Protein 6CA8 (pdb70)

InterPro domains:
  IPR001154 DNA topoisomerase II, eukaryotic-type [PR01158] (478-488)
  IPR001154 DNA topoisomerase II, eukaryotic-type [PR01158] (493-500)
  IPR001154 DNA topoisomerase II, eukaryotic-type [PR01158] (541-554)
  IPR001154 DNA topoisomerase II, eukaryotic-type [PR01158] (585-600)
  IPR001154 DNA topoisomerase II, eukaryotic-type [PR01158] (606-617)
  IPR001154 DNA topoisomerase II, eukaryotic-type [PR01158] (652-664)
  IPR001154 DNA topoisomerase II, eukaryotic-type [PR01158] (765-788)
  IPR001154 DNA topoisomerase II, eukaryotic-type [PR01158] (812-834)
  IPR001154 DNA topoisomerase II, eukaryotic-type [PR01158] (842-862)
  IPR001154 DNA topoisomerase II, eukaryotic-type [PR01158] (947-961)
  IPR001154 DNA topoisomerase II, eukaryotic-type [PR01158] (1028-1054)
  IPR001241 DNA topoisomerase, type IIA [SM00433] (58-706)
  IPR002205 DNA topoisomerase, type IIA, domain A [PF00521] (737-1190)
  IPR002205 DNA topoisomerase, type IIA, domain A [PS52040] (739-1190)
  IPR002205 DNA topoisomerase, type IIA, domain A [SM00434] (717-1188)
  IPR002205 DNA topoisomerase, type IIA, domain A [cd00187] (736-1193)
  IPR003594 Histidine kinase/HSP90-like ATPase domain [PF02518] (58-158)
  IPR006171 TOPRIM domain [PF01751] (494-600)
  IPR006171 TOPRIM domain [PS50880] (493-608)
  IPR013506 DNA topoisomerase, type IIA, subunit B, domain 2 [PF00204] (318-461)

Nearest PDB structures (foldseek):
  6ca8-assembly1_A-2  TM=1.001E+00  e=0.000E+00  Plasmodium falciparum
  5gwk-assembly1_B  TM=8.023E-01  e=1.330E-82  Homo sapiens
  4gfh-assembly1_F  TM=8.420E-01  e=1.667E-75  Saccharomyces cerevisiae S288C
  4gfh-assembly1_A  TM=8.420E-01  e=1.757E-75  Saccharomyces cerevisiae S288C
  4j3n-assembly1_B  TM=7.734E-01  e=1.270E-76  Homo sapiens

Radius of gyration: 32.83 Å; Cα contacts (8 Å, |Δi|>4): 1232; chains: 1; bounding box: 57×88×96 Å

Organism: Plasmodium falciparum (NCBI:txid5833)

Foldseek 3Di:
DDDDDDAPQKQAAQCFVHPCQLQAEEEEEADPLRQVLVVLQCVQVDRNRYMYHYDYQADDQPQPDDPVCCVPDPRNVVVCVSQVHDQVDEQDQDQPPTRHNAYEYEWFQDQSSLNRVLSVLSVCCVRHVNQLQHWRHYKYFAAFQKWKDDPPPIDGHNDVVVVVVVVVVDDPDNIDMFGGRGPNVDDSVNSNVCSVVVLLGMAIEHEDDCLLVVLSCCLRPPPNLVVLVVLLQPQDVVAADDSNDSYDYSNSSSSRPNSCSVCVLVQQFFAALQALDRLLLLLLVQLQVVVVFPDKDQQQVSLVSSVVAAVDDPDSVVSSLSLLLLADDAWQGFLDRQKHWQAASAFLQVLRPPRDDSRPTIIGTFQLNCLFQPCLLVVVFAFDFDRLHTHGGPDGHTLFRRCQQGWHWGDDPSATATHAHFDVVLRVVQLVCVVVVHDRDATAGDIPPADFDWAAPPPFAIKTFFDKDDPDLFKIKTKGAGRSPGNNNLVVVVVVCCDCVVPNLFPDWDWPADRHIGIIMTTGDSVSVVVCVVVPVRVVSVRMDGRGQCAHWHQYPVRGIDGDRGPVSSSVSSSVVSLVSLVVSLVVVLLVLVLVLLLLVLLLVLLVCVLVVVDDDPPDDQLRNQVVCVVVDRFQSPVSDDDDHRRVVDCDCDQSDDNDGSNSCCSNVVDDPCCNDDVNSVVSVVVNVVSVVVSVVSVPDHSSNVSVVSVVSSVVSSVVSVVVVVVVVDD

Structure (mmCIF, N/CA/C/O backbone):
data_6CA8
#
_entry.id   6CA8
#
_cell.length_a   83.034
_cell.length_b   104.482
_cell.length_c   114.523
_cell.angle_alpha   90.00
_cell.angle_beta   90.00
_cell.angle_gamma   90.00
#
_symmetry.space_group_name_H-M   'P 21 21 2'
#
loop_
_entity.id
_entity.type
_entity.pdbx_description
1 polymer 'DNA topoisomerase 2'
2 water water
#
loop_
_atom_site.group_PDB
_atom_site.id
_atom_site.type_symbol
_atom_site.label_atom_id
_atom_site.label_alt_id
_atom_site.label_comp_id
_atom_site.label_asym_id
_atom_site.label_entity_id
_atom_site.label_seq_id
_atom_site.pdbx_PDB_ins_code
_atom_site.Cartn_x
_atom_site.Cartn_y
_atom_site.Cartn_z
_atom_site.occupancy
_atom_site.B_iso_or_equiv
_atom_site.auth_seq_id
_atom_site.auth_comp_id
_atom_site.auth_asym_id
_atom_site.auth_atom_id
_atom_site.pdbx_PDB_model_num
ATOM 1 N N . ARG A 1 3 ? 32.059 -40.387 49.401 1.00 84.03 470 ARG A N 1
ATOM 2 C CA . ARG A 1 3 ? 33.510 -40.399 49.273 1.00 89.08 470 ARG A CA 1
ATOM 3 C C . ARG A 1 3 ? 34.093 -39.008 49.518 1.00 78.26 470 ARG A C 1
ATOM 4 O O . ARG A 1 3 ? 33.376 -38.095 49.921 1.00 74.55 470 ARG A O 1
ATOM 6 N N . GLU A 1 4 ? 35.389 -38.849 49.263 1.00 75.66 471 GLU A N 1
ATOM 7 C CA . GLU A 1 4 ? 36.089 -37.586 49.498 1.00 83.12 471 GLU A CA 1
ATOM 8 C C . GLU A 1 4 ? 35.424 -36.498 48.650 1.00 70.85 471 GLU A C 1
ATOM 9 O O . GLU A 1 4 ? 34.999 -36.762 47.527 1.00 57.80 471 GLU A O 1
ATOM 15 N N . ARG A 1 5 ? 35.299 -35.291 49.200 1.00 64.03 472 ARG A N 1
ATOM 16 C CA . ARG A 1 5 ? 34.849 -34.158 48.394 1.00 63.63 472 ARG A CA 1
ATOM 17 C C . ARG A 1 5 ? 35.358 -32.800 48.877 1.00 59.97 472 ARG A C 1
ATOM 18 O O . ARG A 1 5 ? 35.708 -32.627 50.048 1.00 63.54 472 ARG A O 1
ATOM 26 N N . ILE A 1 6 ? 35.412 -31.847 47.949 1.00 48.86 473 ILE A N 1
ATOM 27 C CA . ILE A 1 6 ? 35.984 -30.531 48.191 1.00 50.74 473 ILE A CA 1
ATOM 28 C C . ILE A 1 6 ? 34.880 -29.519 48.413 1.00 49.19 473 ILE A C 1
ATOM 29 O O . ILE A 1 6 ? 33.906 -29.468 47.660 1.00 50.76 473 ILE A O 1
ATOM 34 N N . ILE A 1 7 ? 35.040 -28.711 49.454 1.00 46.38 474 ILE A N 1
ATOM 35 C CA . ILE A 1 7 ? 33.984 -27.807 49.883 1.00 46.82 474 ILE A CA 1
ATOM 36 C C . ILE A 1 7 ? 34.102 -26.382 49.337 1.00 49.23 474 ILE A C 1
ATOM 37 O O . ILE A 1 7 ? 33.138 -25.847 48.803 1.00 58.46 474 ILE A O 1
ATOM 42 N N . GLY A 1 8 ? 35.272 -25.764 49.469 1.00 46.53 475 GLY A N 1
ATOM 43 C CA . GLY A 1 8 ? 35.362 -24.315 49.386 1.00 45.62 475 GLY A CA 1
ATOM 44 C C . GLY A 1 8 ? 35.726 -23.689 48.048 1.00 39.03 475 GLY A C 1
ATOM 45 O O . GLY A 1 8 ? 36.101 -22.517 48.001 1.00 34.11 475 GLY A O 1
ATOM 46 N N . ILE A 1 9 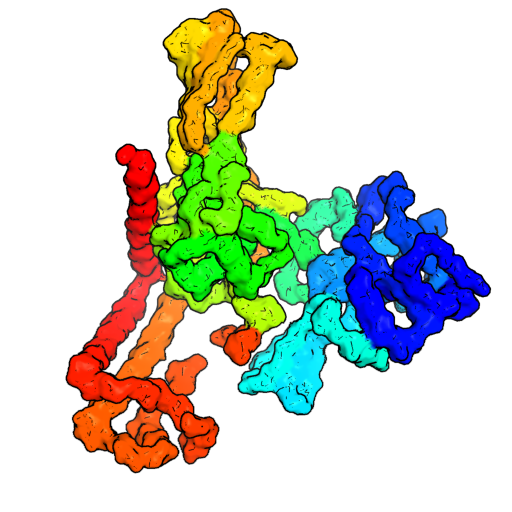? 35.627 -24.454 46.964 1.00 39.10 476 ILE A N 1
ATOM 47 C CA . ILE A 1 9 ? 36.195 -24.022 45.685 1.00 40.52 476 ILE A CA 1
ATOM 48 C C . ILE A 1 9 ? 35.225 -24.129 44.510 1.00 37.92 476 ILE A C 1
ATOM 49 O O . ILE A 1 9 ? 35.213 -25.133 43.795 1.00 33.97 476 ILE A O 1
ATOM 54 N N . PRO A 1 10 ? 34.371 -23.108 44.339 1.00 35.08 477 PRO A N 1
ATOM 55 C CA . PRO A 1 10 ? 33.271 -23.169 43.369 1.00 38.66 477 PRO A CA 1
ATOM 56 C C . PRO A 1 10 ? 33.767 -23.363 41.936 1.00 35.28 477 PRO A C 1
ATOM 57 O O . PRO A 1 10 ? 33.095 -24.007 41.131 1.00 29.67 477 PRO A O 1
ATOM 61 N N . LYS A 1 11 ? 34.930 -22.798 41.626 1.00 31.80 478 LYS A N 1
ATOM 62 C CA . LYS A 1 11 ? 35.481 -22.873 40.276 1.00 28.69 478 LYS A CA 1
ATOM 63 C C . LYS A 1 11 ? 36.022 -24.260 39.909 1.00 25.29 478 LYS A C 1
ATOM 64 O O . LYS A 1 11 ? 36.226 -24.556 38.730 1.00 27.58 478 LYS A O 1
ATOM 70 N N . LEU A 1 12 ? 36.270 -25.098 40.912 1.00 25.26 479 LEU A N 1
ATOM 71 C CA . LEU A 1 12 ? 36.756 -26.457 40.669 1.00 29.36 479 LEU A CA 1
ATOM 72 C C . LEU A 1 12 ? 35.717 -27.337 39.971 1.00 29.42 479 LEU A C 1
ATOM 73 O O . LEU A 1 12 ? 34.575 -27.436 40.417 1.00 30.45 479 LEU A O 1
ATOM 78 N N . GLU A 1 13 ? 36.128 -27.987 38.884 1.00 26.28 480 GLU A N 1
ATOM 79 C CA . GLU A 1 13 ? 35.377 -29.108 38.321 1.00 27.85 480 GLU A CA 1
ATOM 80 C C . GLU A 1 13 ? 36.080 -30.406 38.692 1.00 31.48 480 GLU A C 1
ATOM 81 O O . GLU A 1 13 ? 36.823 -30.976 37.893 1.00 26.33 480 GLU A O 1
ATOM 87 N N . ASP A 1 14 ? 35.826 -30.864 39.913 1.00 29.25 481 ASP A N 1
ATOM 88 C CA . ASP A 1 14 ? 36.448 -32.068 40.450 1.00 26.77 481 ASP A CA 1
ATOM 89 C C . ASP A 1 14 ? 36.070 -33.326 39.671 1.00 27.95 481 ASP A C 1
ATOM 90 O O . ASP A 1 14 ? 34.908 -33.517 39.309 1.00 31.19 481 ASP A O 1
ATOM 95 N N . ALA A 1 15 ? 37.059 -34.175 39.410 1.00 24.27 482 ALA A N 1
ATOM 96 C CA . ALA A 1 15 ? 36.805 -35.459 38.775 1.00 29.64 482 ALA A CA 1
ATOM 97 C C . ALA A 1 15 ? 35.971 -36.290 39.737 1.00 29.62 482 ALA A C 1
ATOM 98 O O . ALA A 1 15 ? 36.112 -36.156 40.950 1.00 30.29 482 ALA A O 1
ATOM 100 N N . ASN A 1 16 ? 35.103 -37.139 39.200 1.00 26.96 483 ASN A N 1
ATOM 101 C CA . ASN A 1 16 ? 34.219 -37.952 40.028 1.00 36.06 483 ASN A CA 1
ATOM 102 C C . ASN A 1 16 ? 35.002 -38.888 40.948 1.00 37.91 483 ASN A C 1
ATOM 103 O O . ASN A 1 16 ? 34.618 -39.114 42.097 1.00 36.59 483 ASN A O 1
ATOM 108 N N . ASP A 1 17 ? 36.103 -39.423 40.433 1.00 37.88 484 ASP A N 1
ATOM 109 C CA . ASP A 1 17 ? 36.922 -40.375 41.176 1.00 34.10 484 ASP A CA 1
ATOM 110 C C . ASP A 1 17 ? 38.111 -39.751 41.904 1.00 41.74 484 ASP A C 1
ATOM 111 O O . ASP A 1 17 ? 38.964 -40.478 42.414 1.00 43.28 484 ASP A O 1
ATOM 116 N N . ALA A 1 18 ? 38.188 -38.424 41.960 1.00 37.13 485 ALA A N 1
ATOM 117 C CA . ALA A 1 18 ? 39.276 -37.816 42.715 1.00 38.31 485 ALA A CA 1
ATOM 118 C C . ALA A 1 18 ? 39.055 -38.082 44.199 1.00 42.46 485 ALA A C 1
ATOM 119 O O . ALA A 1 18 ? 37.930 -38.007 44.695 1.00 45.14 485 ALA A O 1
ATOM 121 N N . GLY A 1 19 ? 40.140 -38.387 44.905 1.00 41.69 486 GLY A N 1
ATOM 122 C CA . GLY A 1 19 ? 40.113 -38.589 46.344 1.00 40.30 486 GLY A CA 1
ATOM 123 C C . GLY A 1 19 ? 39.627 -39.988 46.686 1.00 44.44 486 GLY A C 1
ATOM 124 O O . GLY A 1 19 ? 39.609 -40.389 47.850 1.00 48.96 486 GLY A O 1
ATOM 125 N N . SER A 1 20 ? 39.247 -40.735 45.655 1.00 44.47 487 SER A N 1
ATOM 126 C CA . SER A 1 20 ? 38.797 -42.124 45.758 1.00 45.41 487 SER A CA 1
ATOM 127 C C . SER A 1 20 ? 39.951 -43.122 45.670 1.00 46.97 487 SER A C 1
ATOM 128 O O . SER A 1 20 ? 41.119 -42.741 45.734 1.00 51.08 487 SER A O 1
ATOM 131 N N . LYS A 1 21 ? 39.621 -44.405 45.525 1.00 47.26 488 LYS A N 1
ATOM 132 C CA . LYS A 1 21 ? 40.629 -45.460 45.440 1.00 50.09 488 LYS A CA 1
ATOM 133 C C . LYS A 1 21 ? 41.173 -45.545 44.019 1.00 46.21 488 LYS A C 1
ATOM 134 O O . LYS A 1 21 ? 42.089 -46.310 43.727 1.00 51.44 488 LYS A O 1
ATOM 140 N N . TYR A 1 22 ? 40.585 -44.728 43.150 1.00 44.14 489 TYR A N 1
ATOM 141 C CA . TYR A 1 22 ? 41.010 -44.622 41.760 1.00 48.54 489 TYR A CA 1
ATOM 142 C C . TYR A 1 22 ? 41.850 -43.373 41.508 1.00 42.99 489 TYR A C 1
ATOM 143 O O . TYR A 1 22 ? 42.055 -42.983 40.359 1.00 40.57 489 TYR A O 1
ATOM 152 N N . SER A 1 23 ? 42.315 -42.745 42.585 1.00 39.32 490 SER A N 1
ATOM 153 C CA . SER A 1 23 ? 42.907 -41.414 42.516 1.00 41.04 490 SER A CA 1
ATOM 154 C C . SER A 1 23 ? 44.101 -41.375 41.573 1.00 41.30 490 SER A C 1
ATOM 155 O O . SER A 1 23 ? 44.333 -40.371 40.902 1.00 42.10 490 SER A O 1
ATOM 158 N N . GLN A 1 24 ? 44.875 -42.455 41.551 1.00 37.36 491 GLN A N 1
ATOM 159 C CA . GLN A 1 24 ? 46.096 -42.502 40.759 1.00 35.10 491 GLN A CA 1
ATOM 160 C C . GLN A 1 24 ? 45.779 -42.394 39.267 1.00 38.44 491 GLN A C 1
ATOM 161 O O . GLN A 1 24 ? 46.599 -41.924 38.476 1.00 39.78 491 GLN A O 1
ATOM 163 N N . GLU A 1 25 ? 44.581 -42.833 38.889 1.00 39.63 492 GLU A N 1
ATOM 164 C CA . GLU A 1 25 ? 44.173 -42.831 37.487 1.00 44.39 492 GLU A CA 1
ATOM 165 C C . GLU A 1 25 ? 43.684 -41.462 37.027 1.00 41.17 492 GLU A C 1
ATOM 166 O O . GLU A 1 25 ? 43.613 -41.187 35.829 1.00 45.61 492 GLU A O 1
ATOM 172 N N . CYS A 1 26 ? 43.355 -40.605 37.988 1.00 32.99 493 CYS A N 1
ATOM 173 C CA . CYS A 1 26 ? 42.816 -39.279 37.698 1.00 34.95 493 CYS A CA 1
ATOM 174 C C . CYS A 1 26 ? 43.860 -38.246 37.275 1.00 36.69 493 CYS A C 1
ATOM 175 O O . CYS A 1 26 ? 45.001 -38.267 37.738 1.00 34.80 493 CYS A O 1
ATOM 178 N N . THR A 1 27 ? 43.446 -37.339 36.395 1.00 33.16 494 THR A N 1
ATOM 179 C CA . THR A 1 27 ? 44.285 -36.223 35.973 1.00 29.98 494 THR A CA 1
ATOM 180 C C . THR A 1 27 ? 43.611 -34.891 36.285 1.00 27.69 494 THR A C 1
ATOM 181 O O . THR A 1 27 ? 42.431 -34.698 35.985 1.00 30.07 494 THR A O 1
ATOM 185 N N . LEU A 1 28 ? 44.357 -33.975 36.898 1.00 24.87 495 LEU A N 1
ATOM 186 C CA . LEU A 1 28 ? 43.838 -32.635 37.134 1.00 25.23 495 LEU A CA 1
ATOM 187 C C . LEU A 1 28 ? 44.393 -31.705 36.071 1.00 31.01 495 LEU A C 1
ATOM 188 O O . LEU A 1 28 ? 45.606 -31.614 35.880 1.00 26.74 495 LEU A O 1
ATOM 193 N N . ILE A 1 29 ? 43.498 -31.015 35.378 1.00 25.07 496 ILE A N 1
ATOM 194 C CA . ILE A 1 29 ? 43.908 -30.100 34.330 1.00 23.43 496 ILE A CA 1
ATOM 195 C C . ILE A 1 29 ? 43.872 -28.686 34.877 1.00 21.11 496 ILE A C 1
ATOM 196 O O . ILE A 1 29 ? 42.830 -28.220 35.340 1.00 22.24 496 ILE A O 1
ATOM 201 N N . LEU A 1 30 ? 45.009 -28.005 34.818 1.00 20.97 497 LEU A N 1
ATOM 202 C CA . LEU A 1 30 ? 45.067 -26.595 35.165 1.00 19.40 497 LEU A CA 1
ATOM 203 C C . LEU A 1 30 ? 45.058 -25.784 33.884 1.00 23.39 497 LEU A C 1
ATOM 204 O O . LEU A 1 30 ? 45.915 -25.961 33.021 1.00 22.84 497 LEU A O 1
ATOM 209 N N . THR A 1 31 ? 44.089 -24.888 33.770 1.00 21.61 498 THR A N 1
ATOM 210 C CA . THR A 1 31 ? 43.894 -24.130 32.545 1.00 23.86 498 THR A CA 1
ATOM 211 C C . THR A 1 31 ? 44.259 -22.671 32.736 1.00 20.66 498 THR A C 1
ATOM 212 O O . THR A 1 31 ? 44.241 -22.160 33.855 1.00 19.87 498 THR A O 1
ATOM 216 N N . GLU A 1 32 ? 44.605 -22.001 31.643 1.00 19.83 499 GLU A N 1
ATOM 217 C CA . GLU A 1 32 ? 44.830 -20.568 31.702 1.00 22.69 499 GLU A CA 1
ATOM 218 C C . GLU A 1 32 ? 43.480 -19.899 31.482 1.00 23.36 499 GLU A C 1
ATOM 219 O O . GLU A 1 32 ? 43.056 -19.672 30.349 1.00 20.83 499 GLU A O 1
ATOM 225 N N . GLY A 1 33 ? 42.817 -19.590 32.591 1.00 24.48 500 GLY A N 1
ATOM 226 C CA . GLY A 1 33 ? 41.546 -18.889 32.599 1.00 23.32 500 GLY A CA 1
ATOM 227 C C . GLY A 1 33 ? 40.274 -19.723 32.535 1.00 21.46 500 GLY A C 1
ATOM 228 O O . GLY A 1 33 ? 40.258 -20.908 32.125 1.00 20.38 500 GLY A O 1
ATOM 229 N N . ASP A 1 34 ? 39.179 -19.064 32.909 1.00 22.19 501 ASP A N 1
ATOM 230 C CA . ASP A 1 34 ? 37.863 -19.681 32.877 1.00 19.81 501 ASP A CA 1
ATOM 231 C C . ASP A 1 34 ? 37.479 -20.107 31.463 1.00 18.41 501 ASP A C 1
ATOM 232 O O . ASP A 1 34 ? 36.828 -21.134 31.282 1.00 24.17 501 ASP A O 1
ATOM 237 N N . SER A 1 35 ? 37.891 -19.328 30.464 1.00 16.51 502 SER A N 1
ATOM 238 C CA . SER A 1 35 ? 37.565 -19.644 29.074 1.00 21.79 502 SER A CA 1
ATOM 239 C C . SER A 1 35 ? 38.161 -20.978 28.629 1.00 21.05 502 SER A C 1
ATOM 240 O O . SER A 1 35 ? 37.491 -21.821 28.003 1.00 18.33 502 SER A O 1
ATOM 243 N N . ALA A 1 36 ? 39.411 -21.186 29.027 1.00 14.29 503 ALA A N 1
ATOM 244 C CA . ALA A 1 36 ? 40.086 -22.448 28.799 1.00 17.48 503 ALA A CA 1
ATOM 245 C C . ALA A 1 36 ? 39.392 -23.571 29.548 1.00 18.90 503 ALA A C 1
ATOM 246 O O . ALA A 1 36 ? 39.275 -24.684 29.032 1.00 17.33 503 ALA A O 1
ATOM 248 N N . LYS A 1 37 ? 38.911 -23.291 30.758 1.00 20.45 504 LYS A N 1
ATOM 249 C CA . LYS A 1 37 ? 38.185 -24.344 31.468 1.00 16.83 504 LYS A CA 1
ATOM 250 C C . LYS A 1 37 ? 36.886 -24.739 30.734 1.00 21.29 504 LYS A C 1
ATOM 251 O O . LYS A 1 37 ? 36.566 -25.928 30.633 1.00 25.89 504 LYS A O 1
ATOM 257 N N . THR A 1 38 ? 36.149 -23.758 30.214 1.00 17.12 505 THR A N 1
ATOM 258 C CA . THR A 1 38 ? 34.934 -24.045 29.440 1.00 20.00 505 THR A CA 1
ATOM 259 C C . THR A 1 38 ? 35.207 -24.884 28.186 1.00 18.91 505 THR A C 1
ATOM 260 O O . THR A 1 38 ? 34.497 -25.881 27.900 1.00 23.16 505 THR A O 1
ATOM 264 N N . SER A 1 39 ? 36.278 -24.531 27.479 1.00 15.95 506 SER A N 1
ATOM 265 C CA . SER A 1 39 ? 36.697 -25.347 26.344 1.00 21.41 506 SER A CA 1
ATOM 266 C C . SER A 1 39 ? 37.060 -26.770 26.782 1.00 24.04 506 SER A C 1
ATOM 267 O O . SER A 1 39 ? 36.744 -27.766 26.102 1.00 19.84 506 SER A O 1
ATOM 270 N N . CYS A 1 40 ? 37.713 -26.868 27.934 1.00 20.96 507 CYS A N 1
ATOM 271 C CA . CYS A 1 40 ? 38.075 -28.169 28.478 1.00 22.06 507 CYS A CA 1
ATOM 272 C C . CYS A 1 40 ? 36.852 -29.035 28.791 1.00 25.76 507 CYS A C 1
ATOM 273 O O . CYS A 1 40 ? 36.873 -30.233 28.562 1.00 30.04 507 CYS A O 1
ATOM 276 N N . LEU A 1 41 ? 35.796 -28.448 29.344 1.00 24.86 508 LEU A N 1
ATOM 277 C CA . LEU A 1 41 ? 34.568 -29.204 29.613 1.00 22.57 508 LEU A CA 1
ATOM 278 C C . LEU A 1 41 ? 33.914 -29.672 28.307 1.00 25.62 508 LEU A C 1
ATOM 279 O O . LEU A 1 41 ? 33.344 -30.785 28.233 1.00 24.97 508 LEU A O 1
ATOM 284 N N . ALA A 1 42 ? 34.086 -28.873 27.248 1.00 26.28 509 ALA A N 1
ATOM 285 C CA . ALA A 1 42 ? 33.643 -29.335 25.928 1.00 27.56 509 ALA A CA 1
ATOM 286 C C . ALA A 1 42 ? 34.429 -30.578 25.546 1.00 28.68 509 ALA A C 1
ATOM 287 O O . ALA A 1 42 ? 33.861 -31.539 25.028 1.00 29.58 509 ALA A O 1
ATOM 289 N N . GLY A 1 43 ? 35.730 -30.571 25.813 1.00 31.28 510 GLY A N 1
ATOM 290 C CA . GLY A 1 43 ? 36.522 -31.766 25.571 1.00 27.36 510 GLY A CA 1
ATOM 291 C C . GLY A 1 43 ? 36.137 -32.970 26.428 1.00 30.07 510 GLY A C 1
ATOM 292 O O . GLY A 1 43 ? 36.097 -34.100 25.946 1.00 31.48 510 GLY A O 1
ATOM 293 N N . LEU A 1 44 ? 35.863 -32.728 27.705 1.00 30.44 511 LEU A N 1
ATOM 294 C CA . LEU A 1 44 ? 35.498 -33.784 28.643 1.00 28.16 511 LEU A CA 1
ATOM 295 C C . LEU A 1 44 ? 34.123 -34.392 28.400 1.00 33.35 511 LEU A C 1
ATOM 296 O O . LEU A 1 44 ? 33.800 -35.432 28.980 1.00 34.93 511 LEU A O 1
ATOM 301 N N . SER A 1 45 ? 33.302 -33.762 27.561 1.00 29.59 512 SER A N 1
ATOM 302 C CA . SER A 1 45 ? 32.005 -34.375 27.277 1.00 36.58 512 SER A CA 1
ATOM 303 C C . SER A 1 45 ? 32.223 -35.590 26.368 1.00 39.41 512 SER A C 1
ATOM 304 O O . SER A 1 45 ? 31.301 -36.371 26.123 1.00 42.81 512 SER A O 1
ATOM 307 N N . ILE A 1 46 ? 33.459 -35.742 25.889 1.00 35.50 513 ILE A N 1
ATOM 308 C CA . ILE A 1 46 ? 33.871 -36.875 25.064 1.00 39.99 513 ILE A CA 1
ATOM 309 C C . ILE A 1 46 ? 34.510 -37.969 25.915 1.00 41.53 513 ILE A C 1
ATOM 310 O O . ILE A 1 46 ? 34.068 -39.120 25.932 1.00 44.38 513 ILE A O 1
ATOM 315 N N . VAL A 1 47 ? 35.567 -37.574 26.616 1.00 39.50 514 VAL A N 1
ATOM 316 C CA . VAL A 1 47 ? 36.358 -38.448 27.472 1.00 38.68 514 VAL A CA 1
ATOM 317 C C . VAL A 1 47 ? 35.657 -38.905 28.762 1.00 45.71 514 VAL A C 1
ATOM 318 O O . VAL A 1 47 ? 36.018 -39.930 29.347 1.00 48.95 514 VAL A O 1
ATOM 322 N N . GLY A 1 48 ? 34.630 -38.167 29.172 1.00 43.24 515 GLY A N 1
ATOM 323 C CA . GLY A 1 48 ? 33.968 -38.353 30.455 1.00 36.41 515 GLY A CA 1
ATOM 324 C C . GLY A 1 48 ? 34.528 -37.547 31.617 1.00 37.38 515 GLY A C 1
ATOM 325 O O . GLY A 1 48 ? 35.613 -36.971 31.532 1.00 37.31 515 GLY A O 1
ATOM 326 N N . ARG A 1 49 ? 33.769 -37.491 32.710 1.00 33.94 516 ARG A N 1
ATOM 327 C CA . ARG A 1 49 ? 34.176 -36.738 33.896 1.00 32.41 516 ARG A CA 1
ATOM 328 C C . ARG A 1 49 ? 34.627 -37.531 35.126 1.00 35.23 516 ARG A C 1
ATOM 329 O O . ARG A 1 49 ? 34.883 -36.944 36.179 1.00 30.60 516 ARG A O 1
ATOM 337 N N . ASP A 1 50 ? 34.718 -38.850 35.007 1.00 34.65 517 ASP A N 1
ATOM 338 C CA . ASP A 1 50 ? 35.205 -39.674 36.112 1.00 33.84 517 ASP A CA 1
ATOM 339 C C . ASP A 1 50 ? 36.671 -39.419 36.453 1.00 33.11 517 ASP A C 1
ATOM 340 O O . ASP A 1 50 ? 37.031 -39.302 37.625 1.00 29.01 517 ASP A O 1
ATOM 345 N N . LYS A 1 51 ? 37.511 -39.333 35.427 1.00 30.44 518 LYS A N 1
ATOM 346 C CA . LYS A 1 51 ? 38.954 -39.288 35.632 1.00 34.81 518 LYS A CA 1
ATOM 347 C C . LYS A 1 51 ? 39.606 -37.914 35.463 1.00 30.34 518 LYS A C 1
ATOM 348 O O . LYS A 1 51 ? 40.729 -37.708 35.912 1.00 34.29 518 LYS A O 1
ATOM 354 N N . TYR A 1 52 ? 38.918 -36.979 34.818 1.00 33.25 519 TYR A N 1
ATOM 355 C CA . TYR A 1 52 ? 39.484 -35.648 34.599 1.00 29.25 519 TYR A CA 1
ATOM 356 C C . TYR A 1 52 ? 38.856 -34.548 35.445 1.00 30.34 519 TYR A C 1
ATOM 357 O O . TYR A 1 52 ? 37.641 -34.351 35.428 1.00 29.84 519 TYR A O 1
ATOM 366 N N . GLY A 1 53 ? 39.698 -33.842 36.194 1.00 29.04 520 GLY A N 1
ATOM 367 C CA . GLY A 1 53 ? 39.269 -32.651 36.898 1.00 21.53 520 GLY A CA 1
ATOM 368 C C . GLY A 1 53 ? 39.810 -31.422 36.196 1.00 24.31 520 GLY A C 1
ATOM 369 O O . GLY A 1 53 ? 40.805 -31.498 35.474 1.00 29.21 520 GLY A O 1
ATOM 370 N N . VAL A 1 54 ? 39.158 -30.284 36.407 1.00 25.56 521 VAL A N 1
ATOM 371 C CA . VAL A 1 54 ? 39.589 -29.033 35.792 1.00 21.82 521 VAL A CA 1
ATOM 372 C C . VAL A 1 54 ? 39.545 -27.904 36.807 1.00 26.75 521 VAL A C 1
ATOM 373 O O . VAL A 1 54 ? 38.558 -27.741 37.525 1.00 22.01 521 VAL A O 1
ATOM 377 N N . PHE A 1 55 ? 40.622 -27.129 36.864 1.00 18.63 522 PHE A N 1
ATOM 378 C CA . PHE A 1 55 ? 40.673 -25.925 37.682 1.00 20.15 522 PHE A CA 1
ATOM 379 C C . PHE A 1 55 ? 41.286 -24.768 36.905 1.00 17.35 522 PHE A C 1
ATOM 380 O O . PHE A 1 55 ? 42.365 -24.906 36.326 1.00 19.62 522 PHE A O 1
ATOM 388 N N . PRO A 1 56 ? 40.601 -23.616 36.896 1.00 22.52 523 PRO A N 1
ATOM 389 C CA . PRO A 1 56 ? 41.101 -22.480 36.120 1.00 25.70 523 PRO A CA 1
ATOM 390 C C . PRO A 1 56 ? 42.055 -21.603 36.922 1.00 23.41 523 PRO A C 1
ATOM 391 O O . PRO A 1 56 ? 41.731 -21.163 38.025 1.00 26.49 523 PRO A O 1
ATOM 395 N N . LEU A 1 57 ? 43.235 -21.362 36.364 1.00 22.42 524 LEU A N 1
ATOM 396 C CA . LEU A 1 57 ? 44.159 -20.402 36.943 1.00 23.92 524 LEU A CA 1
ATOM 397 C C . LEU A 1 57 ? 43.759 -18.990 36.559 1.00 26.52 524 LEU A C 1
ATOM 398 O O . LEU A 1 57 ? 43.397 -18.724 35.413 1.00 25.44 524 LEU A O 1
ATOM 403 N N . LYS A 1 58 ? 43.822 -18.086 37.527 1.00 31.86 525 LYS A N 1
ATOM 404 C CA . LYS A 1 58 ? 43.490 -16.698 37.273 1.00 31.29 525 LYS A CA 1
ATOM 405 C C . LYS A 1 58 ? 44.782 -15.892 37.191 1.00 31.38 525 LYS A C 1
ATOM 406 O O . LYS A 1 58 ? 45.597 -15.922 38.116 1.00 32.47 525 LYS A O 1
ATOM 412 N N . GLY A 1 59 ? 44.966 -15.178 36.085 1.00 29.25 526 GLY A N 1
ATOM 413 C CA . GLY A 1 59 ? 46.187 -14.426 35.861 1.00 26.83 526 GLY A CA 1
ATOM 414 C C . GLY A 1 59 ? 47.446 -15.270 35.894 1.00 30.81 526 GLY A C 1
ATOM 415 O O . GLY A 1 59 ? 47.566 -16.286 35.206 1.00 27.92 526 GLY A O 1
ATOM 416 N N . LYS A 1 60 ? 48.400 -14.837 36.708 1.00 27.17 527 LYS A N 1
ATOM 417 C CA . LYS A 1 60 ? 49.659 -15.551 36.814 1.00 30.77 527 LYS A CA 1
ATOM 418 C C . LYS A 1 60 ? 49.920 -15.987 38.239 1.00 25.51 527 LYS A C 1
ATOM 419 O O . LYS A 1 60 ? 49.726 -15.236 39.194 1.00 22.34 527 LYS A O 1
ATOM 425 N N . LEU A 1 61 ? 50.359 -17.235 38.338 1.00 26.22 528 LEU A N 1
ATOM 426 C CA . LEU A 1 61 ? 50.631 -17.900 39.592 1.00 26.70 528 LEU A CA 1
ATOM 427 C C . LEU A 1 61 ? 51.721 -17.107 40.332 1.00 26.68 528 LEU A C 1
ATOM 428 O O . LEU A 1 61 ? 52.598 -16.530 39.692 1.00 27.63 528 LEU A O 1
ATOM 433 N N . LEU A 1 62 ? 51.670 -17.077 41.664 1.00 31.19 529 LEU A N 1
ATOM 434 C CA . LEU A 1 62 ? 52.719 -16.436 42.474 1.00 25.79 529 LEU A CA 1
ATOM 435 C C . LEU A 1 62 ? 54.080 -17.089 42.267 1.00 24.88 529 LEU A C 1
ATOM 436 O O . LEU A 1 62 ? 54.160 -18.301 42.068 1.00 24.04 529 LEU A O 1
ATOM 441 N N . ASN A 1 63 ? 55.157 -16.310 42.317 1.00 28.88 530 ASN A N 1
ATOM 442 C CA . ASN A 1 63 ? 56.459 -16.947 42.247 1.00 24.33 530 ASN A CA 1
ATOM 443 C C . ASN A 1 63 ? 56.813 -17.335 43.678 1.00 28.95 530 ASN A C 1
ATOM 444 O O . ASN A 1 63 ? 57.239 -16.501 44.476 1.00 29.52 530 ASN A O 1
ATOM 449 N N . VAL A 1 64 ? 56.640 -18.619 43.978 1.00 24.99 531 VAL A N 1
ATOM 450 C CA . VAL A 1 64 ? 56.826 -19.150 45.326 1.00 30.77 531 VAL A CA 1
ATOM 451 C C . VAL A 1 64 ? 58.282 -19.081 45.783 1.00 30.57 531 VAL A C 1
ATOM 452 O O . VAL A 1 64 ? 58.558 -18.945 46.975 1.00 33.37 531 VAL A O 1
ATOM 456 N N . ARG A 1 65 ? 59.206 -19.188 44.833 1.00 29.97 532 ARG A N 1
ATOM 457 C CA . ARG A 1 65 ? 60.633 -19.211 45.139 1.00 33.00 532 ARG A CA 1
ATOM 458 C C . ARG A 1 65 ? 61.108 -17.949 45.846 1.00 34.31 532 ARG A C 1
ATOM 459 O O . ARG A 1 65 ? 61.857 -18.013 46.820 1.00 42.35 532 ARG A O 1
ATOM 467 N N . ASP A 1 66 ? 60.662 -16.801 45.352 1.00 37.51 533 ASP A N 1
ATOM 468 C CA . ASP A 1 66 ? 60.993 -15.521 45.966 1.00 40.94 533 ASP A CA 1
ATOM 469 C C . ASP A 1 66 ? 60.050 -15.109 47.092 1.00 40.84 533 ASP A C 1
ATOM 470 O O . ASP A 1 66 ? 60.369 -14.223 47.886 1.00 45.14 533 ASP A O 1
ATOM 475 N N . ALA A 1 67 ? 58.890 -15.753 47.159 1.00 39.00 534 ALA A N 1
ATOM 476 C CA . ALA A 1 67 ? 57.809 -15.295 48.027 1.00 39.88 534 ALA A CA 1
ATOM 477 C C . ALA A 1 67 ? 58.061 -15.527 49.515 1.00 35.98 534 ALA A C 1
ATOM 478 O O . ALA A 1 67 ? 58.604 -16.557 49.918 1.00 38.57 534 ALA A O 1
ATOM 480 N N . SER A 1 68 ? 57.649 -14.553 50.322 1.00 32.61 535 SER A N 1
ATOM 481 C CA . SER A 1 68 ? 57.692 -14.669 51.776 1.00 35.26 535 SER A CA 1
ATOM 482 C C . SER A 1 68 ? 56.648 -15.679 52.247 1.00 39.82 535 SER A C 1
ATOM 483 O O . SER A 1 68 ? 55.714 -15.997 51.513 1.00 37.27 535 SER A O 1
ATOM 486 N N . PHE A 1 69 ? 56.804 -16.174 53.470 1.00 33.56 536 PHE A N 1
ATOM 487 C CA . PHE A 1 69 ? 55.870 -17.146 54.033 1.00 34.11 536 PHE A CA 1
ATOM 488 C C . PHE A 1 69 ? 54.452 -16.589 54.128 1.00 34.03 536 PHE A C 1
ATOM 489 O O . PHE A 1 69 ? 53.465 -17.291 53.865 1.00 35.96 536 PHE A O 1
ATOM 497 N N . LYS A 1 70 ? 54.368 -15.315 54.493 1.00 30.34 537 LYS A N 1
ATOM 498 C CA . LYS A 1 70 ? 53.092 -14.637 54.637 1.00 32.99 537 LYS A CA 1
ATOM 499 C C . LYS A 1 70 ? 52.367 -14.552 53.300 1.00 42.19 537 LYS A C 1
ATOM 500 O O . LYS A 1 70 ? 51.154 -14.741 53.231 1.00 40.59 537 LYS A O 1
ATOM 506 N N . GLN A 1 71 ? 53.118 -14.279 52.237 1.00 37.08 538 GLN A N 1
ATOM 507 C CA . GLN A 1 71 ? 52.547 -14.225 50.896 1.00 35.73 538 GLN A CA 1
ATOM 508 C C . GLN A 1 71 ? 51.998 -15.585 50.475 1.00 37.24 538 GLN A C 1
ATOM 509 O O . GLN A 1 71 ? 50.937 -15.671 49.856 1.00 36.59 538 GLN A O 1
ATOM 515 N N . LEU A 1 72 ? 52.727 -16.643 50.819 1.00 36.05 539 LEU A N 1
ATOM 516 C CA . LEU A 1 72 ? 52.285 -18.004 50.534 1.00 35.94 539 LEU A CA 1
ATOM 517 C C . LEU A 1 72 ? 51.016 -18.420 51.266 1.00 42.01 539 LEU A C 1
ATOM 518 O O . LEU A 1 72 ? 50.109 -18.991 50.657 1.00 37.86 539 LEU A O 1
ATOM 523 N N . MET A 1 73 ? 50.951 -18.137 52.565 1.00 39.82 540 MET A N 1
ATOM 524 C CA . MET A 1 73 ? 49.739 -18.422 53.333 1.00 43.52 540 MET A CA 1
ATOM 525 C C . MET A 1 73 ? 48.556 -17.602 52.833 1.00 40.32 540 MET A C 1
ATOM 526 O O . MET A 1 73 ? 47.440 -18.108 52.724 1.00 42.53 540 MET A O 1
ATOM 531 N N . ASP A 1 74 ? 48.818 -16.335 52.526 1.00 40.02 541 ASP A N 1
ATOM 532 C CA . ASP A 1 74 ? 47.778 -15.408 52.091 1.00 41.72 541 ASP A CA 1
ATOM 533 C C . ASP A 1 74 ? 47.246 -15.683 50.679 1.00 39.77 541 ASP A C 1
ATOM 534 O O . ASP A 1 74 ? 46.255 -15.080 50.267 1.00 39.12 541 ASP A O 1
ATOM 539 N N . ASN A 1 75 ? 47.890 -16.588 49.946 1.00 39.42 542 ASN A N 1
ATOM 540 C CA . ASN A 1 75 ? 47.567 -16.762 48.533 1.00 35.99 542 ASN A CA 1
ATOM 541 C C . ASN A 1 75 ? 46.542 -17.861 48.289 1.00 35.92 542 ASN A C 1
ATOM 542 O O . ASN A 1 75 ? 46.878 -19.044 48.241 1.00 34.71 542 ASN A O 1
ATOM 547 N N . LYS A 1 76 ? 45.285 -17.448 48.157 1.00 29.35 543 LYS A N 1
ATOM 548 C CA . LYS A 1 76 ? 44.146 -18.365 48.083 1.00 31.79 543 LYS A CA 1
ATOM 549 C C . LYS A 1 76 ? 44.182 -19.305 46.890 1.00 32.97 543 LYS A C 1
ATOM 550 O O . LYS A 1 76 ? 43.741 -20.445 46.981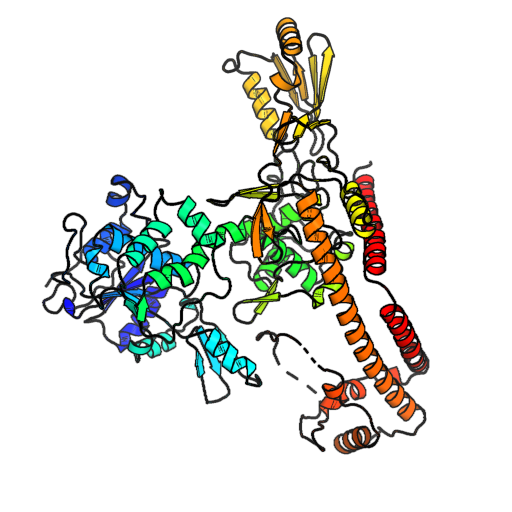 1.00 31.88 543 LYS A O 1
ATOM 556 N N . GLU A 1 77 ? 44.663 -18.814 45.749 1.00 32.52 544 GLU A N 1
ATOM 557 C CA . GLU A 1 77 ? 44.734 -19.639 44.542 1.00 35.60 544 GLU A CA 1
ATOM 558 C C . GLU A 1 77 ? 45.653 -20.853 44.731 1.00 30.78 544 GLU A C 1
ATOM 559 O O . GLU A 1 77 ? 45.276 -21.996 44.438 1.00 33.00 544 GLU A O 1
ATOM 565 N N . ILE A 1 78 ? 46.851 -20.609 45.257 1.00 31.32 545 ILE A N 1
ATOM 566 C CA . ILE A 1 78 ? 47.806 -21.655 45.601 1.00 31.47 545 ILE A CA 1
ATOM 567 C C . ILE A 1 78 ? 47.310 -22.577 46.730 1.00 36.57 545 ILE A C 1
ATOM 568 O O . ILE A 1 78 ? 47.486 -23.801 46.666 1.00 26.78 545 ILE A O 1
ATOM 573 N N . GLN A 1 79 ? 46.673 -21.994 47.749 1.00 32.44 546 GLN A N 1
ATOM 574 C CA . GLN A 1 79 ? 46.124 -22.783 48.855 1.00 34.36 546 GLN A CA 1
ATOM 575 C C . GLN A 1 79 ? 45.068 -23.749 48.323 1.00 34.26 546 GLN A C 1
ATOM 576 O O . GLN A 1 79 ? 45.026 -24.935 48.694 1.00 36.31 546 GLN A O 1
ATOM 582 N N . ASN A 1 80 ? 44.242 -23.235 47.416 1.00 29.13 547 ASN A N 1
ATOM 583 C CA . ASN A 1 80 ? 43.228 -24.030 46.745 1.00 31.23 547 ASN A CA 1
ATOM 584 C C . ASN A 1 80 ? 43.829 -25.144 45.914 1.00 33.40 547 ASN A C 1
ATOM 585 O O . ASN A 1 80 ? 43.330 -26.263 45.935 1.00 32.05 547 ASN A O 1
ATOM 590 N N . ILE A 1 81 ? 44.887 -24.840 45.166 1.00 30.45 548 ILE A N 1
ATOM 591 C CA . ILE A 1 81 ? 45.527 -25.875 44.360 1.00 30.66 548 ILE A CA 1
ATOM 592 C C . ILE A 1 81 ? 46.058 -26.986 45.263 1.00 32.78 548 ILE A C 1
ATOM 593 O O . ILE A 1 81 ? 45.949 -28.177 44.938 1.00 31.76 548 ILE A O 1
ATOM 598 N N . PHE A 1 82 ? 46.594 -26.591 46.418 1.00 35.96 549 PHE A N 1
ATOM 599 C CA . PHE A 1 82 ? 47.073 -27.574 47.384 1.00 37.36 549 PHE A CA 1
ATOM 600 C C . PHE A 1 82 ? 45.963 -28.463 47.918 1.00 34.56 549 PHE A C 1
ATOM 601 O O . PHE A 1 82 ? 46.136 -29.675 48.029 1.00 35.90 549 PHE A O 1
ATOM 609 N N . ARG A 1 83 ? 44.823 -27.863 48.245 1.00 32.91 550 ARG A N 1
ATOM 610 C CA . ARG A 1 83 ? 43.673 -28.650 48.690 1.00 35.24 550 ARG A CA 1
ATOM 611 C C . ARG A 1 83 ? 43.116 -29.584 47.614 1.00 34.65 550 ARG A C 1
ATOM 612 O O . ARG A 1 83 ? 42.768 -30.731 47.898 1.00 33.29 550 ARG A O 1
ATOM 620 N N . ILE A 1 84 ? 43.024 -29.087 46.386 1.00 30.95 551 ILE A N 1
ATOM 621 C CA . ILE A 1 84 ? 42.522 -29.877 45.271 1.00 28.08 551 ILE A CA 1
ATOM 622 C C . ILE A 1 84 ? 43.410 -31.083 45.015 1.00 30.09 551 ILE A C 1
ATOM 623 O O . ILE A 1 84 ? 42.916 -32.198 44.843 1.00 28.15 551 ILE A O 1
ATOM 628 N N . MET A 1 85 ? 44.722 -30.865 44.988 1.00 29.25 552 MET A N 1
ATOM 629 C CA . MET A 1 85 ? 45.635 -31.988 44.811 1.00 27.06 552 MET A CA 1
ATOM 630 C C . MET A 1 85 ? 45.704 -32.938 46.015 1.00 33.80 552 MET A C 1
ATOM 631 O O . MET A 1 85 ? 45.949 -34.131 45.847 1.00 34.40 552 MET A O 1
ATOM 636 N N . GLY A 1 86 ? 45.498 -32.418 47.221 1.00 32.55 553 GLY A N 1
ATOM 637 C CA . GLY A 1 86 ? 45.805 -33.166 48.429 1.00 38.09 553 GLY A CA 1
ATOM 638 C C . GLY A 1 86 ? 47.260 -33.053 48.833 1.00 42.88 553 GLY A C 1
ATOM 639 O O . GLY A 1 86 ? 47.765 -33.857 49.620 1.00 44.50 553 GLY A O 1
ATOM 640 N N . LEU A 1 87 ? 47.930 -32.044 48.289 1.00 44.15 554 LEU A N 1
ATOM 641 C CA . LEU A 1 87 ? 49.336 -31.815 48.562 1.00 42.91 554 LEU A CA 1
ATOM 642 C C . LEU A 1 87 ? 49.410 -30.735 49.636 1.00 47.60 554 LEU A C 1
ATOM 643 O O . LEU A 1 87 ? 48.428 -30.027 49.838 1.00 49.02 554 LEU A O 1
ATOM 648 N N . ASP A 1 88 ? 50.557 -30.590 50.299 1.00 54.40 555 ASP A N 1
ATOM 649 C CA . ASP A 1 88 ? 50.850 -29.417 51.138 1.00 62.24 555 ASP A CA 1
ATOM 650 C C . ASP A 1 88 ? 52.346 -29.317 51.468 1.00 62.12 555 ASP A C 1
ATOM 651 O O . ASP A 1 88 ? 53.095 -30.280 51.293 1.00 60.46 555 ASP A O 1
ATOM 656 N N . ILE A 1 89 ? 52.768 -28.148 51.947 1.00 63.45 556 ILE A N 1
ATOM 657 C CA . ILE A 1 89 ? 54.184 -27.864 52.161 1.00 70.57 556 ILE A CA 1
ATOM 658 C C . ILE A 1 89 ? 54.914 -28.739 53.176 1.00 73.16 556 ILE A C 1
ATOM 659 O O . ILE A 1 89 ? 56.080 -29.068 52.957 1.00 71.97 556 ILE A O 1
ATOM 664 N N . THR A 1 90 ? 54.269 -29.092 54.285 1.00 73.11 557 THR A N 1
ATOM 665 C CA . THR A 1 90 ? 55.001 -29.730 55.381 1.00 75.03 557 THR A CA 1
ATOM 666 C C . THR A 1 90 ? 55.677 -31.015 54.893 1.00 75.35 557 THR A C 1
ATOM 667 O O . THR A 1 90 ? 56.823 -31.300 55.246 1.00 79.29 557 THR A O 1
ATOM 671 N N . ASP A 1 91 ? 54.975 -31.778 54.060 1.00 74.65 558 ASP A N 1
ATOM 672 C CA . ASP A 1 91 ? 55.545 -32.997 53.503 1.00 77.78 558 ASP A CA 1
ATOM 673 C C . ASP A 1 91 ? 56.240 -32.681 52.188 1.00 82.11 558 ASP A C 1
ATOM 674 O O . ASP A 1 91 ? 55.623 -32.712 51.132 1.00 78.31 558 ASP A O 1
ATOM 679 N N . LYS A 1 92 ? 57.527 -32.361 52.264 1.00 82.49 559 LYS A N 1
ATOM 680 C CA . LYS A 1 92 ? 58.344 -32.292 51.069 1.00 73.63 559 LYS A CA 1
ATOM 681 C C . LYS A 1 92 ? 58.910 -33.687 50.926 1.00 78.94 559 LYS A C 1
ATOM 682 O O . LYS A 1 92 ? 58.491 -34.588 51.651 1.00 85.07 559 LYS A O 1
ATOM 684 N N . ASN A 1 93 ? 59.804 -33.889 49.966 1.00 79.58 560 ASN A N 1
ATOM 685 C CA . ASN A 1 93 ? 60.528 -35.142 49.877 1.00 82.85 560 ASN A CA 1
ATOM 686 C C . ASN A 1 93 ? 59.627 -36.265 49.395 1.00 80.35 560 ASN A C 1
ATOM 687 O O . ASN A 1 93 ? 60.080 -37.400 49.260 1.00 82.42 560 ASN A O 1
ATOM 692 N N . LYS A 1 94 ? 58.343 -35.963 49.192 1.00 73.55 561 LYS A N 1
ATOM 693 C CA . LYS A 1 94 ? 57.377 -36.978 48.787 1.00 70.19 561 LYS A CA 1
ATOM 694 C C . LYS A 1 94 ? 57.841 -37.445 47.428 1.00 67.74 561 LYS A C 1
ATOM 695 O O . LYS A 1 94 ? 57.974 -36.635 46.522 1.00 68.25 561 LYS A O 1
ATOM 701 N N . ASP A 1 95 ? 57.920 -38.753 47.236 1.00 69.79 562 ASP A N 1
ATOM 702 C CA . ASP A 1 95 ? 58.385 -39.308 45.971 1.00 67.06 562 ASP A CA 1
ATOM 703 C C . ASP A 1 95 ? 57.340 -40.135 45.261 1.00 68.91 562 ASP A C 1
ATOM 704 O O . ASP A 1 95 ? 57.584 -40.666 44.179 1.00 61.82 562 ASP A O 1
ATOM 706 N N . ASP A 1 96 ? 56.178 -40.252 45.884 1.00 70.51 563 ASP A N 1
ATOM 707 C CA . ASP A 1 96 ? 55.148 -41.154 45.412 1.00 70.25 563 ASP A CA 1
ATOM 708 C C . ASP A 1 96 ? 53.909 -40.355 45.039 1.00 69.69 563 ASP A C 1
ATOM 709 O O . ASP A 1 96 ? 53.773 -39.191 45.413 1.00 64.98 563 ASP A O 1
ATOM 711 N N . ILE A 1 97 ? 53.040 -40.963 44.242 1.00 66.12 564 ILE A N 1
ATOM 712 C CA . ILE A 1 97 ? 51.829 -40.291 43.801 1.00 62.97 564 ILE A CA 1
ATOM 713 C C . ILE A 1 97 ? 50.623 -40.666 44.656 1.00 63.55 564 ILE A C 1
ATOM 714 O O . ILE A 1 97 ? 49.482 -40.501 44.228 1.00 61.83 564 ILE A O 1
ATOM 716 N N . LYS A 1 98 ? 50.878 -41.172 45.861 1.00 64.06 565 LYS A N 1
ATOM 717 C CA . LYS A 1 98 ? 49.795 -41.525 46.775 1.00 62.77 565 LYS A CA 1
ATOM 718 C C . LYS A 1 98 ? 50.038 -40.977 48.183 1.00 60.64 565 LYS A C 1
ATOM 719 O O . LYS A 1 98 ? 51.181 -40.825 48.601 1.00 66.92 565 LYS A O 1
ATOM 721 N N . GLY A 1 99 ? 48.967 -40.738 48.936 1.00 60.12 566 GLY A N 1
ATOM 722 C CA . GLY A 1 99 ? 47.621 -40.712 48.395 1.00 52.78 566 GLY A CA 1
ATOM 723 C C . GLY A 1 99 ? 47.198 -39.307 48.016 1.00 58.87 566 GLY A C 1
ATOM 724 O O . GLY A 1 99 ? 46.546 -38.609 48.793 1.00 61.13 566 GLY A O 1
ATOM 725 N N . LEU A 1 100 ? 47.569 -38.891 46.810 1.00 50.28 567 LEU A N 1
ATOM 726 C CA . LEU A 1 100 ? 47.103 -37.620 46.273 1.00 45.58 567 LEU A CA 1
ATOM 727 C C . LEU A 1 100 ? 45.703 -37.803 45.703 1.00 41.77 567 LEU A C 1
ATOM 728 O O . LEU A 1 100 ? 45.339 -38.903 45.290 1.00 40.81 567 LEU A O 1
ATOM 733 N N . ARG A 1 101 ? 44.919 -36.729 45.686 1.00 37.62 568 ARG A N 1
ATOM 734 C CA . ARG A 1 101 ? 43.600 -36.761 45.063 1.00 33.17 568 ARG A CA 1
ATOM 735 C C . ARG A 1 101 ? 43.699 -37.044 43.563 1.00 34.51 568 ARG A C 1
ATOM 736 O O . ARG A 1 101 ? 42.849 -37.733 43.002 1.00 34.46 568 ARG A O 1
ATOM 744 N N . TYR A 1 102 ? 44.742 -36.522 42.923 1.00 35.92 569 TYR A N 1
ATOM 745 C CA . TYR A 1 102 ? 44.990 -36.792 41.507 1.00 36.12 569 TYR A CA 1
ATOM 746 C C . TYR A 1 102 ? 46.400 -37.346 41.319 1.00 29.28 569 TYR A C 1
ATOM 747 O O . TYR A 1 102 ? 47.334 -36.934 42.005 1.00 33.51 569 TYR A O 1
ATOM 756 N N . GLY A 1 103 ? 46.547 -38.278 40.382 1.00 32.65 570 GLY A N 1
ATOM 757 C CA . GLY A 1 103 ? 47.837 -38.878 40.083 1.00 36.81 570 GLY A CA 1
ATOM 758 C C . GLY A 1 103 ? 48.633 -38.211 38.976 1.00 39.94 570 GLY A C 1
ATOM 759 O O . GLY A 1 103 ? 49.811 -38.513 38.780 1.00 37.58 570 GLY A O 1
ATOM 760 N N . SER A 1 104 ? 47.993 -37.298 38.256 1.00 36.93 571 SER A N 1
ATOM 761 C CA . SER A 1 104 ? 48.671 -36.543 37.211 1.00 36.63 571 SER A CA 1
ATOM 762 C C . SER A 1 104 ? 48.217 -35.096 37.173 1.00 35.70 571 SER A C 1
ATOM 763 O O . SER A 1 104 ? 47.091 -34.768 37.548 1.00 34.91 571 SER A O 1
ATOM 766 N N . LEU A 1 105 ? 49.114 -34.235 36.713 1.00 32.97 572 LEU A N 1
ATOM 767 C CA . LEU A 1 105 ? 48.817 -32.827 36.559 1.00 32.34 572 LEU A CA 1
ATOM 768 C C . LEU A 1 105 ? 49.064 -32.438 35.103 1.00 30.46 572 LEU A C 1
ATOM 769 O O . LEU A 1 105 ? 50.144 -32.682 34.565 1.00 34.04 572 LEU A O 1
ATOM 774 N N . MET A 1 106 ? 48.066 -31.839 34.460 1.00 23.70 573 MET A N 1
ATOM 775 C CA . MET A 1 106 ? 48.246 -31.358 33.097 1.00 25.19 573 MET A CA 1
ATOM 776 C C . MET A 1 106 ? 48.033 -29.853 33.030 1.00 27.83 573 MET A C 1
ATOM 777 O O . MET A 1 106 ? 46.986 -29.345 33.429 1.00 27.27 573 MET A O 1
ATOM 782 N N . ILE A 1 107 ? 49.036 -29.142 32.529 1.00 25.39 574 ILE A N 1
ATOM 783 C CA . ILE A 1 107 ? 48.934 -27.698 32.369 1.00 22.46 574 ILE A CA 1
ATOM 784 C C . ILE A 1 107 ? 48.473 -27.355 30.950 1.00 22.93 574 ILE A C 1
ATOM 785 O O . ILE A 1 107 ? 49.060 -27.798 29.953 1.00 25.19 574 ILE A O 1
ATOM 790 N N . MET A 1 108 ? 47.384 -26.598 30.872 1.00 20.94 575 MET A N 1
ATOM 791 C CA . MET A 1 108 ? 46.802 -26.190 29.598 1.00 21.10 575 MET A CA 1
ATOM 792 C C . MET A 1 108 ? 46.829 -24.672 29.441 1.00 22.41 575 MET A C 1
ATOM 793 O O . MET A 1 108 ? 46.157 -23.954 30.182 1.00 24.95 575 MET A O 1
ATOM 798 N N . THR A 1 109 ? 47.602 -24.180 28.476 1.00 23.56 576 THR A N 1
ATOM 799 C CA . THR A 1 109 ? 47.792 -22.738 28.294 1.00 22.67 576 THR A CA 1
ATOM 800 C C . THR A 1 109 ? 47.831 -22.339 26.826 1.00 22.12 576 THR A C 1
ATOM 801 O O . THR A 1 109 ? 47.865 -23.193 25.936 1.00 23.32 576 THR A O 1
ATOM 805 N N . ASP A 1 110 ? 47.807 -21.033 26.576 1.00 21.49 577 ASP A N 1
ATOM 806 C CA . ASP A 1 110 ? 48.073 -20.534 25.236 1.00 20.28 577 ASP A CA 1
ATOM 807 C C . ASP A 1 110 ? 49.487 -20.896 24.820 1.00 26.14 577 ASP A C 1
ATOM 808 O O . ASP A 1 110 ? 50.394 -20.953 25.650 1.00 21.19 577 ASP A O 1
ATOM 813 N N . GLN A 1 111 ? 49.678 -21.155 23.534 1.00 25.40 578 GLN A N 1
ATOM 814 C CA . GLN A 1 111 ? 51.016 -21.374 23.018 1.00 29.06 578 GLN A CA 1
ATOM 815 C C . GLN A 1 111 ? 51.653 -20.020 22.697 1.00 25.20 578 GLN A C 1
ATOM 816 O O . GLN A 1 111 ? 51.981 -19.737 21.544 1.00 31.44 578 GLN A O 1
ATOM 822 N N . ASP A 1 112 ? 51.816 -19.193 23.727 1.00 22.64 579 ASP A N 1
ATOM 823 C CA . ASP A 1 112 ? 52.467 -17.888 23.613 1.00 22.13 579 ASP A CA 1
ATOM 824 C C . ASP A 1 112 ? 53.318 -17.614 24.858 1.00 24.01 579 ASP A C 1
ATOM 825 O O . ASP A 1 112 ? 53.347 -18.444 25.766 1.00 21.02 579 ASP A O 1
ATOM 830 N N . TYR A 1 113 ? 53.999 -16.469 24.909 1.00 24.11 580 TYR A N 1
ATOM 831 C CA . TYR A 1 113 ? 54.949 -16.207 25.995 1.00 24.52 580 TYR A CA 1
ATOM 832 C C . TYR A 1 113 ? 54.315 -16.205 27.378 1.00 23.75 580 TYR A C 1
ATOM 833 O O . TYR A 1 113 ? 54.901 -16.722 28.323 1.00 24.27 580 TYR A O 1
ATOM 842 N N . ASP A 1 114 ? 53.134 -15.612 27.507 1.00 22.54 581 ASP A N 1
ATOM 843 C CA . ASP A 1 114 ? 52.480 -15.563 28.809 1.00 24.38 581 ASP A CA 1
ATOM 844 C C . ASP A 1 114 ? 52.108 -16.961 29.290 1.00 22.40 581 ASP A C 1
ATOM 845 O O . ASP A 1 114 ? 52.284 -17.286 30.466 1.00 22.60 581 ASP A O 1
ATOM 850 N N . GLY A 1 115 ? 51.594 -17.778 28.376 1.00 18.45 582 GLY A N 1
ATOM 851 C CA . GLY A 1 115 ? 51.276 -19.164 28.669 1.00 20.78 582 GLY A CA 1
ATOM 852 C C . GLY A 1 115 ? 52.490 -19.979 29.076 1.00 23.93 582 GLY A C 1
ATOM 853 O O . GLY A 1 115 ? 52.430 -20.801 29.997 1.00 22.78 582 GLY A O 1
ATOM 854 N N . SER A 1 116 ? 53.604 -19.738 28.388 1.00 21.34 583 SER A N 1
ATOM 855 C CA . SER A 1 116 ? 54.877 -20.364 28.726 1.00 21.06 583 SER A CA 1
ATOM 856 C C . SER A 1 116 ? 55.344 -19.958 30.116 1.00 17.90 583 SER A C 1
ATOM 857 O O . SER A 1 116 ? 55.837 -20.783 30.888 1.00 18.34 583 SER A O 1
ATOM 860 N N . HIS A 1 117 ? 55.179 -18.678 30.423 1.00 19.52 584 HIS A N 1
ATOM 861 C CA . HIS A 1 117 ? 55.511 -18.140 31.732 1.00 18.50 584 HIS A CA 1
ATOM 862 C C . HIS A 1 117 ? 54.662 -18.815 32.810 1.00 22.55 584 HIS A C 1
ATOM 863 O O . HIS A 1 117 ? 55.152 -19.101 33.898 1.00 20.91 584 HIS A O 1
ATOM 870 N N . ILE A 1 118 ? 53.385 -19.049 32.511 1.00 21.32 585 ILE A N 1
ATOM 871 C CA . ILE A 1 118 ? 52.508 -19.776 33.433 1.00 20.02 585 ILE A CA 1
ATOM 872 C C . ILE A 1 118 ? 52.924 -21.239 33.664 1.00 18.90 585 ILE A C 1
ATOM 873 O O . ILE A 1 118 ? 52.938 -21.723 34.812 1.00 18.03 585 ILE A O 1
ATOM 878 N N . LYS A 1 119 ? 53.301 -21.926 32.586 1.00 18.42 586 LYS A N 1
ATOM 879 C CA . LYS A 1 119 ? 53.801 -23.298 32.699 1.00 22.64 586 LYS A CA 1
ATOM 880 C C . LYS A 1 119 ? 55.055 -23.337 33.564 1.00 24.15 586 LYS A C 1
ATOM 881 O O . LYS A 1 119 ? 55.230 -24.219 34.423 1.00 27.01 586 LYS A O 1
ATOM 887 N N . GLY A 1 120 ? 55.914 -22.348 33.345 1.00 23.75 587 GLY A N 1
ATOM 888 C CA . GLY A 1 120 ? 57.120 -22.213 34.130 1.00 24.67 587 GLY A CA 1
ATOM 889 C C . GLY A 1 120 ? 56.847 -21.936 35.590 1.00 26.87 587 GLY A C 1
ATOM 890 O O . GLY A 1 120 ? 57.547 -22.458 36.446 1.00 25.89 587 GLY A O 1
ATOM 891 N N . LEU A 1 121 ? 55.879 -21.072 35.878 1.00 23.85 588 LEU A N 1
ATOM 892 C CA . LEU A 1 121 ? 55.522 -20.765 37.258 1.00 25.11 588 LEU A CA 1
ATOM 893 C C . LEU A 1 121 ? 54.987 -21.994 37.998 1.00 29.33 588 LEU A C 1
ATOM 894 O O . LEU A 1 121 ? 55.325 -22.220 39.166 1.00 24.62 588 LEU A O 1
ATOM 899 N N . LEU A 1 122 ? 54.162 -22.788 37.317 1.00 24.72 589 LEU A N 1
ATOM 900 C CA . LEU A 1 122 ? 53.678 -24.043 37.899 1.00 25.89 589 LEU A CA 1
ATOM 901 C C . LEU A 1 122 ? 54.776 -25.075 38.161 1.00 31.04 589 LEU A C 1
ATOM 902 O O . LEU A 1 122 ? 54.837 -25.687 39.251 1.00 27.21 589 LEU A O 1
ATOM 907 N N . ILE A 1 123 ? 55.682 -25.216 37.196 1.00 25.16 590 ILE A N 1
ATOM 908 C CA . ILE A 1 123 ? 56.844 -26.079 37.384 1.00 27.20 590 ILE A CA 1
ATOM 909 C C . ILE A 1 123 ? 57.704 -25.559 38.539 1.00 28.68 590 ILE A C 1
ATOM 910 O O . ILE A 1 123 ? 58.253 -26.340 39.318 1.00 27.07 590 ILE A O 1
ATOM 915 N N . ASN A 1 124 ? 57.801 -24.238 38.643 1.00 29.17 591 ASN A N 1
ATOM 916 C CA . ASN A 1 124 ? 58.573 -23.575 39.686 1.00 28.34 591 ASN A CA 1
ATOM 917 C C . ASN A 1 124 ? 58.033 -23.918 41.066 1.00 29.71 591 ASN A C 1
ATOM 918 O O . ASN A 1 124 ? 58.787 -24.237 41.992 1.00 32.73 591 ASN A O 1
ATOM 923 N N . MET A 1 125 ? 56.712 -23.854 41.193 1.00 32.63 592 MET A N 1
ATOM 924 C CA . MET A 1 125 ? 56.065 -24.202 42.449 1.00 32.11 592 MET A CA 1
ATOM 925 C C . MET A 1 125 ? 56.262 -25.662 42.834 1.00 28.50 592 MET A C 1
ATOM 926 O O . MET A 1 125 ? 56.609 -25.971 43.989 1.00 31.49 592 MET A O 1
ATOM 931 N N . ILE A 1 126 ? 56.078 -26.557 41.865 1.00 26.04 593 ILE A N 1
ATOM 932 C CA . ILE A 1 126 ? 56.245 -27.980 42.147 1.00 28.40 593 ILE A CA 1
ATOM 933 C C . ILE A 1 126 ? 57.684 -28.304 42.548 1.00 35.85 593 ILE A C 1
ATOM 934 O O . ILE A 1 126 ? 57.920 -29.051 43.497 1.00 34.88 593 ILE A O 1
ATOM 939 N N . HIS A 1 127 ? 58.640 -27.719 41.834 1.00 33.72 594 HIS A N 1
ATOM 940 C CA . HIS A 1 127 ? 60.052 -27.914 42.142 1.00 37.49 594 HIS A CA 1
ATOM 941 C C . HIS A 1 127 ? 60.425 -27.379 43.518 1.00 32.85 594 HIS A C 1
ATOM 942 O O . HIS A 1 127 ? 61.182 -28.011 44.254 1.00 37.40 594 HIS A O 1
ATOM 949 N N . LYS A 1 128 ? 59.900 -26.206 43.855 1.00 34.29 595 LYS A N 1
ATOM 950 C CA . LYS A 1 128 ? 60.161 -25.611 45.160 1.00 36.34 595 LYS A CA 1
ATOM 951 C C . LYS A 1 128 ? 59.598 -26.399 46.345 1.00 38.29 595 LYS A C 1
ATOM 952 O O . LYS A 1 128 ? 60.306 -26.631 47.325 1.00 39.17 595 LYS A O 1
ATOM 958 N N . PHE A 1 129 ? 58.341 -26.829 46.261 1.00 37.02 596 PHE A N 1
ATOM 959 C CA . PHE A 1 129 ? 57.756 -27.582 47.378 1.00 36.39 596 PHE A CA 1
ATOM 960 C C . PHE A 1 129 ? 57.901 -29.104 47.359 1.00 40.72 596 PHE A C 1
ATOM 961 O O . PHE A 1 129 ? 58.112 -29.716 48.405 1.00 45.09 596 PHE A O 1
ATOM 969 N N . TRP A 1 130 ? 57.777 -29.715 46.189 1.00 36.94 597 TRP A N 1
ATOM 970 C CA . TRP A 1 130 ? 57.920 -31.166 46.062 1.00 36.31 597 TRP A CA 1
ATOM 971 C C . TRP A 1 130 ? 58.833 -31.498 44.893 1.00 38.58 597 TRP A C 1
ATOM 972 O O . TRP A 1 130 ? 58.362 -31.988 43.866 1.00 35.57 597 TRP A O 1
ATOM 983 N N . PRO A 1 131 ? 60.140 -31.194 45.028 1.00 38.16 598 PRO A N 1
ATOM 984 C CA . PRO A 1 131 ? 61.059 -31.374 43.895 1.00 37.20 598 PRO A CA 1
ATOM 985 C C . PRO A 1 131 ? 61.106 -32.808 43.411 1.00 37.94 598 PRO A C 1
ATOM 986 O O . PRO A 1 131 ? 61.421 -33.098 42.256 1.00 47.75 598 PRO A O 1
ATOM 990 N N . SER A 1 132 ? 60.782 -33.693 44.339 1.00 41.51 599 SER A N 1
ATOM 991 C CA . SER A 1 132 ? 60.769 -35.127 44.138 1.00 48.61 599 SER A CA 1
ATOM 992 C C . SER A 1 132 ? 59.727 -35.525 43.107 1.00 49.87 599 SER A C 1
ATOM 993 O O . SER A 1 132 ? 59.918 -36.452 42.321 1.00 49.10 599 SER A O 1
ATOM 996 N N . LEU A 1 133 ? 58.610 -34.806 43.147 1.00 49.81 600 LEU A N 1
ATOM 997 C CA . LEU A 1 133 ? 57.495 -35.038 42.250 1.00 40.42 600 LEU A CA 1
ATOM 998 C C . LEU A 1 133 ? 57.862 -34.838 40.768 1.00 43.29 600 LEU A C 1
ATOM 999 O O . LEU A 1 133 ? 57.300 -35.516 39.911 1.00 44.27 600 LEU A O 1
ATOM 1004 N N . LEU A 1 134 ? 58.740 -33.886 40.449 1.00 42.69 601 LEU A N 1
ATOM 1005 C CA . LEU A 1 134 ? 59.137 -33.663 39.048 1.00 40.38 601 LEU A CA 1
ATOM 1006 C C . LEU A 1 134 ? 59.872 -34.889 38.469 1.00 41.69 601 LEU A C 1
ATOM 1007 O O . LEU A 1 134 ? 59.717 -35.212 37.278 1.00 42.33 601 LEU A O 1
ATOM 1012 N N . LYS A 1 135 ? 60.688 -35.533 39.313 1.00 44.08 602 LYS A N 1
ATOM 1013 C CA . LYS A 1 135 ? 61.414 -36.746 38.936 1.00 46.64 602 LYS A CA 1
ATOM 1014 C C . LYS A 1 135 ? 60.457 -37.900 38.663 1.00 49.45 602 LYS A C 1
ATOM 1015 O O . LYS A 1 135 ? 60.813 -38.897 38.019 1.00 48.86 602 LYS A O 1
ATOM 1021 N N . HIS A 1 136 ? 59.242 -37.795 39.186 1.00 48.49 603 HIS A N 1
ATOM 1022 C CA . HIS A 1 136 ? 58.283 -38.881 39.067 1.00 41.18 603 HIS A CA 1
ATOM 1023 C C . HIS A 1 136 ? 57.643 -38.788 37.696 1.00 44.26 603 HIS A C 1
ATOM 1024 O O . HIS A 1 136 ? 57.019 -37.785 37.339 1.00 48.40 603 HIS A O 1
ATOM 1031 N N . LYS A 1 137 ? 57.818 -39.854 36.926 1.00 42.99 604 LYS A N 1
ATOM 1032 C CA . LYS A 1 137 ? 57.443 -39.870 35.518 1.00 39.83 604 LYS A CA 1
ATOM 1033 C C . LYS A 1 137 ? 55.943 -39.927 35.302 1.00 45.97 604 LYS A C 1
ATOM 1034 O O . LYS A 1 137 ? 55.229 -40.700 35.946 1.00 48.26 604 LYS A O 1
ATOM 1040 N N . GLY A 1 138 ? 55.483 -39.103 34.369 1.00 49.64 605 GLY A N 1
ATOM 1041 C CA . GLY A 1 138 ? 54.082 -39.011 34.016 1.00 35.34 605 GLY A CA 1
ATOM 1042 C C . GLY A 1 138 ? 53.309 -38.033 34.877 1.00 38.20 605 GLY A C 1
ATOM 1043 O O . GLY A 1 138 ? 52.133 -37.776 34.622 1.00 40.88 605 GLY A O 1
ATOM 1044 N N . PHE A 1 139 ? 53.966 -37.487 35.897 1.00 35.03 606 PHE A N 1
ATOM 1045 C CA . PHE A 1 139 ? 53.312 -36.547 36.804 1.00 33.83 606 PHE A CA 1
ATOM 1046 C C . PHE A 1 139 ? 52.878 -35.216 36.196 1.00 33.65 606 PHE A C 1
ATOM 1047 O O . PHE A 1 139 ? 51.750 -34.771 36.411 1.00 30.31 606 PHE A O 1
ATOM 1055 N N . LEU A 1 140 ? 53.758 -34.585 35.430 1.00 31.24 607 LEU A N 1
ATOM 1056 C CA . LEU A 1 140 ? 53.403 -33.325 34.789 1.00 28.54 607 LEU A CA 1
ATOM 1057 C C . LEU A 1 140 ? 53.441 -33.374 33.274 1.00 30.59 607 LEU A C 1
ATOM 1058 O O . LEU A 1 140 ? 54.449 -33.747 32.669 1.00 30.06 607 LEU A O 1
ATOM 1063 N N . SER A 1 141 ? 52.330 -32.976 32.668 1.00 32.25 608 SER A N 1
ATOM 1064 C CA . SER A 1 141 ? 52.245 -32.906 31.223 1.00 30.35 608 SER A CA 1
ATOM 1065 C C . SER A 1 141 ? 51.694 -31.549 30.814 1.00 31.76 608 SER A C 1
ATOM 1066 O O . SER A 1 141 ? 51.281 -30.752 31.656 1.00 28.41 608 SER A O 1
ATOM 1069 N N . GLU A 1 142 ? 51.690 -31.298 29.512 1.00 27.36 609 GLU A N 1
ATOM 1070 C CA . GLU A 1 142 ? 51.171 -30.060 28.963 1.00 28.64 609 GLU A CA 1
ATOM 1071 C C . GLU A 1 142 ? 50.278 -30.365 27.767 1.00 28.77 609 GLU A C 1
ATOM 1072 O O . GLU A 1 142 ? 50.614 -31.202 26.920 1.00 30.85 609 GLU A O 1
ATOM 1078 N N . PHE A 1 143 ? 49.122 -29.710 27.723 1.00 27.81 610 PHE A N 1
ATOM 1079 C CA . PHE A 1 143 ? 48.229 -29.826 26.576 1.00 23.45 610 PHE A CA 1
ATOM 1080 C C . PHE A 1 143 ? 48.782 -29.064 25.377 1.00 24.74 610 PHE A C 1
ATOM 1081 O O . PHE A 1 143 ? 49.162 -27.901 25.490 1.00 24.69 610 PHE A O 1
ATOM 1089 N N . VAL A 1 144 ? 48.833 -29.733 24.230 1.00 25.99 611 VAL A N 1
ATOM 1090 C CA . VAL A 1 144 ? 49.334 -29.117 23.005 1.00 27.82 611 VAL A CA 1
ATOM 1091 C C . VAL A 1 144 ? 48.379 -29.314 21.829 1.00 28.22 611 VAL A C 1
ATOM 1092 O O . VAL A 1 144 ? 47.945 -30.429 21.559 1.00 33.21 611 VAL A O 1
ATOM 1096 N N . THR A 1 145 ? 48.072 -28.232 21.120 1.00 27.89 612 THR A N 1
ATOM 1097 C CA . THR A 1 145 ? 47.315 -28.328 19.876 1.00 31.53 612 THR A CA 1
ATOM 1098 C C . THR A 1 145 ? 48.245 -28.062 18.697 1.00 28.83 612 THR A C 1
ATOM 1099 O O . THR A 1 145 ? 49.377 -27.619 18.892 1.00 29.38 612 THR A O 1
ATOM 1103 N N . PRO A 1 146 ? 47.780 -28.354 17.471 1.00 32.65 613 PRO A N 1
ATOM 1104 C CA . PRO A 1 146 ? 48.596 -27.995 16.310 1.00 33.55 613 PRO A CA 1
ATOM 1105 C C . PRO A 1 146 ? 48.831 -26.490 16.246 1.00 31.31 613 PRO A C 1
ATOM 1106 O O . PRO A 1 146 ? 47.903 -25.714 16.475 1.00 30.32 613 PRO A O 1
ATOM 1110 N N . ILE A 1 147 ? 50.053 -26.084 15.924 1.00 32.62 614 ILE A N 1
ATOM 1111 C CA . ILE A 1 147 ? 50.337 -24.670 15.737 1.00 31.81 614 ILE A CA 1
ATOM 1112 C C . ILE A 1 147 ? 49.653 -24.115 14.482 1.00 29.49 614 ILE A C 1
ATOM 1113 O O . ILE A 1 147 ? 49.136 -22.997 14.507 1.00 34.72 614 ILE A O 1
ATOM 1118 N N . VAL A 1 148 ? 49.638 -24.878 13.391 1.00 31.07 615 VAL A N 1
ATOM 1119 C CA . VAL A 1 148 ? 48.994 -24.395 12.163 1.00 33.60 615 VAL A CA 1
ATOM 1120 C C . VAL A 1 148 ? 48.098 -25.457 11.533 1.00 31.30 615 VAL A C 1
ATOM 1121 O O . VAL A 1 148 ? 48.482 -26.608 11.429 1.00 31.64 615 VAL A O 1
ATOM 1125 N N . LYS A 1 149 ? 46.906 -25.068 11.097 1.00 26.63 616 LYS A N 1
ATOM 1126 C CA . LYS A 1 149 ? 46.055 -25.971 10.333 1.00 35.66 616 LYS A CA 1
ATOM 1127 C C . LYS A 1 149 ? 45.847 -25.453 8.914 1.00 39.85 616 LYS A C 1
ATOM 1128 O O . LYS A 1 149 ? 45.454 -24.301 8.714 1.00 34.98 616 LYS A O 1
ATOM 1134 N N . VAL A 1 150 ? 46.134 -26.306 7.930 1.00 39.24 617 VAL A N 1
ATOM 1135 C CA . VAL A 1 150 ? 45.938 -25.947 6.528 1.00 44.26 617 VAL A CA 1
ATOM 1136 C C . VAL A 1 150 ? 44.886 -26.832 5.854 1.00 49.44 617 VAL A C 1
ATOM 1137 O O . VAL A 1 150 ? 44.704 -28.007 6.215 1.00 56.07 617 VAL A O 1
ATOM 1141 N N . GLN A 1 151 ? 44.238 -26.245 4.847 1.00 55.43 618 GLN A N 1
ATOM 1142 C CA . GLN A 1 151 ? 43.145 -26.877 4.118 1.00 61.87 618 GLN A CA 1
ATOM 1143 C C . GLN A 1 151 ? 43.168 -26.599 2.610 1.00 63.57 618 GLN A C 1
ATOM 1144 O O . GLN A 1 151 ? 43.388 -25.478 2.177 1.00 62.93 618 GLN A O 1
ATOM 1150 N N . LYS A 1 152 ? 43.000 -27.638 1.807 1.00 65.10 619 LYS A N 1
ATOM 1151 C CA . LYS A 1 152 ? 42.618 -27.456 0.413 1.00 73.09 619 LYS A CA 1
ATOM 1152 C C . LYS A 1 152 ? 41.512 -28.457 0.142 1.00 79.18 619 LYS A C 1
ATOM 1153 O O . LYS A 1 152 ? 41.825 -29.561 -0.264 1.00 75.86 619 LYS A O 1
ATOM 1155 N N . GLY A 1 153 ? 40.244 -28.054 0.157 1.00 77.21 620 GLY A N 1
ATOM 1156 C CA . GLY A 1 153 ? 39.192 -29.022 -0.121 1.00 75.37 620 GLY A CA 1
ATOM 1157 C C . GLY A 1 153 ? 39.357 -30.138 0.906 1.00 74.60 620 GLY A C 1
ATOM 1158 O O . GLY A 1 153 ? 39.094 -29.929 2.092 1.00 69.15 620 GLY A O 1
ATOM 1159 N N . SER A 1 154 ? 39.780 -31.322 0.469 1.00 76.62 621 SER A N 1
ATOM 1160 C CA . SER A 1 154 ? 40.114 -32.396 1.409 1.00 71.13 621 SER A CA 1
ATOM 1161 C C . SER A 1 154 ? 41.633 -32.373 1.562 1.00 71.58 621 SER A C 1
ATOM 1162 O O . SER A 1 154 ? 42.243 -31.368 1.244 1.00 73.87 621 SER A O 1
ATOM 1164 N N . GLN A 1 155 ? 42.242 -33.412 2.125 1.00 76.15 622 GLN A N 1
ATOM 1165 C CA . GLN A 1 155 ? 43.679 -33.348 2.418 1.00 76.14 622 GLN A CA 1
ATOM 1166 C C . GLN A 1 155 ? 43.993 -32.212 3.389 1.00 72.90 622 GLN A C 1
ATOM 1167 O O . GLN A 1 155 ? 44.724 -31.280 3.050 1.00 74.38 622 GLN A O 1
ATOM 1169 N N . GLU A 1 156 ? 43.428 -32.281 4.586 1.00 71.17 623 GLU A N 1
ATOM 1170 C CA . GLU A 1 156 ? 43.689 -31.283 5.613 1.00 57.55 623 GLU A CA 1
ATOM 1171 C C . GLU A 1 156 ? 44.909 -31.664 6.425 1.00 55.83 623 GLU A C 1
ATOM 1172 O O . GLU A 1 156 ? 45.009 -32.790 6.908 1.00 63.13 623 GLU A O 1
ATOM 1178 N N . TYR A 1 157 ? 45.851 -30.740 6.572 1.00 52.26 624 TYR A N 1
ATOM 1179 C CA . TYR A 1 157 ? 47.004 -31.068 7.397 1.00 48.65 624 TYR A CA 1
ATOM 1180 C C . TYR A 1 157 ? 47.040 -30.225 8.659 1.00 46.34 624 TYR A C 1
ATOM 1181 O O . TYR A 1 157 ? 46.557 -29.090 8.688 1.00 47.76 624 TYR A O 1
ATOM 1190 N N . SER A 1 158 ? 47.647 -30.792 9.696 1.00 42.78 625 SER A N 1
ATOM 1191 C CA . SER A 1 158 ? 47.840 -30.085 10.948 1.00 40.93 625 SER A CA 1
ATOM 1192 C C . SER A 1 158 ? 49.298 -30.180 11.347 1.00 41.79 625 SER A C 1
ATOM 1193 O O . SER A 1 158 ? 49.860 -31.273 11.445 1.00 48.61 625 SER A O 1
ATOM 1196 N N . PHE A 1 159 ? 49.910 -29.028 11.579 1.00 39.27 626 PHE A N 1
ATOM 1197 C CA . PHE A 1 159 ? 51.306 -28.989 11.951 1.00 38.96 626 PHE A CA 1
ATOM 1198 C C . PHE A 1 159 ? 51.462 -28.582 13.405 1.00 40.08 626 PHE A C 1
ATOM 1199 O O . PHE A 1 159 ? 51.026 -27.496 13.822 1.00 40.95 626 PHE A O 1
ATOM 1207 N N . PHE A 1 160 ? 52.077 -29.484 14.162 1.00 37.11 627 PHE A N 1
ATOM 1208 C CA . PHE A 1 160 ? 52.474 -29.270 15.547 1.00 39.51 627 PHE A CA 1
ATOM 1209 C C . PHE A 1 160 ? 53.666 -28.339 15.709 1.00 40.08 627 PHE A C 1
ATOM 1210 O O . PHE A 1 160 ? 53.808 -27.681 16.740 1.00 44.56 627 PHE A O 1
ATOM 1218 N N . THR A 1 161 ? 54.537 -28.297 14.707 1.00 46.75 628 THR A N 1
ATOM 1219 C CA . THR A 1 161 ? 55.724 -27.465 14.813 1.00 44.91 628 THR A CA 1
ATOM 1220 C C . THR A 1 161 ? 55.688 -26.443 13.700 1.00 41.66 628 THR A C 1
ATOM 1221 O O . THR A 1 161 ? 55.219 -26.727 12.595 1.00 41.46 628 THR A O 1
ATOM 1225 N N . ILE A 1 162 ? 56.183 -25.245 13.991 1.00 43.92 629 ILE A N 1
ATOM 1226 C CA . ILE A 1 162 ? 56.239 -24.210 12.974 1.00 46.25 629 ILE A CA 1
ATOM 1227 C C . ILE A 1 162 ? 57.253 -24.643 11.928 1.00 56.83 629 ILE A C 1
ATOM 1228 O O . ILE A 1 162 ? 57.074 -24.372 10.759 1.00 54.61 629 ILE A O 1
ATOM 1233 N N . ALA A 1 163 ? 58.341 -25.274 12.361 1.00 61.26 630 ALA A N 1
ATOM 1234 C CA . ALA A 1 163 ? 59.410 -25.670 11.449 1.00 57.58 630 ALA A CA 1
ATOM 1235 C C . ALA A 1 163 ? 58.902 -26.656 10.395 1.00 50.00 630 ALA A C 1
ATOM 1236 O O . ALA A 1 163 ? 59.264 -26.593 9.213 1.00 51.77 630 ALA A O 1
ATOM 1238 N N . GLU A 1 164 ? 58.018 -27.542 10.844 1.00 51.00 631 GLU A N 1
ATOM 1239 C CA . GLU A 1 164 ? 57.325 -28.489 9.981 1.00 52.23 631 GLU A CA 1
ATOM 1240 C C . GLU A 1 164 ? 56.398 -27.789 8.984 1.00 46.46 631 GLU A C 1
ATOM 1241 O O . GLU A 1 164 ? 56.369 -28.115 7.787 1.00 50.82 631 GLU A O 1
ATOM 1247 N N . TYR A 1 165 ? 55.703 -26.767 9.468 1.00 49.65 632 TYR A N 1
ATOM 1248 C CA . TYR A 1 165 ? 54.833 -25.991 8.608 1.00 46.61 632 TYR A CA 1
ATOM 1249 C C . TYR A 1 165 ? 55.623 -25.201 7.578 1.00 45.44 632 TYR A C 1
ATOM 1250 O O . TYR A 1 165 ? 55.196 -25.081 6.440 1.00 38.97 632 TYR A O 1
ATOM 1259 N N . GLU A 1 166 ? 56.763 -24.654 7.986 1.00 50.10 633 GLU A N 1
ATOM 1260 C CA . GLU A 1 166 ? 57.615 -23.898 7.082 1.00 51.66 633 GLU A CA 1
ATOM 1261 C C .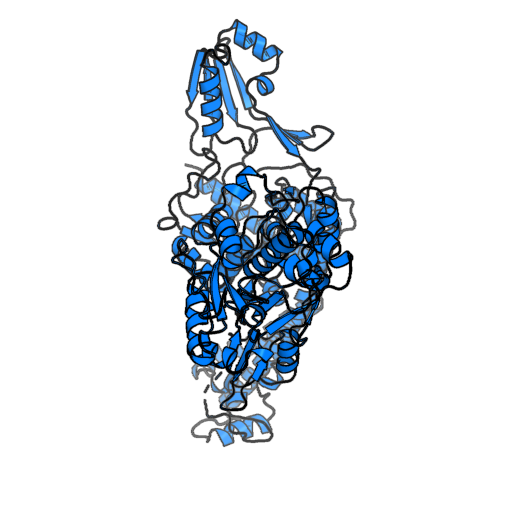 GLU A 1 166 ? 58.160 -24.810 6.007 1.00 59.28 633 GLU A C 1
ATOM 1262 O O . GLU A 1 166 ? 58.171 -24.455 4.840 1.00 59.86 633 GLU A O 1
ATOM 1268 N N . GLN A 1 167 ? 58.557 -26.015 6.401 1.00 59.75 634 GLN A N 1
ATOM 1269 C CA . GLN A 1 167 ? 59.045 -26.977 5.423 1.00 52.66 634 GLN A CA 1
ATOM 1270 C C . GLN A 1 167 ? 57.953 -27.370 4.428 1.00 49.85 634 GLN A C 1
ATOM 1271 O O . GLN A 1 167 ? 58.232 -27.526 3.240 1.00 54.12 634 GLN A O 1
ATOM 1277 N N . TRP A 1 168 ? 56.713 -27.509 4.889 1.00 42.84 635 TRP A N 1
ATOM 1278 C CA . TRP A 1 168 ? 55.623 -27.774 3.947 1.00 49.68 635 TRP A CA 1
ATOM 1279 C C . TRP A 1 168 ? 55.346 -26.559 3.043 1.00 50.85 635 TRP A C 1
ATOM 1280 O O . TRP A 1 168 ? 55.152 -26.709 1.838 1.00 49.39 635 TRP A O 1
ATOM 1291 N N . LYS A 1 169 ? 55.345 -25.366 3.628 1.00 50.00 636 LYS A N 1
ATOM 1292 C CA . LYS A 1 169 ? 55.043 -24.120 2.924 1.00 53.03 636 LYS A CA 1
ATOM 1293 C C . LYS A 1 169 ? 56.044 -23.810 1.808 1.00 55.18 636 LYS A C 1
ATOM 1294 O O . LYS A 1 169 ? 55.667 -23.377 0.720 1.00 50.94 636 LYS A O 1
ATOM 1300 N N . GLU A 1 170 ? 57.321 -24.026 2.107 1.00 54.75 637 GLU A N 1
ATOM 1301 C CA . GLU A 1 170 ? 58.415 -23.788 1.171 1.00 61.76 637 GLU A CA 1
ATOM 1302 C C . GLU A 1 170 ? 58.288 -24.684 -0.050 1.00 58.30 637 GLU A C 1
ATOM 1303 O O . GLU A 1 170 ? 58.647 -24.296 -1.158 1.00 58.27 637 GLU A O 1
ATOM 1309 N N . ASN A 1 171 ? 57.771 -25.887 0.177 1.00 60.82 638 ASN A N 1
ATOM 1310 C CA . ASN A 1 171 ? 57.717 -26.931 -0.840 1.00 55.56 638 ASN A CA 1
ATOM 1311 C C . ASN A 1 171 ? 56.339 -27.101 -1.470 1.00 51.00 638 ASN A C 1
ATOM 1312 O O . ASN A 1 171 ? 56.032 -28.149 -2.038 1.00 46.09 638 ASN A O 1
ATOM 1317 N N . THR A 1 172 ? 55.504 -26.075 -1.371 1.00 47.98 639 THR A N 1
ATOM 1318 C CA . THR A 1 172 ? 54.125 -26.189 -1.822 1.00 51.20 639 THR A CA 1
ATOM 1319 C C . THR A 1 172 ? 53.659 -24.857 -2.376 1.00 56.10 639 THR A C 1
ATOM 1320 O O . THR A 1 172 ? 54.082 -23.795 -1.920 1.00 58.17 639 THR A O 1
ATOM 1324 N N . ASN A 1 173 ? 52.799 -24.915 -3.381 1.00 58.86 640 ASN A N 1
ATOM 1325 C CA . ASN A 1 173 ? 52.147 -23.715 -3.852 1.00 55.77 640 ASN A CA 1
ATOM 1326 C C . ASN A 1 173 ? 50.881 -23.526 -3.040 1.00 52.11 640 ASN A C 1
ATOM 1327 O O . ASN A 1 173 ? 50.017 -24.403 -3.017 1.00 48.66 640 ASN A O 1
ATOM 1329 N N . LEU A 1 174 ? 50.766 -22.385 -2.370 1.00 58.37 641 LEU A N 1
ATOM 1330 C CA . LEU A 1 174 ? 49.606 -22.146 -1.531 1.00 62.86 641 LEU A CA 1
ATOM 1331 C C . LEU A 1 174 ? 48.538 -21.692 -2.500 1.00 60.07 641 LEU A C 1
ATOM 1332 O O . LEU A 1 174 ? 48.619 -20.599 -3.061 1.00 64.39 641 LEU A O 1
ATOM 1334 N N . LEU A 1 175 ? 47.548 -22.554 -2.708 1.00 65.27 642 LEU A N 1
ATOM 1335 C CA . LEU A 1 175 ? 46.700 -22.452 -3.887 1.00 60.79 642 LEU A CA 1
ATOM 1336 C C . LEU A 1 175 ? 45.938 -21.118 -3.945 1.00 61.69 642 LEU A C 1
ATOM 1337 O O . LEU A 1 175 ? 46.038 -20.425 -4.959 1.00 68.36 642 LEU A O 1
ATOM 1339 N N . GLY A 1 176 ? 45.196 -20.718 -2.907 1.00 62.03 643 GLY A N 1
ATOM 1340 C CA . GLY A 1 176 ? 44.009 -21.407 -2.418 1.00 55.35 643 GLY A CA 1
ATOM 1341 C C . GLY A 1 176 ? 44.043 -22.401 -1.269 1.00 65.86 643 GLY A C 1
ATOM 1342 O O . GLY A 1 176 ? 43.012 -23.012 -0.979 1.00 66.11 643 GLY A O 1
ATOM 1343 N N . TRP A 1 177 ? 45.192 -22.595 -0.625 1.00 63.66 644 TRP A N 1
ATOM 1344 C CA . TRP A 1 177 ? 45.187 -23.318 0.643 1.00 58.41 644 TRP A CA 1
ATOM 1345 C C . TRP A 1 177 ? 44.697 -22.316 1.687 1.00 59.35 644 TRP A C 1
ATOM 1346 O O . TRP A 1 177 ? 45.109 -21.154 1.673 1.00 60.94 644 TRP A O 1
ATOM 1357 N N . LYS A 1 178 ? 43.837 -22.748 2.603 1.00 59.98 645 LYS A N 1
ATOM 1358 C CA . LYS A 1 178 ? 43.390 -21.871 3.682 1.00 57.91 645 LYS A CA 1
ATOM 1359 C C . LYS A 1 178 ? 44.173 -22.201 4.952 1.00 53.26 645 LYS A C 1
ATOM 1360 O O . LYS A 1 178 ? 44.308 -23.360 5.309 1.00 49.88 645 LYS A O 1
ATOM 1366 N N . ILE A 1 179 ? 44.662 -21.167 5.627 1.00 47.10 646 ILE A N 1
ATOM 1367 C CA . ILE A 1 179 ? 45.676 -21.346 6.650 1.00 36.25 646 ILE A CA 1
ATOM 1368 C C . ILE A 1 179 ? 45.269 -20.673 7.957 1.00 34.00 646 ILE A C 1
ATOM 1369 O O . ILE A 1 179 ? 44.897 -19.490 7.954 1.00 35.79 646 ILE A O 1
ATOM 1374 N N . LYS A 1 180 ? 45.343 -21.391 9.077 1.00 32.16 647 LYS A N 1
ATOM 1375 C CA . LYS A 1 180 ? 45.049 -20.767 10.366 1.00 30.85 647 LYS A CA 1
ATOM 1376 C C . LYS A 1 180 ? 46.064 -21.124 11.450 1.00 24.88 647 LYS A C 1
ATOM 1377 O O . LYS A 1 180 ? 46.400 -22.293 11.647 1.00 30.64 647 LYS A O 1
ATOM 1383 N N . TYR A 1 181 ? 46.530 -20.124 12.184 1.00 22.22 648 TYR A N 1
ATOM 1384 C CA . TYR A 1 181 ? 47.451 -20.361 13.296 1.00 23.31 648 TYR A CA 1
ATOM 1385 C C . TYR A 1 181 ? 46.680 -20.552 14.592 1.00 26.01 648 TYR A C 1
ATOM 1386 O O . TYR A 1 181 ? 45.614 -19.968 14.775 1.00 22.07 648 TYR A O 1
ATOM 1395 N N . TYR A 1 182 ? 47.215 -21.375 15.489 1.00 25.25 649 TYR A N 1
ATOM 1396 C CA . TYR A 1 182 ? 46.537 -21.652 16.751 1.00 25.25 649 TYR A CA 1
ATOM 1397 C C . TYR A 1 182 ? 47.459 -21.420 17.936 1.00 24.63 649 TYR A C 1
ATOM 1398 O O . TYR A 1 182 ? 47.826 -22.365 18.638 1.00 33.45 649 TYR A O 1
ATOM 1407 N N . LYS A 1 183 ? 47.831 -20.167 18.160 1.00 22.87 650 LYS A N 1
ATOM 1408 C CA . LYS A 1 183 ? 48.589 -19.793 19.347 1.00 29.04 650 LYS A CA 1
ATOM 1409 C C . LYS A 1 183 ? 47.767 -19.770 20.628 1.00 28.20 650 LYS A C 1
ATOM 1410 O O . LYS A 1 183 ? 48.135 -20.399 21.616 1.00 34.65 650 LYS A O 1
ATOM 1416 N N . GLY A 1 184 ? 46.653 -19.045 20.619 1.00 22.41 651 GLY A N 1
ATOM 1417 C CA . GLY A 1 184 ? 45.779 -19.063 21.777 1.00 17.68 651 GLY A CA 1
ATOM 1418 C C . GLY A 1 184 ? 44.773 -20.195 21.791 1.00 20.13 651 GLY A C 1
ATOM 1419 O O . GLY A 1 184 ? 44.322 -20.668 20.747 1.00 20.04 651 GLY A O 1
ATOM 1420 N N . LEU A 1 185 ? 44.417 -20.620 22.998 1.00 20.30 652 LEU A N 1
ATOM 1421 C CA . LEU A 1 185 ? 43.404 -21.646 23.193 1.00 16.53 652 LEU A CA 1
ATOM 1422 C C . LEU A 1 185 ? 42.049 -21.187 22.666 1.00 21.53 652 LEU A C 1
ATOM 1423 O O . LEU A 1 185 ? 41.271 -21.991 22.154 1.00 19.29 652 LEU A O 1
ATOM 1428 N N . GLY A 1 186 ? 41.771 -19.895 22.814 1.00 16.83 653 GLY A N 1
ATOM 1429 C CA . GLY A 1 186 ? 40.499 -19.331 22.401 1.00 17.28 653 GLY A CA 1
ATOM 1430 C C . GLY A 1 186 ? 40.225 -19.498 20.917 1.00 19.10 653 GLY A C 1
ATOM 1431 O O . GLY A 1 186 ? 39.072 -19.477 20.496 1.00 19.82 653 GLY A O 1
ATOM 1432 N N . THR A 1 187 ? 41.284 -19.653 20.127 1.00 17.80 654 THR A N 1
ATOM 1433 C CA . THR A 1 187 ? 41.159 -19.808 18.680 1.00 16.86 654 THR A CA 1
ATOM 1434 C C . THR A 1 187 ? 40.391 -21.075 18.295 1.00 19.92 654 THR A C 1
ATOM 1435 O O . THR A 1 187 ? 39.716 -21.116 17.268 1.00 20.24 654 THR A O 1
ATOM 1439 N N . SER A 1 188 ? 40.489 -22.103 19.133 1.00 15.75 655 SER A N 1
ATOM 1440 C CA . SER A 1 188 ? 39.808 -23.373 18.886 1.00 19.78 655 SER A CA 1
ATOM 1441 C C . SER A 1 188 ? 38.333 -23.362 19.291 1.00 24.01 655 SER A C 1
ATOM 1442 O O . SER A 1 188 ? 37.974 -22.867 20.358 1.00 21.46 655 SER A O 1
ATOM 1445 N N . THR A 1 189 ? 37.487 -23.910 18.423 1.00 22.54 656 THR A N 1
ATOM 1446 C CA . THR A 1 189 ? 36.069 -24.104 18.720 1.00 25.14 656 THR A CA 1
ATOM 1447 C C . THR A 1 189 ? 35.868 -25.266 19.685 1.00 25.57 656 THR A C 1
ATOM 1448 O O . THR A 1 189 ? 36.779 -26.068 19.908 1.00 19.00 656 THR A O 1
ATOM 1452 N N . ASP A 1 190 ? 34.678 -25.339 20.270 1.00 21.86 657 ASP A N 1
ATOM 1453 C CA . ASP A 1 190 ? 34.331 -26.440 21.159 1.00 21.63 657 ASP A CA 1
ATOM 1454 C C . ASP A 1 190 ? 34.409 -27.785 20.432 1.00 25.72 657 ASP A C 1
ATOM 1455 O O . ASP A 1 190 ? 34.814 -28.804 21.012 1.00 26.36 657 ASP A O 1
ATOM 1460 N N . ARG A 1 191 ? 34.050 -27.771 19.152 1.00 20.59 658 ARG A N 1
ATOM 1461 C CA . ARG A 1 191 ? 34.126 -28.962 18.316 1.00 23.89 658 ARG A CA 1
ATOM 1462 C C . ARG A 1 191 ? 35.569 -29.439 18.154 1.00 26.48 658 ARG A C 1
ATOM 1463 O O . ARG A 1 191 ? 35.865 -30.632 18.303 1.00 28.50 658 ARG A O 1
ATOM 1471 N N . GLU A 1 192 ? 36.471 -28.490 17.915 1.00 21.83 659 GLU A N 1
ATOM 1472 C CA . GLU A 1 192 ? 37.894 -28.794 17.800 1.00 23.15 659 GLU A CA 1
ATOM 1473 C C . GLU A 1 192 ? 38.458 -29.379 19.094 1.00 23.06 659 GLU A C 1
ATOM 1474 O O . GLU A 1 192 ? 39.296 -30.289 19.066 1.00 23.53 659 GLU A O 1
ATOM 1480 N N . PHE A 1 193 ? 37.984 -28.869 20.227 1.00 21.67 660 PHE A N 1
ATOM 1481 C CA . PHE A 1 193 ? 38.389 -29.398 21.524 1.00 23.05 660 PHE A CA 1
ATOM 1482 C C . PHE A 1 193 ? 37.907 -30.829 21.688 1.00 27.26 660 PHE A C 1
ATOM 1483 O O . PHE A 1 193 ? 38.624 -31.682 22.243 1.00 24.99 660 PHE A O 1
ATOM 1491 N N . LYS A 1 194 ? 36.707 -31.101 21.180 1.00 26.25 661 LYS A N 1
ATOM 1492 C CA . LYS A 1 194 ? 36.224 -32.475 21.206 1.00 28.20 661 LYS A CA 1
ATOM 1493 C C . LYS A 1 194 ? 37.157 -33.354 20.386 1.00 26.96 661 LYS A C 1
ATOM 1494 O O . LYS A 1 194 ? 37.446 -34.475 20.790 1.00 31.86 661 LYS A O 1
ATOM 1500 N N . GLN A 1 195 ? 37.611 -32.881 19.229 1.00 27.55 662 GLN A N 1
ATOM 1501 C CA . GLN A 1 195 ? 38.558 -33.696 18.455 1.00 28.71 662 GLN A CA 1
ATOM 1502 C C . GLN A 1 195 ? 39.907 -33.929 19.181 1.00 29.03 662 GLN A C 1
ATOM 1503 O O . GLN A 1 195 ? 40.433 -35.067 19.185 1.00 32.41 662 GLN A O 1
ATOM 1509 N N . TYR A 1 196 ? 40.442 -32.897 19.843 1.00 26.36 663 TYR A N 1
ATOM 1510 C CA . TYR A 1 196 ? 41.717 -33.086 20.543 1.00 29.80 663 TYR A CA 1
ATOM 1511 C C . TYR A 1 196 ? 41.567 -34.127 21.648 1.00 30.17 663 TYR A C 1
ATOM 1512 O O . TYR A 1 196 ? 42.408 -35.027 21.802 1.00 33.25 663 TYR A O 1
ATOM 1521 N N . PHE A 1 197 ? 40.494 -34.007 22.422 1.00 28.48 664 PHE A N 1
ATOM 1522 C CA . PHE A 1 197 ? 40.253 -34.986 23.474 1.00 36.61 664 PHE A CA 1
ATOM 1523 C C . PHE A 1 197 ? 39.878 -36.377 22.951 1.00 35.72 664 PHE A C 1
ATOM 1524 O O . PHE A 1 197 ? 40.094 -37.373 23.642 1.00 35.04 664 PHE A O 1
ATOM 1532 N N . SER A 1 198 ? 39.309 -36.453 21.749 1.00 32.33 665 SER A N 1
ATOM 1533 C CA . SER A 1 198 ? 39.140 -37.747 21.093 1.00 31.54 665 SER A CA 1
ATOM 1534 C C . SER A 1 198 ? 40.500 -38.379 20.845 1.00 36.70 665 SER A C 1
ATOM 1535 O O . SER A 1 198 ? 40.632 -39.602 20.894 1.00 39.71 665 SER A O 1
ATOM 1538 N N . ASP A 1 199 ? 41.519 -37.556 20.596 1.00 36.52 666 ASP A N 1
ATOM 1539 C CA . ASP A 1 199 ? 42.846 -38.141 20.414 1.00 33.92 666 ASP A CA 1
ATOM 1540 C C . ASP A 1 199 ? 43.868 -37.480 21.343 1.00 34.46 666 ASP A C 1
ATOM 1541 O O . ASP A 1 199 ? 44.829 -36.853 20.896 1.00 35.10 666 ASP A O 1
ATOM 1546 N N . ILE A 1 200 ? 43.635 -37.637 22.643 1.00 29.38 667 ILE A N 1
ATOM 1547 C CA . ILE A 1 200 ? 44.355 -36.905 23.689 1.00 34.20 667 ILE A CA 1
ATOM 1548 C C . ILE A 1 200 ? 45.855 -37.231 23.759 1.00 35.59 667 ILE A C 1
ATOM 1549 O O . ILE A 1 200 ? 46.665 -36.361 24.081 1.00 34.85 667 ILE A O 1
ATOM 1554 N N . LYS A 1 201 ? 46.223 -38.476 23.456 1.00 38.55 668 LYS A N 1
ATOM 1555 C CA . LYS A 1 201 ? 47.624 -38.885 23.519 1.00 37.21 668 LYS A CA 1
ATOM 1556 C C . LYS A 1 201 ? 48.442 -38.038 22.556 1.00 36.23 668 LYS A C 1
ATOM 1557 O O . LYS A 1 201 ? 49.617 -37.766 22.797 1.00 35.63 668 LYS A O 1
ATOM 1559 N N . ASN A 1 202 ? 47.806 -37.625 21.464 1.00 35.02 669 ASN A N 1
ATOM 1560 C CA . ASN A 1 202 ? 48.485 -36.885 20.410 1.00 34.74 669 ASN A CA 1
ATOM 1561 C C . ASN A 1 202 ? 48.354 -35.378 20.620 1.00 34.99 669 ASN A C 1
ATOM 1562 O O . ASN A 1 202 ? 48.701 -34.586 19.745 1.00 41.33 669 ASN A O 1
ATOM 1567 N N . HIS A 1 203 ? 47.863 -34.991 21.792 1.00 31.80 670 HIS A N 1
ATOM 1568 C CA . HIS A 1 203 ? 47.746 -33.586 22.162 1.00 33.43 670 HIS A CA 1
ATOM 1569 C C . HIS A 1 203 ? 48.313 -33.360 23.552 1.00 34.26 670 HIS A C 1
ATOM 1570 O O . HIS A 1 203 ? 47.929 -32.428 24.260 1.00 34.18 670 HIS A O 1
ATOM 1577 N N . LYS A 1 204 ? 49.242 -34.229 23.928 1.00 36.91 671 LYS A N 1
ATOM 1578 C CA . LYS A 1 204 ? 49.820 -34.212 25.256 1.00 33.68 671 LYS A CA 1
ATOM 1579 C C . LYS A 1 204 ? 51.325 -34.355 25.124 1.00 37.18 671 LYS A C 1
ATOM 1580 O O . LYS A 1 204 ? 51.812 -35.203 24.379 1.00 37.84 671 LYS A O 1
ATOM 1586 N N . ILE A 1 205 ? 52.062 -33.527 25.854 1.00 34.61 672 ILE A N 1
ATOM 1587 C CA . ILE A 1 205 ? 53.509 -33.674 25.906 1.00 29.86 672 ILE A CA 1
ATOM 1588 C C . ILE A 1 205 ? 53.891 -33.895 27.353 1.00 34.69 672 ILE A C 1
ATOM 1589 O O . ILE A 1 205 ? 53.464 -33.154 28.231 1.00 31.00 672 ILE A O 1
ATOM 1594 N N . MET A 1 206 ? 54.702 -34.912 27.604 1.00 40.11 673 MET A N 1
ATOM 1595 C CA . MET A 1 206 ? 55.066 -35.229 28.970 1.00 36.31 673 MET A CA 1
ATOM 1596 C C . MET A 1 206 ? 56.389 -34.588 29.359 1.00 34.77 673 MET A C 1
ATOM 1597 O O . MET A 1 206 ? 57.376 -34.667 28.617 1.00 40.97 673 MET A O 1
ATOM 1602 N N . PHE A 1 207 ? 56.404 -33.929 30.513 1.00 29.71 674 PHE A N 1
ATOM 1603 C CA . PHE A 1 207 ? 57.640 -33.334 30.993 1.00 28.75 674 PHE A CA 1
ATOM 1604 C C . PHE A 1 207 ? 58.524 -34.441 31.549 1.00 36.64 674 PHE A C 1
ATOM 1605 O O . PHE A 1 207 ? 58.052 -35.348 32.234 1.00 37.33 674 PHE A O 1
ATOM 1613 N N . LEU A 1 208 ? 59.811 -34.348 31.244 1.00 40.66 675 LEU A N 1
ATOM 1614 C CA . LEU A 1 208 ? 60.797 -35.358 31.595 1.00 38.14 675 LEU A CA 1
ATOM 1615 C C . LEU A 1 208 ? 61.910 -34.740 32.416 1.00 38.32 675 LEU A C 1
ATOM 1616 O O . LEU A 1 208 ? 62.408 -33.667 32.084 1.00 40.22 675 LEU A O 1
ATOM 1621 N N . TRP A 1 209 ? 62.299 -35.400 33.496 1.00 42.66 676 TRP A N 1
ATOM 1622 C CA . TRP A 1 209 ? 63.401 -34.886 34.282 1.00 43.22 676 TRP A CA 1
ATOM 1623 C C . TRP A 1 209 ? 64.672 -35.583 33.800 1.00 45.69 676 TRP A C 1
ATOM 1624 O O . TRP A 1 209 ? 64.724 -36.811 33.725 1.00 43.50 676 TRP A O 1
ATOM 1635 N N . THR A 1 210 ? 65.694 -34.793 33.482 1.00 43.00 677 THR A N 1
ATOM 1636 C CA . THR A 1 210 ? 66.944 -35.331 32.946 1.00 51.77 677 THR A CA 1
ATOM 1637 C C . THR A 1 210 ? 68.177 -35.005 33.784 1.00 48.54 677 THR A C 1
ATOM 1638 O O . THR A 1 210 ? 69.266 -34.826 33.239 1.00 55.78 677 THR A O 1
ATOM 1642 N N . GLY A 1 211 ? 68.015 -34.931 35.099 1.00 44.75 678 GLY A N 1
ATOM 1643 C CA . GLY A 1 211 ? 69.129 -34.603 35.969 1.00 44.93 678 GLY A CA 1
ATOM 1644 C C . GLY A 1 211 ? 68.988 -33.301 36.735 1.00 47.19 678 GLY A C 1
ATOM 1645 O O . GLY A 1 211 ? 67.980 -32.604 36.619 1.00 46.05 678 GLY A O 1
ATOM 1646 N N . ASP A 1 212 ? 70.014 -32.974 37.518 1.00 49.13 679 ASP A N 1
ATOM 1647 C CA . ASP A 1 212 ? 69.974 -31.820 38.411 1.00 49.21 679 ASP A CA 1
ATOM 1648 C C . ASP A 1 212 ? 70.063 -30.492 37.663 1.00 40.93 679 ASP A C 1
ATOM 1649 O O . ASP A 1 212 ? 69.768 -29.423 38.216 1.00 47.17 679 ASP A O 1
ATOM 1654 N N . ARG A 1 213 ? 70.449 -30.571 36.397 1.00 34.48 680 ARG A N 1
ATOM 1655 C CA . ARG A 1 213 ? 70.498 -29.397 35.543 1.00 39.21 680 ARG A CA 1
ATOM 1656 C C . ARG A 1 213 ? 69.084 -28.856 35.350 1.00 41.49 680 ARG A C 1
ATOM 1657 O O . ARG A 1 213 ? 68.909 -27.667 35.124 1.00 41.83 680 ARG A O 1
ATOM 1665 N N . ASP A 1 214 ? 68.086 -29.739 35.368 1.00 37.20 681 ASP A N 1
ATOM 1666 C CA . ASP A 1 214 ? 66.693 -29.312 35.236 1.00 36.82 681 ASP A CA 1
ATOM 1667 C C . ASP A 1 214 ? 66.293 -28.391 36.396 1.00 35.67 681 ASP A C 1
ATOM 1668 O O . ASP A 1 214 ? 65.717 -27.308 36.193 1.00 38.41 681 ASP A O 1
ATOM 1673 N N . GLY A 1 215 ? 66.634 -28.819 37.610 1.00 33.51 682 GLY A N 1
ATOM 1674 C CA . GLY A 1 215 ? 66.386 -28.040 38.809 1.00 33.04 682 GLY A CA 1
ATOM 1675 C C . GLY A 1 215 ? 67.158 -26.740 38.827 1.00 35.31 682 GLY A C 1
ATOM 1676 O O . GLY A 1 215 ? 66.622 -25.692 39.217 1.00 38.22 682 GLY A O 1
ATOM 1677 N N . ASP A 1 216 ? 68.417 -26.804 38.396 1.00 35.22 683 ASP A N 1
ATOM 1678 C CA . ASP A 1 216 ? 69.252 -25.609 38.352 1.00 37.24 683 ASP A CA 1
ATOM 1679 C C . ASP A 1 216 ? 68.674 -24.629 37.334 1.00 33.86 683 ASP A C 1
ATOM 1680 O O . ASP A 1 216 ? 68.716 -23.425 37.538 1.00 32.74 683 ASP A O 1
ATOM 1685 N N . SER A 1 217 ? 68.150 -25.164 36.234 1.00 31.49 684 SER A N 1
ATOM 1686 C CA . SER A 1 217 ? 67.473 -24.367 35.213 1.00 34.47 684 SER A CA 1
ATOM 1687 C C . SER A 1 217 ? 66.260 -23.622 35.751 1.00 33.09 684 SER A C 1
ATOM 1688 O O . SER A 1 217 ? 66.101 -22.415 35.532 1.00 30.29 684 SER A O 1
ATOM 1691 N N . ILE A 1 218 ? 65.431 -24.343 36.498 1.00 34.69 685 ILE A N 1
ATOM 1692 C CA . ILE A 1 218 ? 64.249 -23.740 37.109 1.00 28.43 685 ILE A CA 1
ATOM 1693 C C . ILE A 1 218 ? 64.574 -22.665 38.158 1.00 31.40 685 ILE A C 1
ATOM 1694 O O . ILE A 1 218 ? 63.992 -21.558 38.151 1.00 25.26 685 ILE A O 1
ATOM 1699 N N . ASP A 1 219 ? 65.555 -22.957 39.006 1.00 32.30 686 ASP A N 1
ATOM 1700 C CA . ASP A 1 219 ? 66.004 -21.971 39.982 1.00 29.19 686 ASP A CA 1
ATOM 1701 C C . ASP A 1 219 ? 66.644 -20.762 39.312 1.00 30.73 686 ASP A C 1
ATOM 1702 O O . ASP A 1 219 ? 66.428 -19.637 39.741 1.00 29.51 686 ASP A O 1
ATOM 1707 N N . MET A 1 220 ? 67.412 -20.983 38.252 1.00 30.39 687 MET A N 1
ATOM 1708 C CA . MET A 1 220 ? 68.036 -19.873 37.543 1.00 33.48 687 MET A CA 1
ATOM 1709 C C . MET A 1 220 ? 66.955 -18.967 36.975 1.00 33.51 687 MET A C 1
ATOM 1710 O O . MET A 1 220 ? 67.048 -17.743 37.066 1.00 27.61 687 MET A O 1
ATOM 1715 N N . ALA A 1 221 ? 65.927 -19.578 36.392 1.00 33.06 688 ALA A N 1
ATOM 1716 C CA . ALA A 1 221 ? 64.832 -18.809 35.813 1.00 32.03 688 ALA A CA 1
ATOM 1717 C C . ALA A 1 221 ? 64.053 -17.979 36.839 1.00 31.06 688 ALA A C 1
ATOM 1718 O O . ALA A 1 221 ? 63.662 -16.844 36.555 1.00 32.50 688 ALA A O 1
ATOM 1720 N N . PHE A 1 222 ? 63.834 -18.536 38.028 1.00 25.75 689 PHE A N 1
ATOM 1721 C CA . PHE A 1 222 ? 62.920 -17.893 38.981 1.00 31.86 689 PHE A CA 1
ATOM 1722 C C . PHE A 1 222 ? 63.520 -17.311 40.263 1.00 32.99 689 PHE A C 1
ATOM 1723 O O . PHE A 1 222 ? 62.827 -16.606 40.997 1.00 31.27 689 PHE A O 1
ATOM 1731 N N . SER A 1 223 ? 64.790 -17.580 40.542 1.00 32.98 690 SER A N 1
ATOM 1732 C CA . SER A 1 223 ? 65.383 -17.099 41.791 1.00 34.41 690 SER A CA 1
ATOM 1733 C C . SER A 1 223 ? 65.838 -15.643 41.788 1.00 36.34 690 SER A C 1
ATOM 1734 O O . SER A 1 223 ? 66.360 -15.122 40.802 1.00 40.10 690 SER A O 1
ATOM 1737 N N . LYS A 1 224 ? 65.588 -15.003 42.926 1.00 40.59 691 LYS A N 1
ATOM 1738 C CA . LYS A 1 224 ? 65.986 -13.631 43.219 1.00 44.19 691 LYS A CA 1
ATOM 1739 C C . LYS A 1 224 ? 67.503 -13.467 43.256 1.00 43.28 691 LYS A C 1
ATOM 1740 O O . LYS A 1 224 ? 68.022 -12.363 43.085 1.00 44.21 691 LYS A O 1
ATOM 1746 N N . LYS A 1 225 ? 68.208 -14.572 43.471 1.00 40.25 692 LYS A N 1
ATOM 1747 C CA . LYS A 1 225 ? 69.653 -14.534 43.664 1.00 43.33 692 LYS A CA 1
ATOM 1748 C C . LYS A 1 225 ? 70.460 -14.939 42.430 1.00 44.50 692 LYS A C 1
ATOM 1749 O O . LYS A 1 225 ? 71.688 -14.940 42.468 1.00 53.16 692 LYS A O 1
ATOM 1755 N N . ARG A 1 226 ? 69.785 -15.285 41.339 1.00 39.63 693 ARG A N 1
ATOM 1756 C CA . ARG A 1 226 ? 70.493 -15.774 40.160 1.00 41.35 693 ARG A CA 1
ATOM 1757 C C . ARG A 1 226 ? 70.422 -14.783 38.993 1.00 41.32 693 ARG A C 1
ATOM 1758 O O . ARG A 1 226 ? 70.485 -15.187 37.833 1.00 41.51 693 ARG A O 1
ATOM 1766 N N . ILE A 1 227 ? 70.286 -13.494 39.300 1.00 35.93 694 ILE A N 1
ATOM 1767 C CA . ILE A 1 227 ? 70.059 -12.475 38.273 1.00 39.86 694 ILE A CA 1
ATOM 1768 C C . ILE A 1 227 ? 71.182 -12.395 37.237 1.00 43.76 694 ILE A C 1
ATOM 1769 O O . ILE A 1 227 ? 70.916 -12.322 36.037 1.00 41.28 694 ILE A O 1
ATOM 1774 N N . GLU A 1 228 ? 72.431 -12.402 37.692 1.00 42.16 695 GLU A N 1
ATOM 1775 C CA . GLU A 1 228 ? 73.568 -12.402 36.773 1.00 41.07 695 GLU A CA 1
ATOM 1776 C C . GLU A 1 228 ? 73.650 -13.668 35.921 1.00 39.27 695 GLU A C 1
ATOM 1777 O O . GLU A 1 228 ? 74.001 -13.600 34.735 1.00 43.27 695 GLU A O 1
ATOM 1783 N N . ASP A 1 229 ? 73.319 -14.815 36.513 1.00 37.88 696 ASP A N 1
ATOM 1784 C CA . ASP A 1 229 ? 73.239 -16.054 35.748 1.00 41.21 696 ASP A CA 1
ATOM 1785 C C . ASP A 1 229 ? 72.181 -15.914 34.662 1.00 41.77 696 ASP A C 1
ATOM 1786 O O . ASP A 1 229 ? 72.332 -16.430 33.554 1.00 39.57 696 ASP A O 1
ATOM 1791 N N . ARG A 1 230 ? 71.109 -15.204 34.999 1.00 35.97 697 ARG A N 1
ATOM 1792 C CA . ARG A 1 230 ? 70.021 -14.941 34.068 1.00 42.43 697 ARG A CA 1
ATOM 1793 C C . ARG A 1 230 ? 70.478 -14.028 32.937 1.00 35.75 697 ARG A C 1
ATOM 1794 O O . ARG A 1 230 ? 70.075 -14.209 31.794 1.00 36.02 697 ARG A O 1
ATOM 1802 N N . LYS A 1 231 ? 71.296 -13.030 33.265 1.00 34.62 698 LYS A N 1
ATOM 1803 C CA . LYS A 1 231 ? 71.836 -12.121 32.258 1.00 36.47 698 LYS A CA 1
ATOM 1804 C C . LYS A 1 231 ? 72.747 -12.863 31.285 1.00 39.16 698 LYS A C 1
ATOM 1805 O O . LYS A 1 231 ? 72.685 -12.637 30.069 1.00 39.21 698 LYS A O 1
ATOM 1811 N N . LEU A 1 232 ? 73.580 -13.755 31.821 1.00 38.87 699 LEU A N 1
ATOM 1812 C CA . LEU A 1 232 ? 74.438 -14.582 30.977 1.00 40.79 699 LEU A CA 1
ATOM 1813 C C . LEU A 1 232 ? 73.598 -15.491 30.092 1.00 40.54 699 LEU A C 1
ATOM 1814 O O . LEU A 1 232 ? 73.907 -15.697 28.918 1.00 40.77 699 LEU A O 1
ATOM 1819 N N . TRP A 1 233 ? 72.539 -16.035 30.679 1.00 37.07 700 TRP A N 1
ATOM 1820 C CA . TRP A 1 233 ? 71.621 -16.935 29.995 1.00 34.41 700 TRP A CA 1
ATOM 1821 C C . TRP A 1 233 ? 70.913 -16.237 28.835 1.00 34.33 700 TRP A C 1
ATOM 1822 O O . TRP A 1 233 ? 70.774 -16.799 27.750 1.00 29.40 700 TRP A O 1
ATOM 1833 N N . LEU A 1 234 ? 70.464 -15.010 29.079 1.00 33.80 701 LEU A N 1
ATOM 1834 C CA . LEU A 1 234 ? 69.838 -14.191 28.051 1.00 37.71 701 LEU A CA 1
ATOM 1835 C C . LEU A 1 234 ? 70.803 -13.809 26.933 1.00 37.50 701 LEU A C 1
ATOM 1836 O O . LEU A 1 234 ? 70.432 -13.802 25.759 1.00 39.79 701 LEU A O 1
ATOM 1841 N N . GLN A 1 235 ? 72.043 -13.495 27.307 1.00 37.09 702 GLN A N 1
ATOM 1842 C CA . GLN A 1 235 ? 73.063 -13.115 26.328 1.00 39.81 702 GLN A CA 1
ATOM 1843 C C . GLN A 1 235 ? 73.489 -14.266 25.423 1.00 40.61 702 GLN A C 1
ATOM 1844 O O . GLN A 1 235 ? 73.774 -14.063 24.243 1.00 40.50 702 GLN A O 1
ATOM 1850 N N . ASN A 1 236 ? 73.522 -15.474 25.974 1.00 41.88 703 ASN A N 1
ATOM 1851 C CA . ASN A 1 236 ? 74.042 -16.629 25.252 1.00 45.03 703 ASN A CA 1
ATOM 1852 C C . ASN A 1 236 ? 72.952 -17.344 24.476 1.00 43.25 703 ASN A C 1
ATOM 1853 O O . ASN A 1 236 ? 73.150 -18.456 23.987 1.00 41.73 703 ASN A O 1
ATOM 1858 N N . PHE A 1 237 ? 71.796 -16.701 24.375 1.00 42.53 704 PHE A N 1
ATOM 1859 C CA . PHE A 1 237 ? 70.657 -17.307 23.711 1.00 38.81 704 PHE A CA 1
ATOM 1860 C C . PHE A 1 237 ? 70.932 -17.431 22.213 1.00 42.03 704 PHE A C 1
ATOM 1861 O O . PHE A 1 237 ? 71.516 -16.543 21.593 1.00 38.60 704 PHE A O 1
ATOM 1869 N N . ILE A 1 238 ? 70.494 -18.549 21.650 1.00 42.82 705 ILE A N 1
ATOM 1870 C CA . ILE A 1 238 ? 70.638 -18.866 20.233 1.00 44.46 705 ILE A CA 1
ATOM 1871 C C . ILE A 1 238 ? 69.314 -18.576 19.537 1.00 51.06 705 ILE A C 1
ATOM 1872 O O . ILE A 1 238 ? 68.296 -19.192 19.848 1.00 50.96 705 ILE A O 1
ATOM 1877 N N . LEU A 1 239 ? 69.335 -17.629 18.601 1.00 52.32 706 LEU A N 1
ATOM 1878 C CA . LEU A 1 239 ? 68.116 -16.980 18.139 1.00 52.52 706 LEU A CA 1
ATOM 1879 C C . LEU A 1 239 ? 67.153 -17.863 17.344 1.00 54.82 706 LEU A C 1
ATOM 1880 O O . LEU A 1 239 ? 65.997 -17.485 17.153 1.00 66.07 706 LEU A O 1
ATOM 1885 N N . GLY A 1 240 ? 67.604 -19.027 16.881 1.00 55.00 707 GLY A N 1
ATOM 1886 C CA . GLY A 1 240 ? 66.692 -19.978 16.263 1.00 68.68 707 GLY A CA 1
ATOM 1887 C C . GLY A 1 240 ? 65.979 -20.956 17.183 1.00 62.23 707 GLY A C 1
ATOM 1888 O O . GLY A 1 240 ? 65.181 -21.773 16.719 1.00 57.74 707 GLY A O 1
ATOM 1889 N N . SER A 1 241 ? 66.244 -20.865 18.484 1.00 55.32 708 SER A N 1
ATOM 1890 C CA . SER A 1 241 ? 65.823 -21.915 19.415 1.00 54.29 708 SER A CA 1
ATOM 1891 C C . SER A 1 241 ? 64.317 -22.106 19.564 1.00 53.86 708 SER A C 1
ATOM 1892 O O . SER A 1 241 ? 63.567 -21.142 19.714 1.00 50.53 708 SER A O 1
ATOM 1895 N N . TYR A 1 242 ? 63.891 -23.367 19.546 1.00 45.17 709 TYR A N 1
ATOM 1896 C CA . TYR A 1 242 ? 62.478 -23.712 19.633 1.00 49.29 709 TYR A CA 1
ATOM 1897 C C . TYR A 1 242 ? 62.297 -25.134 20.157 1.00 50.78 709 TYR A C 1
ATOM 1898 O O . TYR A 1 242 ? 63.171 -25.983 19.986 1.00 47.44 709 TYR A O 1
ATOM 1907 N N . VAL A 1 243 ? 61.142 -25.395 20.758 1.00 53.13 710 VAL A N 1
ATOM 1908 C CA . VAL A 1 243 ? 60.837 -26.710 21.310 1.00 48.77 710 VAL A CA 1
ATOM 1909 C C . VAL A 1 243 ? 60.216 -27.567 20.210 1.00 50.95 710 VAL A C 1
ATOM 1910 O O . VAL A 1 243 ? 59.373 -27.086 19.453 1.00 55.76 710 VAL A O 1
ATOM 1914 N N . ASP A 1 244 ? 60.626 -28.829 20.113 1.00 51.25 711 ASP A N 1
ATOM 1915 C CA . ASP A 1 244 ? 60.085 -29.705 19.081 1.00 63.24 711 ASP A CA 1
ATOM 1916 C C . ASP A 1 244 ? 58.844 -30.436 19.589 1.00 60.51 711 ASP A C 1
ATOM 1917 O O . ASP A 1 244 ? 58.944 -31.422 20.320 1.00 57.85 711 ASP A O 1
ATOM 1922 N N . HIS A 1 245 ? 57.676 -29.940 19.189 1.00 59.20 712 HIS A N 1
ATOM 1923 C CA . HIS A 1 245 ? 56.407 -30.468 19.680 1.00 57.25 712 HIS A CA 1
ATOM 1924 C C . HIS A 1 245 ? 56.079 -31.824 19.070 1.00 64.03 712 HIS A C 1
ATOM 1925 O O . HIS A 1 245 ? 55.160 -32.508 19.524 1.00 68.08 712 HIS A O 1
ATOM 1932 N N . LYS A 1 246 ? 56.823 -32.203 18.035 1.00 65.06 713 LYS A N 1
ATOM 1933 C CA . LYS A 1 246 ? 56.654 -33.510 17.415 1.00 60.71 713 LYS A CA 1
ATOM 1934 C C . LYS A 1 246 ? 56.981 -34.576 18.448 1.00 57.72 713 LYS A C 1
ATOM 1935 O O . LYS A 1 246 ? 56.379 -35.650 18.470 1.00 59.64 713 LYS A O 1
ATOM 1937 N N . GLU A 1 247 ? 57.945 -34.262 19.308 1.00 57.91 714 GLU A N 1
ATOM 1938 C CA . GLU A 1 247 ? 58.342 -35.158 20.382 1.00 61.17 714 GLU A CA 1
ATOM 1939 C C . GLU A 1 247 ? 57.243 -35.271 21.436 1.00 60.20 714 GLU A C 1
ATOM 1940 O O . GLU A 1 247 ? 56.649 -34.274 21.849 1.00 59.33 714 GLU A O 1
ATOM 1946 N N . LYS A 1 248 ? 56.982 -36.502 21.860 1.00 58.99 715 LYS A N 1
ATOM 1947 C CA . LYS A 1 248 ? 56.045 -36.785 22.940 1.00 55.16 715 LYS A CA 1
ATOM 1948 C C . LYS A 1 248 ? 56.597 -36.380 24.304 1.00 54.95 715 LYS A C 1
ATOM 1949 O O . LYS A 1 248 ? 55.861 -36.342 25.289 1.00 47.81 715 LYS A O 1
ATOM 1955 N N . ASP A 1 249 ? 57.889 -36.068 24.357 1.00 47.58 716 ASP A N 1
ATOM 1956 C CA . ASP A 1 249 ? 58.538 -35.740 25.620 1.00 43.22 716 ASP A CA 1
ATOM 1957 C C . ASP A 1 249 ? 59.283 -34.416 25.540 1.00 47.85 716 ASP A C 1
ATOM 1958 O O . ASP A 1 249 ? 59.763 -34.016 24.479 1.00 47.64 716 ASP A O 1
ATOM 1963 N N . LEU A 1 250 ? 59.372 -33.737 26.677 1.00 39.34 717 LEU A N 1
ATOM 1964 C CA . LEU A 1 250 ? 60.094 -32.479 26.747 1.00 35.65 717 LEU A CA 1
ATOM 1965 C C . LEU A 1 250 ? 60.767 -32.413 28.101 1.00 36.87 717 LEU A C 1
ATOM 1966 O O . LEU A 1 250 ? 60.097 -32.470 29.125 1.00 34.69 717 LEU A O 1
ATOM 1971 N N . SER A 1 251 ? 62.082 -32.240 28.115 1.00 33.67 718 SER A N 1
ATOM 1972 C CA . SER A 1 251 ? 62.785 -32.077 29.378 1.00 31.97 718 SER A CA 1
ATOM 1973 C C . SER A 1 251 ? 62.520 -30.700 29.958 1.00 32.93 718 SER A C 1
ATOM 1974 O O . SER A 1 251 ? 62.211 -29.762 29.226 1.00 33.52 718 SER A O 1
ATOM 1977 N N . TYR A 1 252 ? 62.614 -30.589 31.277 1.00 28.58 719 TYR A N 1
ATOM 1978 C CA . TYR A 1 252 ? 62.455 -29.302 31.940 1.00 31.68 719 TYR A CA 1
ATOM 1979 C C . TYR A 1 252 ? 63.540 -28.330 31.489 1.00 32.13 719 TYR A C 1
ATOM 1980 O O . TYR A 1 252 ? 63.279 -27.140 31.299 1.00 29.97 719 TYR A O 1
ATOM 1989 N N . TYR A 1 253 ? 64.755 -28.840 31.319 1.00 30.37 720 TYR A N 1
ATOM 1990 C CA . TYR A 1 253 ? 65.872 -28.009 30.887 1.00 30.34 720 TYR A CA 1
ATOM 1991 C C . TYR A 1 253 ? 65.653 -27.436 29.481 1.00 28.81 720 TYR A C 1
ATOM 1992 O O . TYR A 1 253 ? 65.874 -26.242 29.251 1.00 27.29 720 TYR A O 1
ATOM 2001 N N . ASP A 1 254 ? 65.199 -28.273 28.551 1.00 22.77 721 ASP A N 1
ATOM 2002 C CA . ASP A 1 254 ? 64.826 -27.790 27.219 1.00 29.57 721 ASP A CA 1
ATOM 2003 C C . ASP A 1 254 ? 63.644 -26.827 27.218 1.00 33.99 721 ASP A C 1
ATOM 2004 O O . ASP A 1 254 ? 63.607 -25.901 26.411 1.00 31.82 721 ASP A O 1
ATOM 2009 N N . PHE A 1 255 ? 62.666 -27.045 28.092 1.00 33.88 722 PHE A N 1
ATOM 2010 C CA . PHE A 1 255 ? 61.555 -26.105 28.171 1.00 28.78 722 PHE A CA 1
ATOM 2011 C C . PHE A 1 255 ? 62.028 -24.742 28.652 1.00 27.90 722 PHE A C 1
ATOM 2012 O O . PHE A 1 255 ? 61.656 -23.715 28.086 1.00 27.33 722 PHE A O 1
ATOM 2020 N N . VAL A 1 256 ? 62.840 -24.733 29.703 1.00 25.65 723 VAL A N 1
ATOM 2021 C CA . VAL A 1 256 ? 63.350 -23.474 30.229 1.00 27.22 723 VAL A CA 1
ATOM 2022 C C . VAL A 1 256 ? 64.238 -22.730 29.236 1.00 31.63 723 VAL A C 1
ATOM 2023 O O . VAL A 1 256 ? 64.013 -21.555 28.944 1.00 26.97 723 VAL A O 1
ATOM 2027 N N . ASN A 1 257 ? 65.236 -23.431 28.711 1.00 24.54 724 ASN A N 1
ATOM 2028 C CA . ASN A 1 257 ? 66.188 -22.865 27.753 1.00 32.16 724 ASN A CA 1
ATOM 2029 C C . ASN A 1 257 ? 65.646 -22.511 26.365 1.00 32.81 724 ASN A C 1
ATOM 2030 O O . ASN A 1 257 ? 66.091 -21.536 25.764 1.00 37.36 724 ASN A O 1
ATOM 2035 N N . LYS A 1 258 ? 64.705 -23.293 25.846 1.00 31.73 725 LYS A N 1
ATOM 2036 C CA . LYS A 1 258 ? 64.229 -23.079 24.479 1.00 29.57 725 LYS A CA 1
ATOM 2037 C C . LYS A 1 258 ? 62.788 -22.573 24.351 1.00 29.76 725 LYS A C 1
ATOM 2038 O O . LYS A 1 258 ? 62.341 -22.284 23.241 1.00 34.21 725 LYS A O 1
ATOM 2044 N N . GLU A 1 259 ? 62.058 -22.461 25.458 1.00 30.60 726 GLU A N 1
ATOM 2045 C CA . GLU A 1 259 ? 60.702 -21.916 25.379 1.00 23.98 726 GLU A CA 1
ATOM 2046 C C . GLU A 1 259 ? 60.478 -20.779 26.385 1.00 24.53 726 GLU A C 1
ATOM 2047 O O . GLU A 1 259 ? 60.051 -19.695 25.995 1.00 26.94 726 GLU A O 1
ATOM 2053 N N . LEU A 1 260 ? 60.745 -21.020 27.668 1.00 23.42 727 LEU A N 1
ATOM 2054 C CA . LEU A 1 260 ? 60.498 -20.013 28.711 1.00 21.40 727 LEU A CA 1
ATOM 2055 C C . LEU A 1 260 ? 61.326 -18.741 28.482 1.00 27.54 727 LEU A C 1
ATOM 2056 O O . LEU A 1 260 ? 60.925 -17.622 28.857 1.00 19.94 727 LEU A O 1
ATOM 2061 N N . ILE A 1 261 ? 62.485 -18.928 27.859 1.00 25.96 728 ILE A N 1
ATOM 2062 C CA . ILE A 1 261 ? 63.433 -17.846 27.655 1.00 29.16 728 ILE A CA 1
ATOM 2063 C C . ILE A 1 261 ? 62.797 -16.725 26.843 1.00 25.82 728 ILE A C 1
ATOM 2064 O O . ILE A 1 261 ? 63.142 -15.556 27.012 1.00 27.11 728 ILE A O 1
ATOM 2069 N N . TYR A 1 262 ? 61.869 -17.079 25.960 1.00 24.18 729 TYR A N 1
ATOM 2070 C CA . TYR A 1 262 ? 61.182 -16.074 25.165 1.00 26.16 729 TYR A CA 1
ATOM 2071 C C . TYR A 1 262 ? 60.381 -15.120 26.041 1.00 25.31 729 TYR A C 1
ATOM 2072 O O . TYR A 1 262 ? 60.386 -13.912 25.802 1.00 30.58 729 TYR A O 1
ATOM 2081 N N . TYR A 1 263 ? 59.677 -15.646 27.039 1.00 26.78 730 TYR A N 1
ATOM 2082 C CA . TYR A 1 263 ? 59.036 -14.757 27.999 1.00 22.97 730 TYR A CA 1
ATOM 2083 C C . TYR A 1 263 ? 60.070 -13.964 28.780 1.00 22.87 730 TYR A C 1
ATOM 2084 O O . TYR A 1 263 ? 59.902 -12.766 29.016 1.00 24.09 730 TYR A O 1
ATOM 2093 N N . SER A 1 264 ? 61.139 -14.643 29.188 1.00 23.12 731 SER A N 1
ATOM 2094 C CA . SER A 1 264 ? 62.131 -14.019 30.062 1.00 27.84 731 SER A CA 1
ATOM 2095 C C . SER A 1 264 ? 62.802 -12.808 29.417 1.00 27.24 731 SER A C 1
ATOM 2096 O O . SER A 1 264 ? 63.103 -11.821 30.088 1.00 30.50 731 SER A O 1
ATOM 2099 N N . ARG A 1 265 ? 63.015 -12.885 28.109 1.00 22.29 732 ARG A N 1
ATOM 2100 C CA . ARG A 1 265 ? 63.680 -11.821 27.370 1.00 26.40 732 ARG A CA 1
ATOM 2101 C C . ARG A 1 265 ? 62.716 -10.812 26.744 1.00 26.91 732 ARG A C 1
ATOM 2102 O O . ARG A 1 265 ? 63.151 -9.817 26.166 1.00 22.17 732 ARG A O 1
ATOM 2110 N N . TYR A 1 266 ? 61.414 -11.058 26.855 1.00 28.59 733 TYR A N 1
ATOM 2111 C CA . TYR A 1 266 ? 60.439 -10.169 26.222 1.00 26.07 733 TYR A CA 1
ATOM 2112 C C . TYR A 1 266 ? 60.377 -8.741 26.770 1.00 23.77 733 TYR A C 1
ATOM 2113 O O . TYR A 1 266 ? 60.208 -7.792 26.008 1.00 22.02 733 TYR A O 1
ATOM 2122 N N . ASP A 1 267 ? 60.506 -8.585 28.082 1.00 22.93 734 ASP A N 1
ATOM 2123 C CA . ASP A 1 267 ? 60.447 -7.254 28.685 1.00 26.27 734 ASP A CA 1
ATOM 2124 C C . ASP A 1 267 ? 61.596 -6.353 28.255 1.00 24.32 734 ASP A C 1
ATOM 2125 O O . ASP A 1 267 ? 61.403 -5.158 28.017 1.00 22.55 734 ASP A O 1
ATOM 2130 N N . THR A 1 268 ? 62.780 -6.939 28.128 1.00 20.42 735 THR A N 1
ATOM 2131 C CA . THR A 1 268 ? 63.943 -6.234 27.605 1.00 21.34 735 THR A CA 1
ATOM 2132 C C . THR A 1 268 ? 63.688 -5.852 26.153 1.00 17.31 735 THR A C 1
ATOM 2133 O O . THR A 1 268 ? 64.032 -4.753 25.723 1.00 20.21 735 THR A O 1
ATOM 2137 N N . GLU A 1 269 ? 63.088 -6.764 25.397 1.00 19.98 736 GLU A N 1
ATOM 2138 C CA . GLU A 1 269 ? 62.744 -6.482 24.011 1.00 22.10 736 GLU A CA 1
ATOM 2139 C C . GLU A 1 269 ? 61.776 -5.288 23.918 1.00 22.27 736 GLU A C 1
ATOM 2140 O O . GLU A 1 269 ? 61.932 -4.436 23.047 1.00 19.85 736 GLU A O 1
ATOM 2146 N N . ARG A 1 270 ? 60.773 -5.235 24.797 1.00 17.84 737 ARG A N 1
ATOM 2147 C CA . ARG A 1 270 ? 59.828 -4.109 24.857 1.00 20.51 737 ARG A CA 1
ATOM 2148 C C . ARG A 1 270 ? 60.450 -2.778 25.313 1.00 22.54 737 ARG A C 1
ATOM 2149 O O . ARG A 1 270 ? 60.061 -1.711 24.840 1.00 18.81 737 ARG A O 1
ATOM 2157 N N . SER A 1 271 ? 61.390 -2.830 26.250 1.00 19.53 738 SER A N 1
ATOM 2158 C CA . SER A 1 271 ? 61.851 -1.608 26.912 1.00 20.01 738 SER A CA 1
ATOM 2159 C C . SER A 1 271 ? 63.095 -0.967 26.286 1.00 20.53 738 SER A C 1
ATOM 2160 O O . SER A 1 271 ? 63.352 0.218 26.503 1.00 18.51 738 SER A O 1
ATOM 2163 N N . ILE A 1 272 ? 63.846 -1.720 25.485 1.00 19.51 739 ILE A N 1
ATOM 2164 C CA . ILE A 1 272 ? 65.126 -1.227 24.970 1.00 12.83 739 ILE A CA 1
ATOM 2165 C C . ILE A 1 272 ? 65.131 -1.170 23.436 1.00 13.86 739 ILE A C 1
ATOM 2166 O O . ILE A 1 272 ? 64.881 -2.177 22.771 1.00 17.50 739 ILE A O 1
ATOM 2171 N N . PRO A 1 273 ? 65.403 0.019 22.866 1.00 12.81 740 PRO A N 1
ATOM 2172 C CA . PRO A 1 273 ? 65.378 0.206 21.409 1.00 11.31 740 PRO A CA 1
ATOM 2173 C C . PRO A 1 273 ? 66.547 -0.433 20.660 1.00 14.19 740 PRO A C 1
ATOM 2174 O O . PRO A 1 273 ? 67.611 -0.656 21.237 1.00 12.27 740 PRO A O 1
ATOM 2178 N N . ASN A 1 274 ? 66.332 -0.716 19.378 1.00 15.18 741 ASN A N 1
ATOM 2179 C CA . ASN A 1 274 ? 67.398 -1.092 18.455 1.00 11.94 741 ASN A CA 1
ATOM 2180 C C . ASN A 1 274 ? 68.254 0.090 18.013 1.00 14.53 741 ASN A C 1
ATOM 2181 O O . ASN A 1 274 ? 67.745 1.190 17.796 1.00 12.95 741 ASN A O 1
ATOM 2186 N N . ILE A 1 275 ? 69.554 -0.144 17.890 1.00 12.99 742 ILE A N 1
ATOM 2187 C CA . ILE A 1 275 ? 70.489 0.895 17.486 1.00 11.91 742 ILE A CA 1
ATOM 2188 C C . ILE A 1 275 ? 70.126 1.506 16.129 1.00 11.16 742 ILE A C 1
ATOM 2189 O O . ILE A 1 275 ? 70.240 2.716 15.933 1.00 12.28 742 ILE A O 1
ATOM 2194 N N . MET A 1 276 ? 69.693 0.662 15.198 1.00 11.51 743 MET A N 1
ATOM 2195 C CA . MET A 1 276 ? 69.472 1.071 13.817 1.00 11.17 743 MET A CA 1
ATOM 2196 C C . MET A 1 276 ? 68.427 2.171 13.588 1.00 13.10 743 MET A C 1
ATOM 2197 O O . MET A 1 276 ? 68.655 3.066 12.773 1.00 15.35 743 MET A O 1
ATOM 2202 N N . ASP A 1 277 ? 67.289 2.114 14.276 1.00 9.09 744 ASP A N 1
ATOM 2203 C CA . ASP A 1 277 ? 66.284 3.169 14.112 1.00 12.05 744 ASP A CA 1
ATOM 2204 C C . ASP A 1 277 ? 65.927 3.922 15.396 1.00 12.58 744 ASP A C 1
ATOM 2205 O O . ASP A 1 277 ? 65.133 4.862 15.367 1.00 12.46 744 ASP A O 1
ATOM 2210 N N . GLY A 1 278 ? 66.515 3.518 16.516 1.00 13.70 745 GLY A N 1
ATOM 2211 C CA . GLY A 1 278 ? 66.184 4.113 17.799 1.00 12.63 745 GLY A CA 1
ATOM 2212 C C . GLY A 1 278 ? 64.782 3.817 18.301 1.00 15.20 745 GLY A C 1
ATOM 2213 O O . GLY A 1 278 ? 64.303 4.464 19.235 1.00 16.22 745 GLY A O 1
ATOM 2214 N N . TRP A 1 279 ? 64.121 2.840 17.686 1.00 12.50 746 TRP A N 1
ATOM 2215 C CA . TRP A 1 279 ? 62.740 2.523 18.031 1.00 16.85 746 TRP A CA 1
ATOM 2216 C C . TRP A 1 279 ? 62.668 1.323 18.969 1.00 16.42 746 TRP A C 1
ATOM 2217 O O . TRP A 1 279 ? 63.361 0.324 18.770 1.00 17.20 746 TRP A O 1
ATOM 2228 N N . LYS A 1 280 ? 61.833 1.435 19.996 1.00 15.23 747 LYS A N 1
ATOM 2229 C CA . LYS A 1 280 ? 61.265 0.276 20.678 1.00 14.44 747 LYS A CA 1
ATOM 2230 C C . LYS A 1 280 ? 60.185 -0.349 19.793 1.00 16.63 747 LYS A C 1
ATOM 2231 O O . LYS A 1 280 ? 59.649 0.327 18.919 1.00 13.15 747 LYS A O 1
ATOM 2237 N N . PRO A 1 281 ? 59.874 -1.644 19.993 1.00 19.59 748 PRO A N 1
ATOM 2238 C CA . PRO A 1 281 ? 58.986 -2.313 19.029 1.00 16.10 748 PRO A CA 1
ATOM 2239 C C . PRO A 1 281 ? 57.604 -1.663 18.896 1.00 16.97 748 PRO A C 1
ATOM 2240 O O . PRO A 1 281 ? 57.074 -1.629 17.791 1.00 17.01 748 PRO A O 1
ATOM 2244 N N . GLY A 1 282 ? 57.005 -1.212 19.994 1.00 16.73 749 GLY A N 1
ATOM 2245 C CA . GLY A 1 282 ? 55.729 -0.522 19.905 1.00 16.03 749 GLY A CA 1
ATOM 2246 C C . GLY A 1 282 ? 55.718 0.763 19.083 1.00 15.18 749 GLY A C 1
ATOM 2247 O O . GLY A 1 282 ? 54.804 0.985 18.262 1.00 14.36 749 GLY A O 1
ATOM 2248 N N . GLN A 1 283 ? 56.747 1.595 19.251 1.00 11.66 750 GLN A N 1
ATOM 2249 C CA . GLN A 1 283 ? 56.877 2.772 18.398 1.00 10.98 750 GLN A CA 1
ATOM 2250 C C . GLN A 1 283 ? 57.065 2.364 16.944 1.00 13.85 750 GLN A C 1
ATOM 2251 O O . GLN A 1 283 ? 56.512 2.992 16.040 1.00 13.54 750 GLN A O 1
ATOM 2257 N N . ARG A 1 284 ? 57.855 1.321 16.718 1.00 10.66 751 ARG A N 1
ATOM 2258 C CA . ARG A 1 284 ? 58.083 0.835 15.365 1.00 12.04 751 ARG A CA 1
ATOM 2259 C C . ARG A 1 284 ? 56.785 0.334 14.720 1.00 12.35 751 ARG A C 1
ATOM 2260 O O . ARG A 1 284 ? 56.566 0.532 13.524 1.00 14.22 751 ARG A O 1
ATOM 2268 N N . LYS A 1 285 ? 55.935 -0.320 15.505 1.00 10.54 752 LYS A N 1
ATOM 2269 C CA . LYS A 1 285 ? 54.595 -0.675 15.043 1.00 15.84 752 LYS A CA 1
ATOM 2270 C C . LYS A 1 285 ? 53.790 0.560 14.654 1.00 13.83 752 LYS A C 1
ATOM 2271 O O . LYS A 1 285 ? 53.090 0.553 13.631 1.00 16.18 752 LYS A O 1
ATOM 2277 N N . VAL A 1 286 ? 53.911 1.628 15.441 1.00 11.62 753 VAL A N 1
ATOM 2278 C CA . VAL A 1 286 ? 53.215 2.869 15.096 1.00 13.19 753 VAL A CA 1
ATOM 2279 C C . VAL A 1 286 ? 53.708 3.476 13.773 1.00 14.95 753 VAL A C 1
ATOM 2280 O O . VAL A 1 286 ? 52.897 3.818 12.898 1.00 11.01 753 VAL A O 1
ATOM 2284 N N . LEU A 1 287 ? 55.025 3.595 13.618 1.00 12.56 754 LEU A N 1
ATOM 2285 C CA . LEU A 1 287 ? 55.589 4.134 12.380 1.00 11.38 754 LEU A CA 1
ATOM 2286 C C . LEU A 1 287 ? 55.274 3.280 11.159 1.00 13.65 754 LEU A C 1
ATOM 2287 O O . LEU A 1 287 ? 54.988 3.808 10.077 1.00 13.47 754 LEU A O 1
ATOM 2292 N N . TYR A 1 288 ? 55.317 1.964 11.337 1.00 11.89 755 TYR A N 1
ATOM 2293 C CA . TYR A 1 288 ? 54.960 1.036 10.271 1.00 11.05 755 TYR A CA 1
ATOM 2294 C C . TYR A 1 288 ? 53.508 1.225 9.841 1.00 14.46 755 TYR A C 1
ATOM 2295 O O . TYR A 1 288 ? 53.203 1.243 8.641 1.00 15.33 755 TYR A O 1
ATOM 2304 N N . GLY A 1 289 ? 52.621 1.379 10.823 1.00 12.52 756 GLY A N 1
ATOM 2305 C CA . GLY A 1 289 ? 51.220 1.612 10.525 1.00 11.90 756 GLY A CA 1
ATOM 2306 C C . GLY A 1 289 ? 51.021 2.908 9.760 1.00 14.40 756 GLY A C 1
ATOM 2307 O O . GLY A 1 289 ? 50.237 2.959 8.811 1.00 18.43 756 GLY A O 1
ATOM 2308 N N . CYS A 1 290 ? 51.736 3.955 10.167 1.00 12.67 757 CYS A N 1
ATOM 2309 C CA . CYS A 1 290 ? 51.657 5.246 9.482 1.00 11.37 757 CYS A CA 1
ATOM 2310 C C . CYS A 1 290 ? 52.157 5.196 8.036 1.00 19.28 757 CYS A C 1
ATOM 2311 O O . CYS A 1 290 ? 51.553 5.793 7.143 1.00 13.40 757 CYS A O 1
ATOM 2314 N N . PHE A 1 291 ? 53.255 4.482 7.803 1.00 15.81 758 PHE A N 1
ATOM 2315 C CA . PHE A 1 291 ? 53.732 4.275 6.435 1.00 14.93 758 PHE A CA 1
ATOM 2316 C C . PHE A 1 291 ? 52.790 3.452 5.564 1.00 15.90 758 PHE A C 1
ATOM 2317 O O . PHE A 1 291 ? 52.599 3.766 4.389 1.00 16.29 758 PHE A O 1
ATOM 2325 N N . LYS A 1 292 ? 52.202 2.405 6.130 1.00 14.35 759 LYS A N 1
ATOM 2326 C CA . LYS A 1 292 ? 51.332 1.530 5.350 1.00 19.01 759 LYS A CA 1
ATOM 2327 C C . LYS A 1 292 ? 50.110 2.251 4.775 1.00 20.55 759 LYS A C 1
ATOM 2328 O O . LYS A 1 292 ? 49.731 2.029 3.624 1.00 19.77 759 LYS A O 1
ATOM 2334 N N . ARG A 1 293 ? 49.484 3.102 5.580 1.00 16.52 760 ARG A N 1
ATOM 2335 C CA . ARG A 1 293 ? 48.362 3.896 5.096 1.00 20.03 760 ARG A CA 1
ATOM 2336 C C . ARG A 1 293 ? 48.814 5.202 4.452 1.00 20.10 760 ARG A C 1
ATOM 2337 O O . ARG A 1 293 ? 47.996 5.946 3.907 1.00 20.01 760 ARG A O 1
ATOM 2345 N N . ASN A 1 294 ? 50.116 5.465 4.520 1.00 26.33 761 ASN A N 1
ATOM 2346 C CA . ASN A 1 294 ? 50.704 6.720 4.052 1.00 19.69 761 ASN A CA 1
ATOM 2347 C C . ASN A 1 294 ? 50.056 7.953 4.678 1.00 21.20 761 ASN A C 1
ATOM 2348 O O . ASN A 1 294 ? 49.372 8.723 4.003 1.00 19.97 761 ASN A O 1
ATOM 2353 N N . LEU A 1 295 ? 50.278 8.132 5.976 1.00 21.34 762 LEU A N 1
ATOM 2354 C CA . LEU A 1 295 ? 49.551 9.124 6.756 1.00 20.36 762 LEU A CA 1
ATOM 2355 C C . LEU A 1 295 ? 50.119 10.515 6.491 1.00 24.78 762 LEU A C 1
ATOM 2356 O O . LEU A 1 295 ? 50.799 11.090 7.338 1.00 23.48 762 LEU A O 1
ATOM 2361 N N . ARG A 1 296 ? 49.853 11.040 5.298 1.00 26.07 763 ARG A N 1
ATOM 2362 C CA . ARG A 1 296 ? 50.254 12.401 4.958 1.00 29.52 763 ARG A CA 1
ATOM 2363 C C . ARG A 1 296 ? 49.200 13.451 5.298 1.00 27.16 763 ARG A C 1
ATOM 2364 O O . ARG A 1 296 ? 49.489 14.647 5.332 1.00 30.60 763 ARG A O 1
ATOM 2372 N N . ASN A 1 297 ? 47.981 13.000 5.561 1.00 29.65 764 ASN A N 1
ATOM 2373 C CA . ASN A 1 297 ? 46.934 13.887 6.063 1.00 32.34 764 ASN A CA 1
ATOM 2374 C C . ASN A 1 297 ? 46.552 13.551 7.495 1.00 26.58 764 ASN A C 1
ATOM 2375 O O . ASN A 1 297 ? 46.720 12.423 7.951 1.00 30.10 764 ASN A O 1
ATOM 2380 N N . GLU A 1 298 ? 46.051 14.559 8.202 1.00 23.65 765 GLU A N 1
ATOM 2381 C CA . GLU A 1 298 ? 45.700 14.407 9.609 1.00 23.05 765 GLU A CA 1
ATOM 2382 C C . GLU A 1 298 ? 44.618 13.361 9.823 1.00 19.94 765 GLU A C 1
ATOM 2383 O O . GLU A 1 298 ? 43.714 13.208 9.000 1.00 25.09 765 GLU A O 1
ATOM 2389 N N . CYS A 1 299 ? 44.725 12.630 10.921 1.00 17.99 766 CYS A N 1
ATOM 2390 C CA . CYS A 1 299 ? 43.648 11.789 11.399 1.00 17.49 766 CYS A CA 1
ATOM 2391 C C . CYS A 1 299 ? 43.643 11.843 12.918 1.00 17.23 766 CYS A C 1
ATOM 2392 O O . CYS A 1 299 ? 44.666 12.161 13.536 1.00 14.62 766 CYS A O 1
ATOM 2395 N N . LYS A 1 300 ? 42.505 11.540 13.531 1.00 16.91 767 LYS A N 1
ATOM 2396 C CA . LYS A 1 300 ? 42.435 11.508 14.978 1.00 16.52 767 LYS A CA 1
ATOM 2397 C C . LYS A 1 300 ? 43.353 10.431 15.515 1.00 16.65 767 LYS A C 1
ATOM 2398 O O . LYS A 1 300 ? 43.518 9.381 14.898 1.00 15.86 767 LYS A O 1
ATOM 2404 N N . VAL A 1 301 ? 43.963 10.701 16.661 1.00 15.75 768 VAL A N 1
ATOM 2405 C CA . VAL A 1 301 ? 44.856 9.734 17.280 1.00 15.40 768 VAL A CA 1
ATOM 2406 C C . VAL A 1 301 ? 44.102 8.452 17.615 1.00 13.58 768 VAL A C 1
ATOM 2407 O O . VAL A 1 301 ? 44.627 7.373 17.415 1.00 14.49 768 VAL A O 1
ATOM 2411 N N . ALA A 1 302 ? 42.877 8.563 18.117 1.00 12.06 769 ALA A N 1
ATOM 2412 C CA . ALA A 1 302 ? 42.067 7.375 18.407 1.00 17.59 769 ALA A CA 1
ATOM 2413 C C . ALA A 1 302 ? 41.784 6.470 17.196 1.00 15.22 769 ALA A C 1
ATOM 2414 O O . ALA A 1 302 ? 41.884 5.230 17.285 1.00 21.03 769 ALA A O 1
ATOM 2416 N N . GLN A 1 303 ? 41.536 7.083 16.042 1.00 13.03 770 GLN A N 1
ATOM 2417 C CA . GLN A 1 303 ? 41.446 6.335 14.786 1.00 16.69 770 GLN A CA 1
ATOM 2418 C C . GLN A 1 303 ? 42.764 5.689 14.364 1.00 14.93 770 GLN A C 1
ATOM 2419 O O . GLN A 1 303 ? 42.783 4.540 13.899 1.00 18.36 770 GLN A O 1
ATOM 2425 N N . LEU A 1 304 ? 43.863 6.414 14.547 1.00 15.34 771 LEU A N 1
ATOM 2426 C CA . LEU A 1 304 ? 45.188 5.864 14.284 1.00 12.41 771 LEU A CA 1
ATOM 2427 C C . LEU A 1 304 ? 45.456 4.669 15.195 1.00 12.62 771 LEU A C 1
ATOM 2428 O O . LEU A 1 304 ? 46.086 3.695 14.787 1.00 15.96 771 LEU A O 1
ATOM 2433 N N . VAL A 1 305 ? 44.970 4.756 16.430 1.00 15.23 772 VAL A N 1
ATOM 2434 C CA . VAL A 1 305 ? 45.120 3.690 17.408 1.00 13.52 772 VAL A CA 1
ATOM 2435 C C . VAL A 1 305 ? 44.413 2.444 16.925 1.00 18.10 772 VAL A C 1
ATOM 2436 O O . VAL A 1 305 ? 44.991 1.351 16.928 1.00 16.81 772 VAL A O 1
ATOM 2440 N N . GLY A 1 306 ? 43.171 2.606 16.476 1.00 11.24 773 GLY A N 1
ATOM 2441 C CA . GLY A 1 306 ? 42.489 1.475 15.874 1.00 14.21 773 GLY A CA 1
ATOM 2442 C C . GLY A 1 306 ? 43.148 0.859 14.642 1.00 12.54 773 GLY A C 1
ATOM 2443 O O . GLY A 1 306 ? 43.269 -0.380 14.532 1.00 14.24 773 GLY A O 1
ATOM 2444 N N . TYR A 1 307 ? 43.658 1.711 13.754 1.00 12.18 774 TYR A N 1
ATOM 2445 C CA . TYR A 1 307 ? 44.387 1.218 12.582 1.00 15.08 774 TYR A CA 1
ATOM 2446 C C . TYR A 1 307 ? 45.676 0.455 12.895 1.00 16.73 774 TYR A C 1
ATOM 2447 O O . TYR A 1 307 ? 45.934 -0.606 12.315 1.00 16.52 774 TYR A O 1
ATOM 2456 N N . ILE A 1 308 ? 46.480 0.997 13.805 1.00 15.45 775 ILE A N 1
ATOM 2457 C CA . ILE A 1 308 ? 47.699 0.325 14.247 1.00 15.45 775 ILE A CA 1
ATOM 2458 C C . ILE A 1 308 ? 47.390 -0.988 14.955 1.00 16.42 775 ILE A C 1
ATOM 2459 O O . ILE A 1 308 ? 48.074 -1.986 14.742 1.00 19.84 775 ILE A O 1
ATOM 2464 N N . ALA A 1 309 ? 46.374 -0.987 15.809 1.00 13.97 776 ALA A N 1
ATOM 2465 C CA . ALA A 1 309 ? 46.008 -2.216 16.496 1.00 17.59 776 ALA A CA 1
ATOM 2466 C C . ALA A 1 309 ? 45.641 -3.303 15.486 1.00 18.92 776 ALA A C 1
ATOM 2467 O O . ALA A 1 309 ? 46.049 -4.457 15.639 1.00 21.55 776 ALA A O 1
ATOM 2469 N N . GLU A 1 310 ? 44.881 -2.951 14.451 1.00 15.39 777 GLU A N 1
ATOM 2470 C CA . GLU A 1 310 ? 44.638 -3.934 13.389 1.00 16.48 777 GLU A CA 1
ATOM 2471 C C . GLU A 1 310 ? 45.851 -4.372 12.546 1.00 19.32 777 GLU A C 1
ATOM 2472 O O . GLU A 1 310 ? 46.019 -5.561 12.281 1.00 23.33 777 GLU A O 1
ATOM 2478 N N . HIS A 1 311 ? 46.691 -3.429 12.127 1.00 11.93 778 HIS A N 1
ATOM 2479 C CA . HIS A 1 311 ? 47.716 -3.713 11.112 1.00 18.09 778 HIS A CA 1
ATOM 2480 C C . HIS A 1 311 ? 49.136 -4.005 11.609 1.00 17.92 778 HIS A C 1
ATOM 2481 O O . HIS A 1 311 ? 49.963 -4.523 10.858 1.00 22.47 778 HIS A O 1
ATOM 2488 N N . SER A 1 312 ? 49.419 -3.675 12.862 1.00 14.35 779 SER A N 1
ATOM 2489 C CA . SER A 1 312 ? 50.766 -3.821 13.405 1.00 15.98 779 SER A CA 1
ATOM 2490 C C . SER A 1 312 ? 50.850 -4.867 14.517 1.00 17.74 779 SER A C 1
ATOM 2491 O O . SER A 1 312 ? 51.926 -5.101 15.073 1.00 17.64 779 SER A O 1
ATOM 2494 N N . ALA A 1 313 ? 49.717 -5.492 14.831 1.00 16.73 780 ALA A N 1
ATOM 2495 C CA . ALA A 1 313 ? 49.625 -6.473 15.914 1.00 17.55 780 ALA A CA 1
ATOM 2496 C C . ALA A 1 313 ? 50.135 -5.957 17.256 1.00 17.57 780 ALA A C 1
ATOM 2497 O O . ALA A 1 313 ? 50.999 -6.572 17.885 1.00 20.52 780 ALA A O 1
ATOM 2499 N N . TYR A 1 314 ? 49.609 -4.817 17.686 1.00 16.66 781 TYR A N 1
ATOM 2500 C CA . TYR A 1 314 ? 49.971 -4.268 18.981 1.00 19.81 781 TYR A CA 1
ATOM 2501 C C . TYR A 1 314 ? 49.043 -4.876 20.035 1.00 20.70 781 TYR A C 1
ATOM 2502 O O . TYR A 1 314 ? 47.823 -4.764 19.922 1.00 20.39 781 TYR A O 1
ATOM 2511 N N . HIS A 1 315 ? 49.614 -5.519 21.053 1.00 22.58 782 HIS A N 1
ATOM 2512 C CA . HIS A 1 315 ? 48.804 -6.240 22.044 1.00 24.30 782 HIS A CA 1
ATOM 2513 C C . HIS A 1 315 ? 48.756 -5.688 23.471 1.00 23.27 782 HIS A C 1
ATOM 2514 O O . HIS A 1 315 ? 48.221 -6.347 24.360 1.00 27.47 782 HIS A O 1
ATOM 2521 N N . HIS A 1 316 ? 49.295 -4.501 23.709 1.00 20.40 783 HIS A N 1
ATOM 2522 C CA . HIS A 1 316 ? 49.384 -3.998 25.081 1.00 22.40 783 HIS A CA 1
ATOM 2523 C C . HIS A 1 316 ? 48.286 -3.008 25.459 1.00 19.50 783 HIS A C 1
ATOM 2524 O O . HIS A 1 316 ? 48.356 -2.355 26.499 1.00 19.24 783 HIS A O 1
ATOM 2531 N N . GLY A 1 317 ? 47.267 -2.911 24.614 1.00 17.07 784 GLY A N 1
ATOM 2532 C CA . GLY A 1 317 ? 46.117 -2.082 24.916 1.00 18.58 784 GLY A CA 1
ATOM 2533 C C . GLY A 1 317 ? 46.145 -0.656 24.406 1.00 26.61 784 GLY A C 1
ATOM 2534 O O . GLY A 1 317 ? 47.202 -0.093 24.113 1.00 16.18 784 GLY A O 1
ATOM 2535 N N . GLU A 1 318 ? 44.951 -0.079 24.304 1.00 20.55 785 GLU A N 1
ATOM 2536 C CA . GLU A 1 318 ? 44.748 1.231 23.698 1.00 18.66 785 GLU A CA 1
ATOM 2537 C C . GLU A 1 318 ? 45.443 2.358 24.465 1.00 18.32 785 GLU A C 1
ATOM 2538 O O . GLU A 1 318 ? 45.918 3.302 23.851 1.00 17.17 785 GLU A O 1
ATOM 2544 N N . SER A 1 319 ? 45.461 2.294 25.791 1.00 15.84 786 SER A N 1
ATOM 2545 C CA . SER A 1 319 ? 46.092 3.336 26.599 1.00 17.69 786 SER A CA 1
ATOM 2546 C C . SER A 1 319 ? 47.596 3.506 26.325 1.00 15.83 786 SER A C 1
ATOM 2547 O O . SER A 1 319 ? 48.074 4.614 26.021 1.00 15.22 786 SER A O 1
ATOM 2550 N N . SER A 1 320 ? 48.327 2.394 26.357 1.00 12.25 787 SER A N 1
ATOM 2551 C CA . SER A 1 320 ? 49.728 2.400 25.944 1.00 17.44 787 SER A CA 1
ATOM 2552 C C . SER A 1 320 ? 49.957 2.796 24.488 1.00 16.10 787 SER A C 1
ATOM 2553 O O . SER A 1 320 ? 50.908 3.519 24.197 1.00 14.79 787 SER A O 1
ATOM 2556 N N . LEU A 1 321 ? 49.107 2.334 23.579 1.00 15.05 788 LEU A N 1
ATOM 2557 C CA . LEU A 1 321 ? 49.220 2.730 22.176 1.00 15.09 788 LEU A CA 1
ATOM 2558 C C . LEU A 1 321 ? 49.004 4.232 21.915 1.00 14.75 788 LEU A C 1
ATOM 2559 O O . LEU A 1 321 ? 49.777 4.877 21.181 1.00 16.31 788 LEU A O 1
ATOM 2564 N N . GLN A 1 322 ? 47.972 4.784 22.555 1.00 12.85 789 GLN A N 1
ATOM 2565 C CA . GLN A 1 322 ? 47.700 6.218 22.546 1.00 15.54 789 GLN A CA 1
ATOM 2566 C C . GLN A 1 322 ? 48.913 6.988 23.015 1.00 15.00 789 GLN A C 1
ATOM 2567 O O . GLN A 1 322 ? 49.396 7.915 22.348 1.00 12.60 789 GLN A O 1
ATOM 2573 N N . GLN A 1 323 ? 49.417 6.576 24.177 1.00 12.74 790 GLN A N 1
ATOM 2574 C CA . GLN A 1 323 ? 50.577 7.240 24.745 1.00 15.49 790 GLN A CA 1
ATOM 2575 C C . GLN A 1 323 ? 51.809 7.147 23.840 1.00 15.48 790 GLN A C 1
ATOM 2576 O O . GLN A 1 323 ? 52.591 8.089 23.761 1.00 15.38 790 GLN A O 1
ATOM 2582 N N . THR A 1 324 ? 52.020 5.996 23.213 1.00 13.07 791 THR A N 1
ATOM 2583 C CA . THR A 1 324 ? 53.156 5.820 22.297 1.00 13.28 791 THR A CA 1
ATOM 2584 C C . THR A 1 324 ? 53.093 6.770 21.106 1.00 15.48 791 THR A C 1
ATOM 2585 O O . THR A 1 324 ? 54.101 7.408 20.731 1.00 17.58 791 THR A O 1
ATOM 2589 N N . ILE A 1 325 ? 51.899 6.916 20.535 1.00 13.14 792 ILE A N 1
ATOM 2590 C CA . ILE A 1 325 ? 51.724 7.867 19.437 1.00 14.04 792 ILE A CA 1
ATOM 2591 C C . ILE A 1 325 ? 51.964 9.314 19.877 1.00 13.07 792 ILE A C 1
ATOM 2592 O O . ILE A 1 325 ? 52.712 10.081 19.230 1.00 12.21 792 ILE A O 1
ATOM 2597 N N . ILE A 1 326 ? 51.377 9.657 21.023 1.00 11.32 793 ILE A N 1
ATOM 2598 C CA . ILE A 1 326 ? 51.532 10.988 21.595 1.00 13.25 793 ILE A CA 1
ATOM 2599 C C . ILE A 1 326 ? 52.994 11.317 21.882 1.00 15.16 793 ILE A C 1
ATOM 2600 O O . ILE A 1 326 ? 53.459 12.406 21.555 1.00 16.16 793 ILE A O 1
ATOM 2605 N N . ASN A 1 327 ? 53.717 10.378 22.481 1.00 14.62 794 ASN A N 1
ATOM 2606 C CA . ASN A 1 327 ? 55.120 10.603 22.801 1.00 13.78 794 ASN A CA 1
ATOM 2607 C C . ASN A 1 327 ? 55.902 10.792 21.510 1.00 17.17 794 ASN A C 1
ATOM 2608 O O . ASN A 1 327 ? 56.869 11.555 21.466 1.00 9.73 794 ASN A O 1
ATOM 2613 N N . MET A 1 328 ? 55.487 10.096 20.455 1.00 12.86 795 MET A N 1
ATOM 2614 C CA . MET A 1 328 ? 56.198 10.254 19.193 1.00 12.89 795 MET A CA 1
ATOM 2615 C C . MET A 1 328 ? 55.889 11.614 18.558 1.00 13.82 795 MET A C 1
ATOM 2616 O O . MET A 1 328 ? 56.630 12.070 17.685 1.00 15.43 795 MET A O 1
ATOM 2621 N N . ALA A 1 329 ? 54.811 12.272 18.984 1.00 13.05 796 ALA A N 1
ATOM 2622 C CA . ALA A 1 329 ? 54.548 13.618 18.448 1.00 11.91 796 ALA A CA 1
ATOM 2623 C C . ALA A 1 329 ? 55.067 14.822 19.268 1.00 15.05 796 ALA A C 1
ATOM 2624 O O . ALA A 1 329 ? 55.104 15.939 18.746 1.00 16.92 796 ALA A O 1
ATOM 2626 N N . GLN A 1 330 ? 55.478 14.615 20.520 1.00 14.39 797 GLN A N 1
ATOM 2627 C CA . GLN A 1 330 ? 55.914 15.725 21.398 1.00 17.14 797 GLN A CA 1
ATOM 2628 C C . GLN A 1 330 ? 57.177 16.499 20.987 1.00 18.30 797 GLN A C 1
ATOM 2629 O O . GLN A 1 330 ? 58.172 15.922 20.548 1.00 16.63 797 GLN A O 1
ATOM 2635 N N . THR A 1 331 ? 57.104 17.822 21.143 1.00 14.85 798 THR A N 1
ATOM 2636 C CA . THR A 1 331 ? 58.146 18.740 20.686 1.00 18.65 798 THR A CA 1
ATOM 2637 C C . THR A 1 331 ? 58.741 19.643 21.775 1.00 20.33 798 THR A C 1
ATOM 2638 O O . THR A 1 331 ? 59.647 20.429 21.503 1.00 18.13 798 THR A O 1
ATOM 2642 N N . PHE A 1 332 ? 58.228 19.540 22.997 1.00 16.06 799 PHE A N 1
ATOM 2643 C CA . PHE A 1 332 ? 58.640 20.438 24.079 1.00 14.19 799 PHE A CA 1
ATOM 2644 C C . PHE A 1 332 ? 60.065 20.156 24.559 1.00 14.02 799 PHE A C 1
ATOM 2645 O O . PHE A 1 332 ? 60.623 19.095 24.278 1.00 11.96 799 PHE A O 1
ATOM 2653 N N . VAL A 1 333 ? 60.654 21.126 25.256 1.00 18.44 800 VAL A N 1
ATOM 2654 C CA . VAL A 1 333 ? 62.030 21.000 25.731 1.00 18.57 800 VAL A CA 1
ATOM 2655 C C . VAL A 1 333 ? 62.229 19.740 26.572 1.00 18.69 800 VAL A C 1
ATOM 2656 O O . VAL A 1 333 ? 61.508 19.499 27.539 1.00 15.05 800 VAL A O 1
ATOM 2660 N N . GLY A 1 334 ? 63.240 18.958 26.208 1.00 13.10 801 GLY A N 1
ATOM 2661 C CA . GLY A 1 334 ? 63.541 17.707 26.879 1.00 16.83 801 GLY A CA 1
ATOM 2662 C C . GLY A 1 334 ? 62.882 16.471 26.284 1.00 19.35 801 GLY A C 1
ATOM 2663 O O . GLY A 1 334 ? 63.156 15.355 26.725 1.00 19.23 801 GLY A O 1
ATOM 2664 N N . SER A 1 335 ? 62.042 16.652 25.269 1.00 16.17 802 SER A N 1
ATOM 2665 C CA . SER A 1 335 ? 61.481 15.515 24.540 1.00 11.84 802 SER A CA 1
ATOM 2666 C C . SER A 1 335 ? 62.254 15.251 23.239 1.00 14.52 802 SER A C 1
ATOM 2667 O O . SER A 1 335 ? 63.475 15.101 23.270 1.00 18.62 802 SER A O 1
ATOM 2670 N N . ASN A 1 336 ? 61.567 15.197 22.100 1.00 11.98 803 ASN A N 1
ATOM 2671 C CA . ASN A 1 336 ? 62.269 14.909 20.847 1.00 16.07 803 ASN A CA 1
ATOM 2672 C C . ASN A 1 336 ? 62.973 16.105 20.219 1.00 13.27 803 ASN A C 1
ATOM 2673 O O . ASN A 1 336 ? 62.380 17.170 20.053 1.00 16.05 803 ASN A O 1
ATOM 2678 N N . ASN A 1 337 ? 64.243 15.914 19.869 1.00 13.18 804 ASN A N 1
ATOM 2679 C CA . ASN A 1 337 ? 64.958 16.849 19.012 1.00 15.38 804 ASN A CA 1
ATOM 2680 C C . ASN A 1 337 ? 64.307 16.894 17.630 1.00 15.28 804 ASN A C 1
ATOM 2681 O O . ASN A 1 337 ? 64.177 17.957 17.023 1.00 18.26 804 ASN A O 1
ATOM 2686 N N . ILE A 1 338 ? 63.915 15.726 17.125 1.00 13.10 805 ILE A N 1
ATOM 2687 C CA . ILE A 1 338 ? 63.108 15.656 15.910 1.00 15.93 805 ILE A CA 1
ATOM 2688 C C . ILE A 1 338 ? 61.929 14.716 16.089 1.00 15.96 805 ILE A C 1
ATOM 2689 O O . ILE A 1 338 ? 62.093 13.496 16.154 1.00 15.09 805 ILE A O 1
ATOM 2694 N N . ASN A 1 339 ? 60.740 15.299 16.177 1.00 14.28 806 ASN A N 1
ATOM 2695 C CA . ASN A 1 339 ? 59.508 14.528 16.240 1.00 16.04 806 ASN A CA 1
ATOM 2696 C C . ASN A 1 339 ? 59.131 14.007 14.858 1.00 12.67 806 ASN A C 1
ATOM 2697 O O . ASN A 1 339 ? 59.063 14.777 13.898 1.00 13.95 806 ASN A O 1
ATOM 2702 N N . PHE A 1 340 ? 58.895 12.703 14.752 1.00 10.13 807 PHE A N 1
ATOM 2703 C CA . PHE A 1 340 ? 58.492 12.100 13.483 1.00 12.33 807 PHE A CA 1
ATOM 2704 C C . PHE A 1 340 ? 56.984 12.017 13.286 1.00 12.92 807 PHE A C 1
ATOM 2705 O O . PHE A 1 340 ? 56.519 11.640 12.210 1.00 15.21 807 PHE A O 1
ATOM 2713 N N . LEU A 1 341 ? 56.225 12.346 14.326 1.00 14.09 808 LEU A N 1
ATOM 2714 C CA . LEU A 1 341 ? 54.789 12.542 14.172 1.00 15.73 808 LEU A CA 1
ATOM 2715 C C . LEU A 1 341 ? 54.523 14.009 14.506 1.00 15.44 808 LEU A C 1
ATOM 2716 O O . LEU A 1 341 ? 55.126 14.554 15.429 1.00 16.59 808 LEU A O 1
ATOM 2721 N N . GLU A 1 342 ? 53.617 14.640 13.765 1.00 13.32 809 GLU A N 1
ATOM 2722 C CA . GLU A 1 342 ? 53.211 16.018 14.050 1.00 15.63 809 GLU A CA 1
ATOM 2723 C C . GLU A 1 342 ? 52.137 16.149 15.123 1.00 15.82 809 GLU A C 1
ATOM 2724 O O . GLU A 1 342 ? 51.113 15.470 15.067 1.00 17.52 809 GLU A O 1
ATOM 2730 N N . PRO A 1 343 ? 52.370 17.028 16.108 1.00 14.81 810 PRO A N 1
ATOM 2731 C CA . PRO A 1 343 ? 51.357 17.260 17.141 1.00 17.57 810 PRO A CA 1
ATOM 2732 C C . PRO A 1 343 ? 50.297 18.276 16.709 1.00 19.32 810 PRO A C 1
ATOM 2733 O O . PRO A 1 343 ? 50.422 19.472 16.972 1.00 20.54 810 PRO A O 1
ATOM 2737 N N . CYS A 1 344 ? 49.247 17.785 16.059 1.00 17.24 811 CYS A N 1
ATOM 2738 C CA . CYS A 1 344 ? 48.158 18.643 15.614 1.00 14.81 811 CYS A CA 1
ATOM 2739 C C . CYS A 1 344 ? 47.103 18.752 16.703 1.00 18.55 811 CYS A C 1
ATOM 2740 O O . CYS A 1 344 ? 46.060 18.101 16.645 1.00 18.09 811 CYS A O 1
ATOM 2743 N N . GLY A 1 345 ? 47.393 19.573 17.705 1.00 18.27 812 GLY A N 1
ATOM 2744 C CA . GLY A 1 345 ? 46.555 19.681 18.882 1.00 18.99 812 GLY A CA 1
ATOM 2745 C C . GLY A 1 345 ? 47.372 19.768 20.154 1.00 17.94 812 GLY A C 1
ATOM 2746 O O . GLY A 1 345 ? 48.563 20.083 20.111 1.00 21.26 812 GLY A O 1
ATOM 2747 N N . GLN A 1 346 ? 46.736 19.490 21.289 1.00 17.73 813 GLN A N 1
ATOM 2748 C CA . GLN A 1 346 ? 47.429 19.530 22.572 1.00 14.36 813 GLN A CA 1
ATOM 2749 C C . GLN A 1 346 ? 48.047 18.175 22.902 1.00 19.04 813 GLN A C 1
ATOM 2750 O O . GLN A 1 346 ? 47.349 17.243 23.296 1.00 14.54 813 GLN A O 1
ATOM 2756 N N . PHE A 1 347 ? 49.360 18.073 22.734 1.00 13.02 814 PHE A N 1
ATOM 2757 C CA . PHE A 1 347 ? 50.056 16.805 22.917 1.00 16.30 814 PHE A CA 1
ATOM 2758 C C . PHE A 1 347 ? 50.859 16.805 24.211 1.00 14.41 814 PHE A C 1
ATOM 2759 O O . PHE A 1 347 ? 51.683 15.922 24.450 1.00 11.19 814 PHE A O 1
ATOM 2767 N N . GLY A 1 348 ? 50.609 17.817 25.035 1.00 12.89 815 GLY A N 1
ATOM 2768 C CA . GLY A 1 348 ? 51.331 18.017 26.277 1.00 15.80 815 GLY A CA 1
ATOM 2769 C C . GLY A 1 348 ? 52.541 18.925 26.187 1.00 21.36 815 GLY A C 1
ATOM 2770 O O . GLY A 1 348 ? 52.971 19.316 25.102 1.00 18.14 815 GLY A O 1
ATOM 2771 N N . SER A 1 349 ? 53.098 19.250 27.348 1.00 16.98 816 SER A N 1
ATOM 2772 C CA . SER A 1 349 ? 54.084 20.312 27.456 1.00 15.29 816 SER A CA 1
ATOM 2773 C C . SER A 1 349 ? 55.141 19.990 28.506 1.00 17.10 816 SER A C 1
ATOM 2774 O O . SER A 1 349 ? 55.089 18.949 29.163 1.00 18.23 816 SER A O 1
ATOM 2777 N N . ARG A 1 350 ? 56.103 20.896 28.649 1.00 16.03 817 ARG A N 1
ATOM 2778 C CA . ARG A 1 350 ? 57.120 20.807 29.692 1.00 16.34 817 ARG A CA 1
ATOM 2779 C C . ARG A 1 350 ? 56.572 20.972 31.104 1.00 15.08 817 ARG A C 1
ATOM 2780 O O . ARG A 1 350 ? 57.254 20.641 32.072 1.00 15.57 817 ARG A O 1
ATOM 2788 N N . LYS A 1 351 ? 55.362 21.511 31.226 1.00 16.26 818 LYS A N 1
ATOM 2789 C CA . LYS A 1 351 ? 54.761 21.728 32.539 1.00 19.59 818 LYS A CA 1
ATOM 2790 C C . LYS A 1 351 ? 54.642 20.412 33.294 1.00 20.68 818 LYS A C 1
ATOM 2791 O O . LYS A 1 351 ? 54.957 20.332 34.481 1.00 18.79 818 LYS A O 1
ATOM 2797 N N . GLU A 1 352 ? 54.190 19.377 32.592 1.00 16.56 819 GLU A N 1
ATOM 2798 C CA . GLU A 1 352 ? 54.018 18.065 33.202 1.00 20.24 819 GLU A CA 1
ATOM 2799 C C . GLU A 1 352 ? 54.772 16.941 32.500 1.00 21.57 819 GLU A C 1
ATOM 2800 O O . GLU A 1 352 ? 54.470 15.773 32.713 1.00 19.68 819 GLU A O 1
ATOM 2806 N N . GLY A 1 353 ? 55.744 17.291 31.665 1.00 22.56 820 GLY A N 1
ATOM 2807 C CA . GLY A 1 353 ? 56.447 16.305 30.865 1.00 17.90 820 GLY A CA 1
ATOM 2808 C C . GLY A 1 353 ? 55.604 15.488 29.902 1.00 20.17 820 GLY A C 1
ATOM 2809 O O . GLY A 1 353 ? 55.847 14.297 29.712 1.00 20.92 820 GLY A O 1
ATOM 2810 N N . GLY A 1 354 ? 54.601 16.124 29.305 1.00 15.27 821 GLY A N 1
ATOM 2811 C CA . GLY A 1 354 ? 53.732 15.448 28.362 1.00 17.73 821 GLY A CA 1
ATOM 2812 C C . GLY A 1 354 ? 52.535 14.745 28.967 1.00 19.84 821 GLY A C 1
ATOM 2813 O O . GLY A 1 354 ? 51.642 14.305 28.243 1.00 19.73 821 GLY A O 1
ATOM 2814 N N . LYS A 1 355 ? 52.506 14.642 30.292 1.00 20.79 822 LYS A N 1
ATOM 2815 C CA . LYS A 1 355 ? 51.372 14.046 30.987 1.00 21.31 822 LYS A CA 1
ATOM 2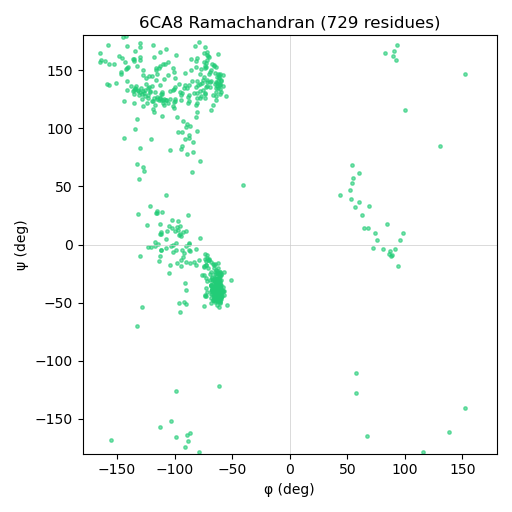816 C C . LYS A 1 355 ? 50.077 14.811 30.693 1.00 21.79 822 LYS A C 1
ATOM 2817 O O . LYS A 1 355 ? 48.975 14.254 30.751 1.00 20.14 822 LYS A O 1
ATOM 2823 N N . ASP A 1 356 ? 50.230 16.092 30.365 1.00 17.48 823 ASP A N 1
ATOM 2824 C CA . ASP A 1 356 ? 49.104 16.997 30.152 1.00 17.59 823 ASP A CA 1
ATOM 2825 C C . ASP A 1 356 ? 48.613 16.975 28.702 1.00 19.17 823 ASP A C 1
ATOM 2826 O O . ASP A 1 356 ? 48.052 17.954 28.217 1.00 14.80 823 ASP A O 1
ATOM 2831 N N . ALA A 1 357 ? 48.845 15.868 28.008 1.00 16.49 824 ALA A N 1
ATOM 2832 C CA . ALA A 1 357 ? 48.310 15.684 26.664 1.00 17.25 824 ALA A CA 1
ATOM 2833 C C . ALA A 1 357 ? 46.789 15.550 26.706 1.00 14.41 824 ALA A C 1
ATOM 2834 O O . ALA A 1 357 ? 46.234 15.066 27.689 1.00 14.77 824 ALA A O 1
ATOM 2836 N N . SER A 1 358 ? 46.120 15.973 25.637 1.00 13.52 825 SER A N 1
ATOM 2837 C CA . SER A 1 358 ? 44.661 15.909 25.575 1.00 16.72 825 SER A CA 1
ATOM 2838 C C . SER A 1 358 ? 44.212 14.514 25.170 1.00 16.06 825 SER A C 1
ATOM 2839 O O . SER A 1 358 ? 45.029 13.684 24.775 1.00 15.13 825 SER A O 1
ATOM 2842 N N . ALA A 1 359 ? 42.909 14.264 25.249 1.00 15.86 826 ALA A N 1
ATOM 2843 C CA . ALA A 1 359 ? 42.364 12.954 24.906 1.00 12.21 826 ALA A CA 1
ATOM 2844 C C . ALA A 1 359 ? 42.558 12.593 23.434 1.00 17.12 826 ALA A C 1
ATOM 2845 O O . ALA A 1 359 ? 42.403 13.431 22.547 1.00 14.87 826 ALA A O 1
ATOM 2847 N N . ALA A 1 360 ? 42.894 11.327 23.198 1.00 17.15 827 ALA A N 1
ATOM 2848 C CA . ALA A 1 360 ? 43.081 10.763 21.862 1.00 19.17 827 ALA A CA 1
ATOM 2849 C C . ALA A 1 360 ? 41.923 11.018 20.901 1.00 21.15 827 ALA A C 1
ATOM 2850 O O . ALA A 1 360 ? 42.121 11.109 19.690 1.00 15.35 827 ALA A O 1
ATOM 2852 N N . ARG A 1 361 ? 40.715 11.121 21.443 1.00 17.55 828 ARG A N 1
ATOM 2853 C CA . ARG A 1 361 ? 39.537 11.345 20.616 1.00 17.37 828 ARG A CA 1
ATOM 2854 C C . ARG A 1 361 ? 39.568 12.694 19.890 1.00 19.40 828 ARG A C 1
ATOM 2855 O O . ARG A 1 361 ? 39.028 12.812 18.794 1.00 16.34 828 ARG A O 1
ATOM 2863 N N . TYR A 1 362 ? 40.193 13.710 20.480 1.00 14.32 829 TYR A N 1
ATOM 2864 C CA . TYR A 1 362 ? 40.145 15.048 19.881 1.00 15.54 829 TYR A CA 1
ATOM 2865 C C . TYR A 1 362 ? 41.456 15.599 19.313 1.00 21.75 829 TYR A C 1
ATOM 2866 O O . TYR A 1 362 ? 41.454 16.671 18.713 1.00 24.17 829 TYR A O 1
ATOM 2875 N N . ILE A 1 363 ? 42.566 14.888 19.480 1.00 19.06 830 ILE A N 1
ATOM 2876 C CA . ILE A 1 363 ? 43.833 15.359 18.913 1.00 15.42 830 ILE A CA 1
ATOM 2877 C C . ILE A 1 363 ? 44.173 14.652 17.594 1.00 15.56 830 ILE A C 1
ATOM 2878 O O . ILE A 1 363 ? 43.914 13.459 17.434 1.00 13.54 830 ILE A O 1
ATOM 2883 N N . PHE A 1 364 ? 44.768 15.391 16.657 1.00 16.61 831 PHE A N 1
ATOM 2884 C CA . PHE A 1 364 ? 45.158 14.833 15.360 1.00 15.04 831 PHE A CA 1
ATOM 2885 C C . PHE A 1 364 ? 46.665 14.679 15.222 1.00 17.89 831 PHE A C 1
ATOM 2886 O O . PHE A 1 364 ? 47.430 15.366 15.894 1.00 16.10 831 PHE A O 1
ATOM 2894 N N . THR A 1 365 ? 47.082 13.760 14.358 1.00 15.89 832 THR A N 1
ATOM 2895 C CA . THR A 1 365 ? 48.492 13.596 14.036 1.00 14.77 832 THR A CA 1
ATOM 2896 C C . THR A 1 365 ? 48.662 13.119 12.598 1.00 16.53 832 THR A C 1
ATOM 2897 O O . THR A 1 365 ? 47.732 12.597 11.980 1.00 17.45 832 THR A O 1
ATOM 2901 N N . LYS A 1 366 ? 49.873 13.293 12.089 1.00 14.48 833 LYS A N 1
ATOM 2902 C CA . LYS A 1 366 ? 50.250 12.842 10.763 1.00 16.81 833 LYS A CA 1
ATOM 2903 C C . LYS A 1 366 ? 51.760 12.720 10.789 1.00 16.82 833 LYS A C 1
ATOM 2904 O O . LYS A 1 366 ? 52.394 13.108 11.771 1.00 16.51 833 LYS A O 1
ATOM 2910 N N . LEU A 1 367 ? 52.342 12.157 9.738 1.00 14.76 834 LEU A N 1
ATOM 2911 C CA . LEU A 1 367 ? 53.792 12.123 9.653 1.00 14.33 834 LEU A CA 1
ATOM 2912 C C . LEU A 1 367 ? 54.319 13.547 9.609 1.00 14.32 834 LEU A C 1
ATOM 2913 O O . LEU A 1 367 ? 53.782 14.397 8.894 1.00 14.34 834 LEU A O 1
ATOM 2918 N N . ALA A 1 368 ? 55.360 13.809 10.391 1.00 12.99 835 ALA A N 1
ATOM 2919 C CA . ALA A 1 368 ? 56.020 15.102 10.354 1.00 17.20 835 ALA A CA 1
ATOM 2920 C C . ALA A 1 368 ? 56.674 15.261 8.992 1.00 12.64 835 ALA A C 1
ATOM 2921 O O . ALA A 1 368 ? 57.002 14.270 8.340 1.00 12.74 835 ALA A O 1
ATOM 2923 N N . SER A 1 369 ? 56.863 16.504 8.564 1.00 14.51 836 SER A N 1
ATOM 2924 C CA . SER A 1 369 ? 57.274 16.786 7.193 1.00 15.33 836 SER A CA 1
ATOM 2925 C C . SER A 1 369 ? 58.637 16.173 6.851 1.00 14.94 836 SER A C 1
ATOM 2926 O O . SER A 1 369 ? 58.894 15.831 5.701 1.00 18.11 836 SER A O 1
ATOM 2929 N N . SER A 1 370 ? 59.501 16.023 7.850 1.00 14.05 837 SER A N 1
ATOM 2930 C CA . SER A 1 370 ? 60.847 15.488 7.628 1.00 15.02 837 SER A CA 1
ATOM 2931 C C . SER A 1 370 ? 60.929 13.958 7.597 1.00 14.81 837 SER A C 1
ATOM 2932 O O . SER A 1 370 ? 61.939 13.404 7.163 1.00 16.15 837 SER A O 1
ATOM 2935 N N . THR A 1 371 ? 59.889 13.277 8.070 1.00 12.36 838 THR A N 1
ATOM 2936 C CA . THR A 1 371 ? 60.000 11.849 8.384 1.00 13.24 838 THR A CA 1
ATOM 2937 C C . THR A 1 371 ? 60.349 10.942 7.196 1.00 13.77 838 THR A C 1
ATOM 2938 O O . THR A 1 371 ? 61.180 10.043 7.327 1.00 11.81 838 THR A O 1
ATOM 2942 N N . ARG A 1 372 ? 59.720 11.164 6.046 1.00 15.34 839 ARG A N 1
ATOM 2943 C CA . ARG A 1 372 ? 59.985 10.338 4.865 1.00 15.01 839 ARG A CA 1
ATOM 2944 C C . ARG A 1 372 ? 61.318 10.613 4.176 1.00 16.78 839 ARG A C 1
ATOM 2945 O O . ARG A 1 372 ? 61.803 9.777 3.416 1.00 19.60 839 ARG A O 1
ATOM 2953 N N . SER A 1 373 ? 61.908 11.777 4.420 1.00 14.74 840 SER A N 1
ATOM 2954 C CA . SER A 1 373 ? 63.290 12.000 4.006 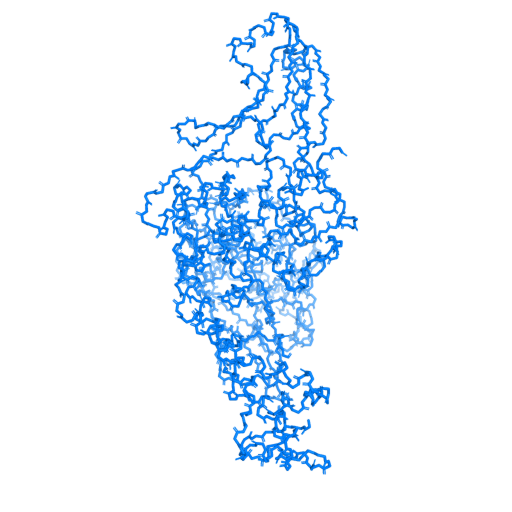1.00 17.33 840 SER A CA 1
ATOM 2955 C C . SER A 1 373 ? 64.279 11.233 4.886 1.00 16.73 840 SER A C 1
ATOM 2956 O O . SER A 1 373 ? 65.221 10.622 4.380 1.00 13.89 840 SER A O 1
ATOM 2959 N N . ILE A 1 374 ? 64.064 11.269 6.199 1.00 15.07 841 ILE A N 1
ATOM 2960 C CA . ILE A 1 374 ? 64.888 10.510 7.142 1.00 11.67 841 ILE A CA 1
ATOM 2961 C C . ILE A 1 374 ? 64.701 8.991 7.038 1.00 12.13 841 ILE A C 1
ATOM 2962 O O . ILE A 1 374 ? 65.677 8.250 6.932 1.00 12.30 841 ILE A O 1
ATOM 2967 N N . PHE A 1 375 ? 63.454 8.533 7.064 1.00 13.02 842 PHE A N 1
ATOM 2968 C CA . PHE A 1 375 ? 63.138 7.148 6.726 1.00 12.84 842 PHE A CA 1
ATOM 2969 C C . PHE A 1 375 ? 62.755 7.052 5.260 1.00 17.08 842 PHE A C 1
ATOM 2970 O O . PHE A 1 375 ? 61.575 7.044 4.908 1.00 11.79 842 PHE A O 1
ATOM 2978 N N . ASN A 1 376 ? 63.779 6.989 4.413 1.00 18.01 843 ASN A N 1
ATOM 2979 C CA . ASN A 1 376 ? 63.601 6.977 2.970 1.00 19.16 843 ASN A CA 1
ATOM 2980 C C . ASN A 1 376 ? 62.848 5.733 2.519 1.00 18.06 843 ASN A C 1
ATOM 2981 O O . ASN A 1 376 ? 63.242 4.606 2.817 1.00 19.72 843 ASN A O 1
ATOM 2986 N N . GLU A 1 377 ? 61.750 5.957 1.804 1.00 13.69 844 GLU A N 1
ATOM 2987 C CA . GLU A 1 377 ? 60.870 4.883 1.360 1.00 22.10 844 GLU A CA 1
ATOM 2988 C C . GLU A 1 377 ? 61.539 3.904 0.391 1.00 17.27 844 GLU A C 1
ATOM 2989 O O . GLU A 1 377 ? 61.108 2.759 0.283 1.00 22.08 844 GLU A O 1
ATOM 2995 N N . TYR A 1 378 ? 62.592 4.338 -0.297 1.00 14.97 845 TYR A N 1
ATOM 2996 C CA . TYR A 1 378 ? 63.358 3.422 -1.146 1.00 19.21 845 TYR A CA 1
ATOM 2997 C C . TYR A 1 378 ? 63.956 2.270 -0.340 1.00 18.27 845 TYR A C 1
ATOM 2998 O O . TYR A 1 378 ? 64.195 1.186 -0.869 1.00 20.93 845 TYR A O 1
ATOM 3007 N N . ASP A 1 379 ? 64.195 2.524 0.941 1.00 16.65 846 ASP A N 1
ATOM 3008 C CA . ASP A 1 379 ? 64.639 1.501 1.888 1.00 19.47 846 ASP A CA 1
ATOM 3009 C C . ASP A 1 379 ? 63.547 0.519 2.328 1.00 19.08 846 ASP A C 1
ATOM 3010 O O . ASP A 1 379 ? 63.865 -0.527 2.881 1.00 20.02 846 ASP A O 1
ATOM 3015 N N . ASP A 1 380 ? 62.270 0.863 2.158 1.00 16.70 847 ASP A N 1
ATOM 3016 C CA . ASP A 1 380 ? 61.210 0.001 2.701 1.00 20.04 847 ASP A CA 1
ATOM 3017 C C . ASP A 1 380 ? 61.272 -1.445 2.172 1.00 20.54 847 ASP A C 1
ATOM 3018 O O . ASP A 1 380 ? 61.114 -2.384 2.955 1.00 19.46 847 ASP A O 1
ATOM 3023 N N . PRO A 1 381 ? 61.497 -1.638 0.852 1.00 19.71 848 PRO A N 1
ATOM 3024 C CA . PRO A 1 381 ? 61.477 -3.022 0.364 1.00 18.32 848 PRO A CA 1
ATOM 3025 C C . PRO A 1 381 ? 62.664 -3.896 0.795 1.00 17.05 848 PRO A C 1
ATOM 3026 O O . PRO A 1 381 ? 62.570 -5.110 0.631 1.00 20.92 848 PRO A O 1
ATOM 3030 N N . ILE A 1 382 ? 63.740 -3.327 1.334 1.00 18.94 849 ILE A N 1
ATOM 3031 C CA . ILE A 1 382 ? 64.891 -4.164 1.687 1.00 17.46 849 ILE A CA 1
ATOM 3032 C C . ILE A 1 382 ? 64.943 -4.523 3.169 1.00 23.46 849 ILE A C 1
ATOM 3033 O O . ILE A 1 382 ? 65.869 -5.206 3.613 1.00 25.83 849 ILE A O 1
ATOM 3038 N N . LEU A 1 383 ? 63.955 -4.072 3.930 1.00 18.66 850 LEU A N 1
ATOM 3039 C CA . LEU A 1 383 ? 63.876 -4.428 5.339 1.00 17.72 850 LEU A CA 1
ATOM 3040 C C . LEU A 1 383 ? 63.278 -5.822 5.512 1.00 20.61 850 LEU A C 1
ATOM 3041 O O . LEU A 1 383 ? 62.619 -6.338 4.619 1.00 20.08 850 LEU A O 1
ATOM 3046 N N . LYS A 1 384 ? 63.522 -6.404 6.688 1.00 21.29 851 LYS A N 1
ATOM 3047 C CA . LYS A 1 384 ? 63.005 -7.720 7.056 1.00 23.49 851 LYS A CA 1
ATOM 3048 C C . LYS A 1 384 ? 61.764 -7.532 7.896 1.00 20.64 851 LYS A C 1
ATOM 3049 O O . LYS A 1 384 ? 61.859 -7.139 9.064 1.00 23.72 851 LYS A O 1
ATOM 3055 N N . TYR A 1 385 ? 60.613 -7.866 7.326 1.00 23.24 852 TYR A N 1
ATOM 3056 C CA . TYR A 1 385 ? 59.346 -7.751 8.018 1.00 18.74 852 TYR A CA 1
ATOM 3057 C C . TYR A 1 385 ? 58.989 -9.008 8.792 1.00 21.08 852 TYR A C 1
ATOM 3058 O O . TYR A 1 385 ? 59.081 -10.126 8.274 1.00 24.64 852 TYR A O 1
ATOM 3067 N N . LEU A 1 386 ? 58.539 -8.813 10.022 1.00 18.83 853 LEU A N 1
ATOM 3068 C CA . LEU A 1 386 ? 58.109 -9.913 10.868 1.00 17.18 853 LEU A CA 1
ATOM 3069 C C . LEU A 1 386 ? 56.774 -10.482 10.400 1.00 22.98 853 LEU A C 1
ATOM 3070 O O . LEU A 1 386 ? 55.961 -9.789 9.787 1.00 21.25 853 LEU A O 1
ATOM 3075 N N . ASN A 1 387 ? 56.570 -11.759 10.695 1.00 25.22 854 ASN A N 1
ATOM 3076 C CA . ASN A 1 387 ? 55.328 -12.452 10.393 1.00 19.79 854 ASN A CA 1
ATOM 3077 C C . ASN A 1 387 ? 54.678 -12.909 11.686 1.00 26.97 854 ASN A C 1
ATOM 3078 O O . ASN A 1 387 ? 55.273 -13.672 12.442 1.00 31.04 854 ASN A O 1
ATOM 3083 N N . GLU A 1 388 ? 53.464 -12.439 11.949 1.00 26.68 855 GLU A N 1
ATOM 3084 C CA . GLU A 1 388 ? 52.720 -12.926 13.102 1.00 29.36 855 GLU A CA 1
ATOM 3085 C C . GLU A 1 388 ? 51.431 -13.595 12.658 1.00 29.29 855 GLU A C 1
ATOM 3086 O O . GLU A 1 388 ? 50.550 -12.947 12.093 1.00 28.55 855 GLU A O 1
ATOM 3092 N N . GLU A 1 389 ? 51.331 -14.891 12.945 1.00 28.90 856 GLU A N 1
ATOM 3093 C CA . GLU A 1 389 ? 50.191 -15.713 12.554 1.00 27.25 856 GLU A CA 1
ATOM 3094 C C . GLU A 1 389 ? 49.734 -15.450 11.116 1.00 28.34 856 GLU A C 1
ATOM 3095 O O . GLU A 1 389 ? 48.538 -15.366 10.834 1.00 24.85 856 GLU A O 1
ATOM 3101 N N . GLY A 1 390 ? 50.704 -15.324 10.214 1.00 27.59 857 GLY A N 1
ATOM 3102 C CA . GLY A 1 390 ? 50.439 -15.112 8.800 1.00 31.78 857 GLY A CA 1
ATOM 3103 C C . GLY A 1 390 ? 50.294 -13.673 8.335 1.00 31.91 857 GLY A C 1
ATOM 3104 O O . GLY A 1 390 ? 50.239 -13.409 7.132 1.00 34.61 857 GLY A O 1
ATOM 3105 N N . GLN A 1 391 ? 50.228 -12.742 9.279 1.00 26.03 858 GLN A N 1
ATOM 3106 C CA . GLN A 1 391 ? 50.113 -11.325 8.951 1.00 27.91 858 GLN A CA 1
ATOM 3107 C C . GLN A 1 391 ? 51.482 -10.657 8.851 1.00 27.27 858 GLN A C 1
ATOM 3108 O O . GLN A 1 391 ? 52.349 -10.862 9.701 1.00 25.95 858 GLN A O 1
ATOM 3114 N N . LYS A 1 392 ? 51.668 -9.855 7.807 1.00 27.66 859 LYS A N 1
ATOM 3115 C CA . LYS A 1 392 ? 52.896 -9.090 7.655 1.00 25.16 859 LYS A CA 1
ATOM 3116 C C . LYS A 1 392 ? 52.830 -7.835 8.514 1.00 21.62 859 LYS A C 1
ATOM 3117 O O . LYS A 1 392 ? 52.029 -6.938 8.256 1.00 23.03 859 LYS A O 1
ATOM 3123 N N . ILE A 1 393 ? 53.691 -7.771 9.524 1.00 14.95 860 ILE A N 1
ATOM 3124 C CA . ILE A 1 393 ? 53.723 -6.640 10.448 1.00 17.35 860 ILE A CA 1
ATOM 3125 C C . ILE A 1 393 ? 55.008 -5.823 10.315 1.00 16.56 860 ILE A C 1
ATOM 3126 O O . ILE A 1 393 ? 55.669 -5.860 9.276 1.00 14.97 860 ILE A O 1
ATOM 3131 N N . GLU A 1 394 ? 55.362 -5.095 11.370 1.00 15.00 861 GLU A N 1
ATOM 3132 C CA . GLU A 1 394 ? 56.503 -4.184 11.322 1.00 14.66 861 GLU A CA 1
ATOM 3133 C C . GLU A 1 394 ? 57.834 -4.924 11.155 1.00 19.39 861 GLU A C 1
ATOM 3134 O O . GLU A 1 394 ? 57.969 -6.078 11.561 1.00 19.75 861 GLU A O 1
ATOM 3140 N N . PRO A 1 395 ? 58.831 -4.245 10.561 1.00 12.62 862 PRO A N 1
ATOM 3141 C CA . PRO A 1 395 ? 60.126 -4.882 10.304 1.00 19.13 862 PRO A CA 1
ATOM 3142 C C . PRO A 1 395 ? 60.959 -5.058 11.561 1.00 15.55 862 PRO A C 1
ATOM 3143 O O . PRO A 1 395 ? 60.584 -4.542 12.608 1.00 15.84 862 PRO A O 1
ATOM 3147 N N . GLN A 1 396 ? 62.057 -5.799 11.461 1.00 16.20 863 GLN A N 1
ATOM 3148 C CA . GLN A 1 396 ? 62.929 -6.009 12.607 1.00 18.20 863 GLN A CA 1
ATOM 3149 C C . GLN A 1 396 ? 63.456 -4.653 13.064 1.00 16.70 863 GLN A C 1
ATOM 3150 O O . GLN A 1 396 ? 63.491 -4.352 14.257 1.00 14.42 863 GLN A O 1
ATOM 3156 N N . TYR A 1 397 ? 63.854 -3.837 12.095 1.00 11.95 864 TYR A N 1
ATOM 3157 C CA . TYR A 1 397 ? 64.117 -2.422 12.328 1.00 12.64 864 TYR A CA 1
ATOM 3158 C C . TYR A 1 397 ? 64.089 -1.653 11.015 1.00 11.37 864 TYR A C 1
ATOM 3159 O O . TYR A 1 397 ? 64.269 -2.229 9.940 1.00 14.02 864 TYR A O 1
ATOM 3168 N N . TYR A 1 398 ? 63.851 -0.350 11.109 1.00 13.10 865 TYR A N 1
ATOM 3169 C CA . TYR A 1 398 ? 64.069 0.539 9.982 1.00 10.81 865 TYR A CA 1
ATOM 3170 C C . TYR A 1 398 ? 65.532 0.912 9.871 1.00 14.75 865 TYR A C 1
ATOM 3171 O O . TYR A 1 398 ? 66.281 0.842 10.843 1.00 13.82 865 TYR A O 1
ATOM 3180 N N . ILE A 1 399 ? 65.935 1.320 8.678 1.00 14.95 866 ILE A N 1
ATOM 3181 C CA . ILE A 1 399 ? 67.266 1.858 8.482 1.00 14.96 866 ILE A CA 1
ATOM 3182 C C . ILE A 1 399 ? 67.168 3.280 7.952 1.00 11.81 866 ILE A C 1
ATOM 3183 O O . ILE A 1 399 ? 67.098 3.492 6.744 1.00 16.86 866 ILE A O 1
ATOM 3188 N N . PRO A 1 400 ? 67.142 4.260 8.866 1.00 12.12 867 PRO A N 1
ATOM 3189 C CA . PRO A 1 400 ? 67.095 5.676 8.489 1.00 15.13 867 PRO A CA 1
ATOM 3190 C C . PRO A 1 400 ? 68.413 6.168 7.905 1.00 14.81 867 PRO A C 1
ATOM 3191 O O . PRO A 1 400 ? 69.438 5.495 8.023 1.00 14.18 867 PRO A O 1
ATOM 3195 N N . VAL A 1 401 ? 68.366 7.337 7.275 1.00 13.38 868 VAL A N 1
ATOM 3196 C CA . VAL A 1 401 ? 69.531 7.954 6.650 1.00 13.19 868 VAL A CA 1
ATOM 3197 C C . VAL A 1 401 ? 70.565 8.393 7.694 1.00 17.14 868 VAL A C 1
ATOM 3198 O O . VAL A 1 401 ? 71.770 8.354 7.443 1.00 16.85 868 VAL A O 1
ATOM 3202 N N . ILE A 1 402 ? 70.090 8.756 8.882 1.00 13.46 869 ILE A N 1
ATOM 3203 C CA . ILE A 1 402 ? 70.965 9.180 9.974 1.00 14.28 869 ILE A CA 1
ATOM 3204 C C . ILE A 1 402 ? 70.592 8.401 11.231 1.00 16.28 869 ILE A C 1
ATOM 3205 O O . ILE A 1 402 ? 69.478 7.889 11.325 1.00 18.87 869 ILE A O 1
ATOM 3210 N N . PRO A 1 403 ? 71.510 8.305 12.209 1.00 16.48 870 PRO A N 1
ATOM 3211 C CA . PRO A 1 403 ? 71.112 7.478 13.353 1.00 14.44 870 PRO A CA 1
ATOM 3212 C C . PRO A 1 403 ? 70.204 8.215 14.332 1.00 14.61 870 PRO A C 1
ATOM 3213 O O . PRO A 1 403 ? 70.655 8.978 15.189 1.00 15.02 870 PRO A O 1
ATOM 3217 N N . THR A 1 404 ? 68.908 7.970 14.171 1.00 13.93 871 THR A N 1
ATOM 3218 C CA . THR A 1 404 ? 67.867 8.663 14.917 1.00 13.75 871 THR A CA 1
ATOM 3219 C C . THR A 1 404 ? 67.991 8.419 16.423 1.00 12.34 871 THR A C 1
ATOM 3220 O O . THR A 1 404 ? 67.559 9.250 17.233 1.00 13.48 871 THR A O 1
ATOM 3224 N N . ILE A 1 405 ? 68.567 7.275 16.793 1.00 13.53 872 ILE A N 1
ATOM 3225 C CA . ILE A 1 405 ? 68.785 6.957 18.203 1.00 11.07 872 ILE A CA 1
ATOM 3226 C C . ILE A 1 405 ? 69.621 8.035 18.904 1.00 12.57 872 ILE A C 1
ATOM 3227 O O . ILE A 1 405 ? 69.351 8.382 20.049 1.00 12.76 872 ILE A O 1
ATOM 3232 N N . LEU A 1 406 ? 70.634 8.560 18.226 1.00 10.70 873 LEU A N 1
ATOM 3233 C CA . LEU A 1 406 ? 71.388 9.705 18.733 1.00 12.32 873 LEU A CA 1
ATOM 3234 C C . LEU A 1 406 ? 70.624 11.031 18.686 1.00 13.34 873 LEU A C 1
ATOM 3235 O O . LEU A 1 406 ? 70.841 11.899 19.529 1.00 13.30 873 LEU A O 1
ATOM 3240 N N . VAL A 1 407 ? 69.746 11.202 17.702 1.00 11.16 874 VAL A N 1
ATOM 3241 C CA . VAL A 1 407 ? 68.929 12.412 17.660 1.00 12.08 874 VAL A CA 1
ATOM 3242 C C . VAL A 1 407 ? 67.952 12.524 18.834 1.00 15.37 874 VAL A C 1
ATOM 3243 O O . VAL A 1 407 ? 67.897 13.565 19.488 1.00 10.77 874 VAL A O 1
ATOM 3247 N N . ASN A 1 408 ? 67.187 11.474 19.113 1.00 11.80 875 ASN A N 1
ATOM 3248 C CA . ASN A 1 408 ? 66.220 11.562 20.209 1.00 11.11 875 ASN A CA 1
ATOM 3249 C C . ASN A 1 408 ? 66.557 10.788 21.476 1.00 18.10 875 ASN A C 1
ATOM 3250 O O . ASN A 1 408 ? 65.818 10.864 22.457 1.00 15.78 875 ASN A O 1
ATOM 3255 N N . GLY A 1 409 ? 67.657 10.047 21.466 1.00 16.24 876 GLY A N 1
ATOM 3256 C CA . GLY A 1 409 ? 68.072 9.339 22.663 1.00 14.84 876 GLY A CA 1
ATOM 3257 C C . GLY A 1 409 ? 67.115 8.232 23.050 1.00 21.30 876 GLY A C 1
ATOM 3258 O O . GLY A 1 409 ? 66.287 7.812 22.241 1.00 19.26 876 GLY A O 1
ATOM 3259 N N . CYS A 1 410 ? 67.237 7.749 24.283 1.00 17.14 877 CYS A N 1
ATOM 3260 C CA . CYS A 1 410 ? 66.219 6.864 24.839 1.00 20.05 877 CYS A CA 1
ATOM 3261 C C . CYS A 1 410 ? 66.348 6.731 26.343 1.00 20.07 877 CYS A C 1
ATOM 3262 O O . CYS A 1 410 ? 67.417 6.950 26.906 1.00 22.00 877 CYS A O 1
ATOM 3265 N N . GLU A 1 411 ? 65.253 6.369 26.995 1.00 19.98 878 GLU A N 1
ATOM 3266 C CA . GLU A 1 411 ? 65.341 5.940 28.377 1.00 25.80 878 GLU A CA 1
ATOM 3267 C C . GLU A 1 411 ? 64.485 4.704 28.532 1.00 27.87 878 GLU A C 1
ATOM 3268 O O . GLU A 1 411 ? 63.286 4.725 28.258 1.00 27.43 878 GLU A O 1
ATOM 3274 N N . GLY A 1 412 ? 65.116 3.621 28.961 1.00 32.31 879 GLY A N 1
ATOM 3275 C CA . GLY A 1 412 ? 64.436 2.357 29.114 1.00 31.08 879 GLY A CA 1
ATOM 3276 C C . GLY A 1 412 ? 64.705 1.691 30.441 1.00 35.74 879 GLY A C 1
ATOM 3277 O O . GLY A 1 412 ? 65.844 1.605 30.883 1.00 37.47 879 GLY A O 1
ATOM 3278 N N . ILE A 1 413 ? 63.648 1.240 31.098 1.00 44.80 880 ILE A N 1
ATOM 3279 C CA . ILE A 1 413 ? 63.809 0.293 32.184 1.00 53.55 880 ILE A CA 1
ATOM 3280 C C . ILE A 1 413 ? 62.930 -0.930 31.989 1.00 53.78 880 ILE A C 1
ATOM 3281 O O . ILE A 1 413 ? 61.705 -0.840 31.911 1.00 53.71 880 ILE A O 1
ATOM 3286 N N . GLY A 1 414 ? 63.586 -2.075 31.885 1.00 52.08 881 GLY A N 1
ATOM 3287 C CA . GLY A 1 414 ? 62.938 -3.348 32.098 1.00 50.86 881 GLY A CA 1
ATOM 3288 C C . GLY A 1 414 ? 63.402 -3.763 33.473 1.00 58.52 881 GLY A C 1
ATOM 3289 O O . GLY A 1 414 ? 63.712 -2.902 34.303 1.00 54.74 881 GLY A O 1
ATOM 3290 N N . THR A 1 415 ? 63.466 -5.064 33.725 1.00 65.38 882 THR A N 1
ATOM 3291 C CA . THR A 1 415 ? 64.179 -5.554 34.899 1.00 63.28 882 THR A CA 1
ATOM 3292 C C . THR A 1 415 ? 65.416 -6.340 34.490 1.00 61.79 882 THR A C 1
ATOM 3293 O O . THR A 1 415 ? 65.331 -7.277 33.700 1.00 58.08 882 THR A O 1
ATOM 3297 N N . GLY A 1 416 ? 66.566 -5.947 35.028 1.00 61.00 883 GLY A N 1
ATOM 3298 C CA . GLY A 1 416 ? 67.817 -6.609 34.724 1.00 53.08 883 GLY A CA 1
ATOM 3299 C C . GLY A 1 416 ? 68.514 -5.892 33.584 1.00 46.35 883 GLY A C 1
ATOM 3300 O O . GLY A 1 416 ? 69.722 -6.012 33.413 1.00 51.04 883 GLY A O 1
ATOM 3301 N N . TYR A 1 417 ? 67.764 -5.098 32.830 1.00 43.81 884 TYR A N 1
ATOM 3302 C CA . TYR A 1 417 ? 68.410 -4.172 31.912 1.00 38.93 884 TYR A CA 1
ATOM 3303 C C . TYR A 1 417 ? 67.716 -2.821 31.843 1.00 37.15 884 TYR A C 1
ATOM 3304 O O . TYR A 1 417 ? 66.488 -2.726 31.856 1.00 40.63 884 TYR A O 1
ATOM 3313 N N . SER A 1 418 ? 68.542 -1.782 31.765 1.00 29.12 885 SER A N 1
ATOM 3314 C CA . SER A 1 418 ? 68.105 -0.410 31.560 1.00 30.71 885 SER A CA 1
ATOM 3315 C C . SER A 1 418 ? 68.976 0.240 30.489 1.00 27.11 885 SER A C 1
ATOM 3316 O O . SER A 1 418 ? 70.025 -0.297 30.131 1.00 26.30 885 SER A O 1
ATOM 3319 N N . SER A 1 419 ? 68.546 1.389 29.978 1.00 23.24 886 SER A N 1
ATOM 3320 C CA . SER A 1 419 ? 69.381 2.180 29.084 1.00 24.62 886 SER A CA 1
ATOM 3321 C C . SER A 1 419 ? 69.088 3.671 29.150 1.00 23.73 886 SER A C 1
ATOM 3322 O O . SER A 1 419 ? 67.933 4.077 29.249 1.00 27.46 886 SER A O 1
ATOM 3325 N N . PHE A 1 420 ? 70.131 4.493 29.118 1.00 20.98 887 PHE A N 1
ATOM 3326 C CA . PHE A 1 420 ? 69.925 5.903 28.828 1.00 20.77 887 PHE A CA 1
ATOM 3327 C C . PHE A 1 420 ? 70.865 6.437 27.756 1.00 18.95 887 PHE A C 1
ATOM 3328 O O . PHE A 1 420 ? 72.081 6.267 27.836 1.00 16.13 887 PHE A O 1
ATOM 3336 N N . ILE A 1 421 ? 70.285 7.089 26.757 1.00 17.93 888 ILE A N 1
ATOM 3337 C CA . ILE A 1 421 ? 71.038 7.838 25.765 1.00 17.56 888 ILE A CA 1
ATOM 3338 C C . ILE A 1 421 ? 70.487 9.256 25.712 1.00 14.04 888 ILE A C 1
ATOM 3339 O O . ILE A 1 421 ? 69.270 9.446 25.601 1.00 17.47 888 ILE A O 1
ATOM 3344 N N . PRO A 1 422 ? 71.380 10.254 25.777 1.00 17.99 889 PRO A N 1
ATOM 3345 C CA . PRO A 1 422 ? 71.014 11.666 25.629 1.00 16.69 889 PRO A CA 1
ATOM 3346 C C . PRO A 1 422 ? 70.648 12.057 24.210 1.00 13.38 889 PRO A C 1
ATOM 3347 O O . PRO A 1 422 ? 70.949 11.342 23.253 1.00 10.63 889 PRO A O 1
ATOM 3351 N N . ASN A 1 423 ? 69.990 13.203 24.087 1.00 11.40 890 ASN A N 1
ATOM 3352 C CA . ASN A 1 423 ? 69.759 13.797 22.783 1.00 13.09 890 ASN A CA 1
ATOM 3353 C C . ASN A 1 423 ? 71.061 14.385 22.251 1.00 16.36 890 ASN A C 1
ATOM 3354 O O . ASN A 1 423 ? 71.936 14.774 23.027 1.00 16.05 890 ASN A O 1
ATOM 3359 N N . TYR A 1 424 ? 71.193 14.442 20.931 1.00 13.21 891 TYR A N 1
ATOM 3360 C CA . TYR A 1 424 ? 72.377 15.026 20.310 1.00 14.40 891 TYR A CA 1
ATOM 3361 C C . TYR A 1 424 ? 71.970 15.924 19.150 1.00 12.54 891 TYR A C 1
ATOM 3362 O O . TYR A 1 424 ? 70.873 15.794 18.608 1.00 15.72 891 TYR A O 1
ATOM 3371 N N . ASN A 1 425 ? 72.865 16.827 18.764 1.00 13.01 892 ASN A N 1
ATOM 3372 C CA . ASN A 1 425 ? 72.634 17.679 17.608 1.00 18.68 892 ASN A CA 1
ATOM 3373 C C . ASN A 1 425 ? 72.792 16.897 16.311 1.00 20.44 892 ASN A C 1
ATOM 3374 O O . ASN A 1 425 ? 73.810 16.239 16.091 1.00 21.35 892 ASN A O 1
ATOM 3379 N N . TYR A 1 426 ? 71.767 16.949 15.467 1.00 14.61 893 TYR A N 1
ATOM 3380 C CA . TYR A 1 426 ? 71.790 16.249 14.191 1.00 14.84 893 TYR A CA 1
ATOM 3381 C C . TYR A 1 426 ? 72.922 16.749 13.297 1.00 18.49 893 TYR A C 1
ATOM 3382 O O . TYR A 1 426 ? 73.434 16.002 12.474 1.00 16.29 893 TYR A O 1
ATOM 3391 N N . LYS A 1 427 ? 73.276 18.024 13.427 1.00 19.98 894 LYS A N 1
ATOM 3392 C CA . LYS A 1 427 ? 74.405 18.585 12.687 1.00 21.00 894 LYS A CA 1
ATOM 3393 C C . LYS A 1 427 ? 75.755 17.953 13.052 1.00 19.40 894 LYS A C 1
ATOM 3394 O O . LYS A 1 427 ? 76.562 17.644 12.172 1.00 17.16 894 LYS A O 1
ATOM 3400 N N . ASP A 1 428 ? 75.988 17.756 14.347 1.00 21.00 895 ASP A N 1
ATOM 3401 C CA . ASP A 1 428 ? 77.171 17.034 14.828 1.00 15.06 895 ASP A CA 1
ATOM 3402 C C . ASP A 1 428 ? 77.194 15.587 14.338 1.00 15.25 895 ASP A C 1
ATOM 3403 O O . ASP A 1 428 ? 78.238 15.067 13.926 1.00 20.24 895 ASP A O 1
ATOM 3408 N N . ILE A 1 429 ? 76.023 14.962 14.341 1.00 17.51 896 ILE A N 1
ATOM 3409 C CA . ILE A 1 429 ? 75.861 13.611 13.824 1.00 17.42 896 ILE A CA 1
ATOM 3410 C C . ILE A 1 429 ? 76.187 13.516 12.337 1.00 17.54 896 ILE A C 1
ATOM 3411 O O . ILE A 1 429 ? 76.939 12.641 11.910 1.00 15.98 896 ILE A O 1
ATOM 3416 N N . ILE A 1 430 ? 75.622 14.423 11.555 1.00 17.69 897 ILE A N 1
ATOM 3417 C CA . ILE A 1 430 ? 75.904 14.507 10.131 1.00 19.64 897 ILE A CA 1
ATOM 3418 C C . ILE A 1 430 ? 77.380 14.817 9.825 1.00 21.20 897 ILE A C 1
ATOM 3419 O O . ILE A 1 430 ? 77.938 14.236 8.881 1.00 21.46 897 ILE A O 1
ATOM 3424 N N . ASP A 1 431 ? 78.051 15.654 10.626 1.00 20.72 898 ASP A N 1
ATOM 3425 C CA . ASP A 1 431 ? 79.462 15.852 10.296 1.00 21.06 898 ASP A CA 1
ATOM 3426 C C . ASP A 1 431 ? 80.319 14.674 10.722 1.00 24.53 898 ASP A C 1
ATOM 3427 O O . ASP A 1 431 ? 81.356 14.404 10.095 1.00 25.58 898 ASP A O 1
ATOM 3432 N N . ASN A 1 432 ? 79.888 13.931 11.737 1.00 19.87 899 ASN A N 1
ATOM 3433 C CA . ASN A 1 432 ? 80.531 12.651 11.994 1.00 21.24 899 ASN A CA 1
ATOM 3434 C C . ASN A 1 432 ? 80.307 11.621 10.883 1.00 20.85 899 ASN A C 1
ATOM 3435 O O . ASN A 1 432 ? 81.205 10.836 10.581 1.00 23.25 899 ASN A O 1
ATOM 3440 N N . ILE A 1 433 ? 79.112 11.604 10.289 1.00 19.78 900 ILE A N 1
ATOM 3441 C CA . ILE A 1 433 ? 78.848 10.700 9.167 1.00 19.69 900 ILE A CA 1
ATOM 3442 C C . ILE A 1 433 ? 79.734 11.028 7.973 1.00 18.71 900 ILE A C 1
ATOM 3443 O O . ILE A 1 433 ? 80.329 10.132 7.362 1.00 20.33 900 ILE A O 1
ATOM 3448 N N . LYS A 1 434 ? 79.857 12.319 7.671 1.00 21.04 901 LYS A N 1
ATOM 3449 C CA . LYS A 1 434 ? 80.732 12.730 6.578 1.00 21.06 901 LYS A CA 1
ATOM 3450 C C . LYS A 1 434 ? 82.185 12.397 6.881 1.00 22.55 901 LYS A C 1
ATOM 3451 O O . LYS A 1 434 ? 82.928 12.021 5.976 1.00 25.00 901 LYS A O 1
ATOM 3457 N N . ARG A 1 435 ? 82.599 12.534 8.137 1.00 18.65 902 ARG A N 1
ATOM 3458 C CA . ARG A 1 435 ? 83.935 12.068 8.507 1.00 24.78 902 ARG A CA 1
ATOM 3459 C C . ARG A 1 435 ? 84.112 10.548 8.346 1.00 27.31 902 ARG A C 1
ATOM 3460 O O . ARG A 1 435 ? 85.188 10.090 7.955 1.00 29.77 902 ARG A O 1
ATOM 3468 N N . TYR A 1 436 ? 83.075 9.770 8.647 1.00 22.83 903 TYR A N 1
ATOM 3469 C CA . TYR A 1 436 ? 83.137 8.319 8.459 1.00 21.48 903 TYR A CA 1
ATOM 3470 C C . TYR A 1 436 ? 83.279 7.964 6.982 1.00 21.25 903 TYR A C 1
ATOM 3471 O O . TYR A 1 436 ? 84.033 7.060 6.627 1.00 21.70 903 TYR A O 1
ATOM 3480 N N . ILE A 1 437 ? 82.551 8.668 6.125 1.00 23.69 904 ILE A N 1
ATOM 3481 C CA . ILE A 1 437 ? 82.660 8.450 4.687 1.00 26.64 904 ILE A CA 1
ATOM 3482 C C . ILE A 1 437 ? 84.070 8.787 4.168 1.00 31.76 904 ILE A C 1
ATOM 3483 O O . ILE A 1 437 ? 84.592 8.101 3.290 1.00 29.87 904 ILE A O 1
ATOM 3488 N N . ASN A 1 438 ? 84.694 9.821 4.730 1.00 28.44 905 ASN A N 1
ATOM 3489 C CA . ASN A 1 438 ? 86.006 10.275 4.254 1.00 33.61 905 ASN A CA 1
ATOM 3490 C C . ASN A 1 438 ? 87.238 9.763 5.019 1.00 30.08 905 ASN A C 1
ATOM 3491 O O . ASN A 1 438 ? 88.342 10.272 4.814 1.00 36.23 905 ASN A O 1
ATOM 3496 N N . LYS A 1 439 ? 87.053 8.761 5.878 1.00 30.07 906 LYS A N 1
ATOM 3497 C CA . LYS A 1 439 ? 88.124 8.232 6.736 1.00 28.79 906 LYS A CA 1
ATOM 3498 C C . LYS A 1 439 ? 88.804 9.340 7.546 1.00 30.82 906 LYS A C 1
ATOM 3499 O O . LYS A 1 439 ? 90.022 9.348 7.728 1.00 30.45 906 LYS A O 1
ATOM 3505 N N . GLU A 1 440 ? 88.001 10.279 8.025 1.00 27.65 907 GLU A N 1
ATOM 3506 C CA . GLU A 1 440 ? 88.489 11.352 8.875 1.00 28.31 907 GLU A CA 1
ATOM 3507 C C . GLU A 1 440 ? 88.152 10.991 10.316 1.00 28.12 907 GLU A C 1
ATOM 3508 O O . GLU A 1 440 ? 87.148 10.324 10.558 1.00 24.53 907 GLU A O 1
ATOM 3514 N N . PRO A 1 441 ? 88.993 11.408 11.276 1.00 26.40 908 PRO A N 1
ATOM 3515 C CA . PRO A 1 441 ? 88.674 11.058 12.666 1.00 27.46 908 PRO A CA 1
ATOM 3516 C C . PRO A 1 441 ? 87.329 11.623 13.116 1.00 30.95 908 PRO A C 1
ATOM 3517 O O . PRO 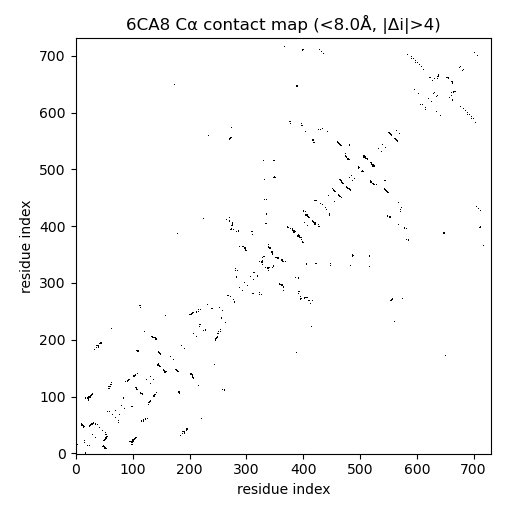A 1 441 ? 87.001 12.774 12.835 1.00 28.41 908 PRO A O 1
ATOM 3521 N N . LEU A 1 442 ? 86.563 10.796 13.816 1.00 24.67 909 LEU A N 1
ATOM 3522 C CA . LEU A 1 442 ? 85.288 11.208 14.389 1.00 24.38 909 LEU A CA 1
ATOM 3523 C C . LEU A 1 442 ? 85.471 12.094 15.614 1.00 24.24 909 LEU A C 1
ATOM 3524 O O . LEU A 1 442 ? 86.396 11.902 16.400 1.00 22.92 909 LEU A O 1
ATOM 3529 N N . ILE A 1 443 ? 84.580 13.068 15.769 1.00 22.20 910 ILE A N 1
ATOM 3530 C CA . ILE A 1 443 ? 84.669 14.013 16.872 1.00 19.53 910 ILE A CA 1
ATOM 3531 C C . ILE A 1 443 ? 83.629 13.674 17.926 1.00 20.36 910 ILE A C 1
ATOM 3532 O O . ILE A 1 443 ? 82.467 13.432 17.596 1.00 21.19 910 ILE A O 1
ATOM 3537 N N . PRO A 1 444 ? 84.054 13.621 19.199 1.00 18.54 911 PRO A N 1
ATOM 3538 C CA . PRO A 1 444 ? 83.106 13.308 20.269 1.00 20.47 911 PRO A CA 1
ATOM 3539 C C . PRO A 1 444 ? 82.009 14.358 20.331 1.00 20.79 911 PRO A C 1
ATOM 3540 O O . PRO A 1 444 ? 82.280 15.542 20.129 1.00 22.26 911 PRO A O 1
ATOM 3544 N N . MET A 1 445 ? 80.786 13.941 20.626 1.00 18.67 912 MET A N 1
ATOM 3545 C CA . MET A 1 445 ? 79.671 14.871 20.582 1.00 16.46 912 MET A CA 1
ATOM 3546 C C . MET A 1 445 ? 79.180 15.186 21.983 1.00 17.38 912 MET A C 1
ATOM 3547 O O . MET A 1 445 ? 79.150 14.323 22.861 1.00 23.47 912 MET A O 1
ATOM 3552 N N . VAL A 1 446 ? 78.802 16.442 22.179 1.00 16.27 913 VAL A N 1
ATOM 3553 C CA . VAL A 1 446 ? 78.205 16.890 23.425 1.00 14.81 913 VAL A CA 1
ATOM 3554 C C . VAL A 1 446 ? 76.690 16.876 23.299 1.00 16.95 913 VAL A C 1
ATOM 3555 O O . VAL A 1 446 ? 76.150 17.247 22.258 1.00 15.04 913 VAL A O 1
ATOM 3559 N N . PRO A 1 447 ? 75.999 16.406 24.347 1.00 17.15 914 PRO A N 1
ATOM 3560 C CA . PRO A 1 447 ? 74.539 16.312 24.299 1.00 13.16 914 PRO A CA 1
ATOM 3561 C C . PRO A 1 447 ? 73.905 17.670 24.028 1.00 15.55 914 PRO A C 1
ATOM 3562 O O . PRO A 1 447 ? 74.316 18.671 24.615 1.00 18.67 914 PRO A O 1
ATOM 3566 N N . TRP A 1 448 ? 72.911 17.700 23.151 1.00 15.86 915 TRP A N 1
ATOM 3567 C CA . TRP A 1 448 ? 72.301 18.953 22.738 1.00 14.71 915 TRP A CA 1
ATOM 3568 C C . TRP A 1 448 ? 70.785 18.804 22.673 1.00 15.29 915 TRP A C 1
ATOM 3569 O O . TRP A 1 448 ? 70.272 17.803 22.173 1.00 16.89 915 TRP A O 1
ATOM 3580 N N . TYR A 1 449 ? 70.074 19.799 23.193 1.00 14.89 916 TYR A N 1
ATOM 3581 C CA . TYR A 1 449 ? 68.624 19.717 23.307 1.00 14.68 916 TYR A CA 1
ATOM 3582 C C . TYR A 1 449 ? 67.962 20.924 22.646 1.00 15.30 916 TYR A C 1
ATOM 3583 O O . TYR A 1 449 ? 68.321 22.065 22.938 1.00 17.06 916 TYR A O 1
ATOM 3592 N N . LYS A 1 450 ? 67.011 20.673 21.750 1.00 15.36 917 LYS A N 1
ATOM 3593 C CA . LYS A 1 450 ? 66.340 21.752 21.030 1.00 17.11 917 LYS A CA 1
ATOM 3594 C C . LYS A 1 450 ? 65.533 22.659 21.962 1.00 19.22 917 LYS A C 1
ATOM 3595 O O . LYS A 1 450 ? 64.725 22.188 22.765 1.00 15.55 917 LYS A O 1
ATOM 3601 N N . ASP A 1 451 ? 65.806 23.959 21.845 1.00 13.90 918 ASP A N 1
ATOM 3602 C CA . ASP A 1 451 ? 65.137 25.051 22.563 1.00 18.32 918 ASP A CA 1
ATOM 3603 C C . ASP A 1 451 ? 65.556 25.181 24.023 1.00 17.09 918 ASP A C 1
ATOM 3604 O O . ASP A 1 451 ? 65.007 26.004 24.753 1.00 18.05 918 ASP A O 1
ATOM 3609 N N . PHE A 1 452 ? 66.515 24.372 24.455 1.00 13.92 919 PHE A N 1
ATOM 3610 C CA . PHE A 1 452 ? 67.055 24.508 25.801 1.00 16.49 919 PHE A CA 1
ATOM 3611 C C . PHE A 1 452 ? 67.950 25.745 25.861 1.00 18.07 919 PHE A C 1
ATOM 3612 O O . PHE A 1 452 ? 68.813 25.916 25.006 1.00 16.77 919 PHE A O 1
ATOM 3620 N N . LYS A 1 453 ? 67.743 26.603 26.860 1.00 22.36 920 LYS A N 1
ATOM 3621 C CA . LYS A 1 453 ? 68.522 27.840 26.987 1.00 25.15 920 LYS A CA 1
ATOM 3622 C C . LYS A 1 453 ? 69.654 27.808 28.017 1.00 24.62 920 LYS A C 1
ATOM 3623 O O . LYS A 1 453 ? 70.436 28.752 28.106 1.00 20.46 920 LYS A O 1
ATOM 3629 N N . GLY A 1 454 ? 69.754 26.729 28.782 1.00 18.99 921 GLY A N 1
ATOM 3630 C CA . GLY A 1 454 ? 70.796 26.625 29.789 1.00 21.70 921 GLY A CA 1
ATOM 3631 C C . GLY A 1 454 ? 72.116 26.082 29.292 1.00 22.96 921 GLY A C 1
ATOM 3632 O O . GLY A 1 454 ? 72.385 26.079 28.092 1.00 22.17 921 GLY A O 1
ATOM 3633 N N . ARG A 1 455 ? 72.953 25.627 30.220 1.00 22.26 922 ARG A N 1
ATOM 3634 C CA . ARG A 1 455 ? 74.274 25.135 29.845 1.00 26.01 922 ARG A CA 1
ATOM 3635 C C . ARG A 1 455 ? 74.355 23.620 29.916 1.00 21.36 922 ARG A C 1
ATOM 3636 O O . ARG A 1 455 ? 73.718 23.009 30.752 1.00 20.87 922 ARG A O 1
ATOM 3644 N N . ILE A 1 456 ? 75.125 23.024 29.016 1.00 19.00 923 ILE A N 1
ATOM 3645 C CA . ILE A 1 456 ? 75.434 21.613 29.097 1.00 27.65 923 ILE A CA 1
ATOM 3646 C C . ILE A 1 456 ? 76.962 21.493 29.107 1.00 25.47 923 ILE A C 1
ATOM 3647 O O . ILE A 1 456 ? 77.635 21.934 28.179 1.00 25.17 923 ILE A O 1
ATOM 3652 N N . GLU A 1 457 ? 77.502 20.879 30.157 1.00 25.27 924 GLU A N 1
ATOM 3653 C CA . GLU A 1 457 ? 78.955 20.756 30.267 1.00 28.08 924 GLU A CA 1
ATOM 3654 C C . GLU A 1 457 ? 79.351 19.392 30.853 1.00 27.08 924 GLU A C 1
ATOM 3655 O O . GLU A 1 457 ? 78.621 18.812 31.626 1.00 22.23 924 GLU A O 1
ATOM 3661 N N . SER A 1 458 ? 80.527 18.905 30.482 1.00 26.01 925 SER A N 1
ATOM 3662 C CA . SER A 1 458 ? 81.002 17.639 31.022 1.00 29.24 925 SER A CA 1
ATOM 3663 C C . SER A 1 458 ? 81.211 17.698 32.534 1.00 26.32 925 SER A C 1
ATOM 3664 O O . SER A 1 458 ? 81.720 18.688 33.065 1.00 30.53 925 SER A O 1
ATOM 3667 N N . ASN A 1 459 ? 80.811 16.634 33.228 1.00 29.59 926 ASN A N 1
ATOM 3668 C CA . ASN A 1 459 ? 81.088 16.523 34.652 1.00 32.88 926 ASN A CA 1
ATOM 3669 C C . ASN A 1 459 ? 82.423 15.824 34.869 1.00 37.63 926 ASN A C 1
ATOM 3670 O O . ASN A 1 459 ? 82.870 15.634 36.002 1.00 41.19 926 ASN A O 1
ATOM 3675 N N . GLY A 1 460 ? 83.051 15.445 33.759 1.00 38.81 927 GLY A N 1
ATOM 3676 C CA . GLY A 1 460 ? 84.406 14.926 33.774 1.00 39.97 927 GLY A CA 1
ATOM 3677 C C . GLY A 1 460 ? 84.545 13.440 34.029 1.00 46.32 927 GLY A C 1
ATOM 3678 O O . GLY A 1 460 ? 85.636 12.885 33.903 1.00 51.40 927 GLY A O 1
ATOM 3679 N N . LYS A 1 461 ? 83.444 12.787 34.381 1.00 39.83 928 LYS A N 1
ATOM 3680 C CA . LYS A 1 461 ? 83.509 11.401 34.834 1.00 37.87 928 LYS A CA 1
ATOM 3681 C C . LYS A 1 461 ? 82.478 10.488 34.184 1.00 41.43 928 LYS A C 1
ATOM 3682 O O . LYS A 1 461 ? 82.817 9.629 33.371 1.00 43.49 928 LYS A O 1
ATOM 3688 N N . THR A 1 462 ? 81.215 10.692 34.545 1.00 38.83 929 THR A N 1
ATOM 3689 C CA . THR A 1 462 ? 80.141 9.802 34.125 1.00 34.34 929 THR A CA 1
ATOM 3690 C C . THR A 1 462 ? 79.270 10.340 32.997 1.00 33.97 929 THR A C 1
ATOM 3691 O O . THR A 1 462 ? 78.348 9.660 32.547 1.00 27.79 929 THR A O 1
ATOM 3695 N N . GLY A 1 463 ? 79.551 11.551 32.535 1.00 33.46 930 GLY A N 1
ATOM 3696 C CA . GLY A 1 463 ? 78.635 12.199 31.621 1.00 24.48 930 GLY A CA 1
ATOM 3697 C C . GLY A 1 463 ? 78.645 13.711 31.644 1.00 26.73 930 GLY A C 1
ATOM 3698 O O . GLY A 1 463 ? 79.693 14.346 31.763 1.00 27.29 930 GLY A O 1
ATOM 3699 N N . TYR A 1 464 ? 77.450 14.279 31.534 1.00 25.70 931 TYR A N 1
ATOM 3700 C CA . TYR A 1 464 ? 77.263 15.715 31.368 1.00 23.42 931 TYR A CA 1
ATOM 3701 C C . TYR A 1 464 ? 76.252 16.257 32.357 1.00 25.48 931 TYR A C 1
ATOM 3702 O O . TYR A 1 464 ? 75.520 15.510 32.983 1.00 26.62 931 TYR A O 1
ATOM 3711 N N . GLU A 1 465 ? 76.284 17.565 32.551 1.00 27.98 932 GLU A N 1
ATOM 3712 C CA . GLU A 1 465 ? 75.383 18.244 33.454 1.00 24.68 932 GLU A CA 1
ATOM 3713 C C . GLU A 1 465 ? 74.664 19.346 32.681 1.00 23.61 932 GLU A C 1
ATOM 3714 O O . GLU A 1 465 ? 75.279 20.054 31.877 1.00 20.11 932 GLU A O 1
ATOM 3720 N N . THR A 1 466 ? 73.368 19.492 32.929 1.00 19.64 933 THR A N 1
ATOM 3721 C CA . THR A 1 466 ? 72.607 20.585 32.347 1.00 20.91 933 THR A CA 1
ATOM 3722 C C . THR A 1 466 ? 72.200 21.515 33.472 1.00 20.27 933 THR A C 1
ATOM 3723 O O . THR A 1 466 ? 71.788 21.067 34.539 1.00 18.88 933 THR A O 1
ATOM 3727 N N . ILE A 1 467 ? 72.326 22.811 33.228 1.00 22.49 934 ILE A N 1
ATOM 3728 C CA . ILE A 1 467 ? 72.098 23.817 34.246 1.00 19.73 934 ILE A CA 1
ATOM 3729 C C . ILE A 1 467 ? 71.110 24.847 33.725 1.00 20.63 934 ILE A C 1
ATOM 3730 O O . ILE A 1 467 ? 71.252 25.351 32.605 1.00 22.66 934 ILE A O 1
ATOM 3735 N N . GLY A 1 468 ? 70.112 25.149 34.549 1.00 16.64 935 GLY A N 1
ATOM 3736 C CA . GLY A 1 468 ? 69.124 26.174 34.266 1.00 20.13 935 GLY A CA 1
ATOM 3737 C C . GLY A 1 468 ? 69.638 27.573 34.523 1.00 21.86 935 GLY A C 1
ATOM 3738 O O . GLY A 1 468 ? 70.794 27.756 34.906 1.00 22.83 935 GLY A O 1
ATOM 3739 N N . ILE A 1 469 ? 68.781 28.569 34.320 1.00 21.94 936 ILE A N 1
ATOM 3740 C CA . ILE A 1 469 ? 69.207 29.946 34.512 1.00 18.69 936 ILE A CA 1
ATOM 3741 C C . ILE A 1 469 ? 68.487 30.612 35.680 1.00 25.70 936 ILE A C 1
ATOM 3742 O O . ILE A 1 469 ? 67.253 30.700 35.709 1.00 26.19 936 ILE A O 1
ATOM 3747 N N . ILE A 1 470 ? 69.289 31.120 36.613 1.00 21.05 937 ILE A N 1
ATOM 3748 C CA . ILE A 1 470 ? 68.822 31.903 37.750 1.00 25.26 937 ILE A CA 1
ATOM 3749 C C . ILE A 1 470 ? 69.660 33.181 37.906 1.00 26.38 937 ILE A C 1
ATOM 3750 O O . ILE A 1 470 ? 70.891 33.148 37.845 1.00 33.42 937 ILE A O 1
ATOM 3755 N N . ASN A 1 471 ? 68.981 34.306 38.090 1.00 28.53 938 ASN A N 1
ATOM 3756 C CA . ASN A 1 471 ? 69.631 35.608 38.158 1.00 30.91 938 ASN A CA 1
ATOM 3757 C C . ASN A 1 471 ? 69.245 36.378 39.408 1.00 32.64 938 ASN A C 1
ATOM 3758 O O . ASN A 1 471 ? 68.125 36.255 39.905 1.00 28.79 938 ASN A O 1
ATOM 3763 N N . LYS A 1 472 ? 70.189 37.152 39.930 1.00 32.08 939 LYS A N 1
ATOM 3764 C CA . LYS A 1 472 ? 69.885 38.078 41.006 1.00 28.32 939 LYS A CA 1
ATOM 3765 C C . LYS A 1 472 ? 69.249 39.321 40.400 1.00 30.27 939 LYS A C 1
ATOM 3766 O O . LYS A 1 472 ? 69.810 39.933 39.491 1.00 27.65 939 LYS A O 1
ATOM 3772 N N . ILE A 1 473 ? 68.072 39.681 40.899 1.00 27.33 940 ILE A N 1
ATOM 3773 C CA . ILE A 1 473 ? 67.374 40.873 40.434 1.00 31.50 940 ILE A CA 1
ATOM 3774 C C . ILE A 1 473 ? 67.741 42.066 41.296 1.00 33.50 940 ILE A C 1
ATOM 3775 O O . ILE A 1 473 ? 68.100 43.134 40.796 1.00 38.07 940 ILE A O 1
ATOM 3780 N N . ASP A 1 474 ? 67.645 41.862 42.603 1.00 34.70 941 ASP A N 1
ATOM 3781 C CA . ASP A 1 474 ? 68.104 42.829 43.584 1.00 39.41 941 ASP A CA 1
ATOM 3782 C C . ASP A 1 474 ? 68.414 42.051 44.859 1.00 37.35 941 ASP A C 1
ATOM 3783 O O . ASP A 1 474 ? 68.479 40.821 44.831 1.00 37.63 941 ASP A O 1
ATOM 3788 N N . ASN A 1 475 ? 68.615 42.754 45.968 1.00 41.14 942 ASN A N 1
ATOM 3789 C CA . ASN A 1 475 ? 69.064 42.112 47.201 1.00 39.86 942 ASN A CA 1
ATOM 3790 C C . ASN A 1 475 ? 68.013 41.223 47.856 1.00 36.57 942 ASN A C 1
ATOM 3791 O O . ASN A 1 475 ? 68.327 40.434 48.747 1.00 35.89 942 ASN A O 1
ATOM 3796 N N . ASP A 1 476 ? 66.769 41.342 47.408 1.00 37.30 943 ASP A N 1
ATOM 3797 C CA . ASP A 1 476 ? 65.677 40.563 47.976 1.00 37.96 943 ASP A CA 1
ATOM 3798 C C . ASP A 1 476 ? 65.105 39.552 46.991 1.00 33.33 943 ASP A C 1
ATOM 3799 O O . ASP A 1 476 ? 64.362 38.646 47.372 1.00 31.15 943 ASP A O 1
ATOM 3804 N N . THR A 1 477 ? 65.453 39.718 45.719 1.00 31.11 944 THR A N 1
ATOM 3805 C CA . THR A 1 477 ? 64.729 39.057 44.638 1.00 31.09 944 THR A CA 1
ATOM 3806 C C . THR A 1 477 ? 65.611 38.220 43.701 1.00 27.14 944 THR A C 1
ATOM 3807 O O . THR A 1 477 ? 66.670 38.668 43.264 1.00 28.13 944 THR A O 1
ATOM 3811 N N . LEU A 1 478 ? 65.171 36.994 43.424 1.00 25.96 945 LEU A N 1
ATOM 3812 C CA . LEU A 1 478 ? 65.797 36.121 42.430 1.00 30.00 945 LEU A CA 1
ATOM 3813 C C . LEU A 1 478 ? 64.818 35.849 41.284 1.00 27.14 945 LEU A C 1
ATOM 3814 O O . LEU A 1 478 ? 63.616 35.870 41.497 1.00 24.47 945 LEU A O 1
ATOM 3819 N N . GLU A 1 479 ? 65.307 35.632 40.067 1.00 26.89 946 GLU A N 1
ATOM 3820 C CA . GLU A 1 479 ? 64.410 35.190 38.995 1.00 28.74 946 GLU A CA 1
ATOM 3821 C C . GLU A 1 479 ? 64.964 33.960 38.275 1.00 27.57 946 GLU A C 1
ATOM 3822 O O . GLU A 1 479 ? 66.144 33.905 37.940 1.00 26.77 946 GLU A O 1
ATOM 3828 N N . ILE A 1 480 ? 64.108 32.971 38.044 1.00 26.41 947 ILE A N 1
ATOM 3829 C CA . ILE A 1 480 ? 64.490 31.776 37.304 1.00 22.55 947 ILE A CA 1
ATOM 3830 C C . ILE A 1 480 ? 63.797 31.773 35.953 1.00 24.52 947 ILE A C 1
ATOM 3831 O O . ILE A 1 480 ? 62.561 31.816 35.869 1.00 25.38 947 ILE A O 1
ATOM 3836 N N . THR A 1 481 ? 64.605 31.726 34.898 1.00 22.14 948 THR A N 1
ATOM 3837 C CA . THR A 1 481 ? 64.083 31.743 33.538 1.00 18.91 948 THR A CA 1
ATOM 3838 C C . THR A 1 481 ? 64.376 30.480 32.721 1.00 18.53 948 THR A C 1
ATOM 3839 O O . THR A 1 481 ? 64.021 30.409 31.546 1.00 19.89 948 THR A O 1
ATOM 3843 N N . GLU A 1 482 ? 65.018 29.490 33.335 1.00 19.51 949 GLU A N 1
ATOM 3844 C CA . GLU A 1 482 ? 65.211 28.201 32.670 1.00 19.82 949 GLU A CA 1
ATOM 3845 C C . GLU A 1 482 ? 65.440 27.079 33.678 1.00 18.81 949 GLU A C 1
ATOM 3846 O O . GLU A 1 482 ? 66.168 27.244 34.655 1.00 16.89 949 GLU A O 1
ATOM 3852 N N . LEU A 1 483 ? 64.800 25.940 33.431 1.00 14.87 950 LEU A N 1
ATOM 3853 C CA . LEU A 1 483 ? 64.994 24.738 34.235 1.00 15.41 950 LEU A CA 1
ATOM 3854 C C . LEU A 1 483 ? 65.917 23.749 33.522 1.00 14.94 950 LEU A C 1
ATOM 3855 O O . LEU A 1 483 ? 65.981 23.745 32.292 1.00 16.78 950 LEU A O 1
ATOM 3860 N N . PRO A 1 484 ? 66.642 22.914 34.293 1.00 15.28 951 PRO A N 1
ATOM 3861 C CA . PRO A 1 484 ? 67.478 21.869 33.689 1.00 17.92 951 PRO A CA 1
ATOM 3862 C C . PRO A 1 484 ? 66.660 20.853 32.900 1.00 16.81 951 PRO A C 1
ATOM 3863 O O . PRO A 1 484 ? 65.439 20.794 33.047 1.00 17.29 951 PRO A O 1
ATOM 3867 N N . ILE A 1 485 ? 67.326 20.074 32.055 1.00 21.14 952 ILE A N 1
ATOM 3868 C CA . ILE A 1 485 ? 66.612 19.157 31.186 1.00 20.75 952 ILE A CA 1
ATOM 3869 C C . ILE A 1 485 ? 65.805 18.128 31.976 1.00 17.78 952 ILE A C 1
ATOM 3870 O O . ILE A 1 485 ? 66.317 17.478 32.894 1.00 21.07 952 ILE A O 1
ATOM 3875 N N . LYS A 1 486 ? 64.533 18.018 31.597 1.00 18.78 953 LYS A N 1
ATOM 3876 C CA . LYS A 1 486 ? 63.575 17.053 32.129 1.00 25.62 953 LYS A CA 1
ATOM 3877 C C . LYS A 1 486 ? 63.045 17.346 33.534 1.00 21.11 953 LYS A C 1
ATOM 3878 O O . LYS A 1 486 ? 62.396 16.490 34.148 1.00 24.78 953 LYS A O 1
ATOM 3884 N N . LYS A 1 487 ? 63.338 18.530 34.066 1.00 20.52 954 LYS A N 1
ATOM 3885 C CA . LYS A 1 487 ? 62.637 18.948 35.270 1.00 23.61 954 LYS A CA 1
ATOM 3886 C C . LYS A 1 487 ? 61.428 19.745 34.821 1.00 21.44 954 LYS A C 1
ATOM 3887 O O . LYS A 1 487 ? 61.535 20.877 34.356 1.00 13.72 954 LYS A O 1
ATOM 3893 N N . TRP A 1 488 ? 60.271 19.116 34.953 1.00 17.93 955 TRP A N 1
ATOM 3894 C CA . TRP A 1 488 ? 58.994 19.685 34.566 1.00 21.03 955 TRP A CA 1
ATOM 3895 C C . TRP A 1 488 ? 58.578 20.823 35.496 1.00 18.00 955 TRP A C 1
ATOM 3896 O O . TRP A 1 488 ? 58.873 20.804 36.695 1.00 20.27 955 TRP A O 1
ATOM 3907 N N . THR A 1 489 ? 57.897 21.812 34.927 1.00 15.95 956 THR A N 1
ATOM 3908 C CA . THR A 1 489 ? 57.583 23.065 35.606 1.00 19.10 956 THR A CA 1
ATOM 3909 C C . THR A 1 489 ? 56.737 22.868 36.857 1.00 19.74 956 THR A C 1
ATOM 3910 O O . THR A 1 489 ? 56.982 23.496 37.887 1.00 20.21 956 THR A O 1
ATOM 3914 N N . GLN A 1 490 ? 55.733 22.009 36.766 1.00 18.18 957 GLN A N 1
ATOM 3915 C CA . GLN A 1 490 ? 54.869 21.756 37.907 1.00 25.42 957 GLN A CA 1
ATOM 3916 C C . GLN A 1 490 ? 55.592 21.110 39.099 1.00 25.90 957 GLN A C 1
ATOM 3917 O O . GLN A 1 490 ? 55.373 21.508 40.255 1.00 24.57 957 GLN A O 1
ATOM 3923 N N . ASP A 1 491 ? 56.491 20.168 38.825 1.00 26.64 958 ASP A N 1
ATOM 3924 C CA . ASP A 1 491 ? 57.295 19.572 39.892 1.00 23.85 958 ASP A CA 1
ATOM 3925 C C . ASP A 1 491 ? 58.183 20.599 40.583 1.00 23.75 958 ASP A C 1
ATOM 3926 O O . ASP A 1 491 ? 58.288 20.638 41.818 1.00 27.22 958 ASP A O 1
ATOM 3931 N N . TYR A 1 492 ? 58.786 21.466 39.780 1.00 20.79 959 TYR A N 1
ATOM 3932 C CA . TYR A 1 492 ? 59.631 22.518 40.315 1.00 25.64 959 TYR A CA 1
ATOM 3933 C C . TYR A 1 492 ? 58.845 23.514 41.157 1.00 23.16 959 TYR A C 1
ATOM 3934 O O . TYR A 1 492 ? 59.320 23.968 42.205 1.00 19.72 959 TYR A O 1
ATOM 3943 N N . LYS A 1 493 ? 57.648 23.857 40.691 1.00 21.14 960 LYS A N 1
ATOM 3944 C CA . LYS A 1 493 ? 56.786 24.755 41.444 1.00 23.38 960 LYS A CA 1
ATOM 3945 C C . LYS A 1 493 ? 56.441 24.152 42.797 1.00 27.26 960 LYS A C 1
ATOM 3946 O O . LYS A 1 493 ? 56.424 24.854 43.820 1.00 23.15 960 LYS A O 1
ATOM 3952 N N . GLU A 1 494 ? 56.177 22.848 42.807 1.00 23.28 961 GLU A N 1
ATOM 3953 C CA . GLU A 1 494 ? 55.909 22.179 44.073 1.00 28.73 961 GLU A CA 1
ATOM 3954 C C . GLU A 1 494 ? 57.140 22.250 44.981 1.00 28.49 961 GLU A C 1
ATOM 3955 O O . GLU A 1 494 ? 57.015 22.419 46.192 1.00 32.17 961 GLU A O 1
ATOM 3961 N N . PHE A 1 495 ? 58.328 22.129 44.393 1.00 26.01 962 PHE A N 1
ATOM 3962 C CA . PHE A 1 495 ? 59.564 22.247 45.168 1.00 24.35 962 PHE A CA 1
ATOM 3963 C C . PHE A 1 495 ? 59.753 23.639 45.799 1.00 23.86 962 PHE A C 1
ATOM 3964 O O . PHE A 1 495 ? 60.144 23.750 46.974 1.00 28.43 962 PHE A O 1
ATOM 3972 N N . LEU A 1 496 ? 59.446 24.696 45.048 1.00 21.23 963 LEU A N 1
ATOM 3973 C CA . LEU A 1 496 ? 59.481 26.049 45.619 1.00 24.74 963 LEU A CA 1
ATOM 3974 C C . LEU A 1 496 ? 58.465 26.229 46.743 1.00 30.28 963 LEU A C 1
ATOM 3975 O O . LEU A 1 496 ? 58.754 26.831 47.807 1.00 34.18 963 LEU A O 1
ATOM 3980 N N . GLU A 1 497 ? 57.291 25.635 46.551 1.00 29.24 964 GLU A N 1
ATOM 3981 C CA . GLU A 1 497 ? 56.288 25.698 47.610 1.00 35.25 964 GLU A CA 1
ATOM 3982 C C . GLU A 1 497 ? 56.771 24.990 48.862 1.00 33.58 964 GLU A C 1
ATOM 3983 O O . GLU A 1 497 ? 56.542 25.470 49.970 1.00 33.11 964 GLU A O 1
ATOM 3989 N N . GLU A 1 498 ? 57.437 23.847 48.724 1.00 28.49 965 GLU A N 1
ATOM 3990 C CA . GLU A 1 498 ? 57.965 23.164 49.899 1.00 35.91 965 GLU A CA 1
ATOM 3991 C C . GLU A 1 498 ? 59.090 23.995 50.532 1.00 37.60 965 GLU A C 1
ATOM 3992 O O . GLU A 1 498 ? 59.271 23.912 51.731 1.00 43.92 965 GLU A O 1
ATOM 3998 N N . LEU A 1 499 ? 59.807 24.796 49.734 1.00 34.16 966 LEU A N 1
ATOM 3999 C CA . LEU A 1 499 ? 60.788 25.704 50.332 1.00 35.51 966 LEU A CA 1
ATOM 4000 C C . LEU A 1 499 ? 60.114 26.752 51.214 1.00 44.73 966 LEU A C 1
ATOM 4001 O O . LEU A 1 499 ? 60.697 27.197 52.212 1.00 43.25 966 LEU A O 1
ATOM 4006 N N . LEU A 1 500 ? 58.892 27.140 50.863 1.00 38.53 967 LEU A N 1
ATOM 4007 C CA . LEU A 1 500 ? 58.157 28.120 51.669 1.00 38.72 967 LEU A CA 1
ATOM 4008 C C . LEU A 1 500 ? 57.863 27.667 53.119 1.00 47.55 967 LEU A C 1
ATOM 4009 O O . LEU A 1 500 ? 57.881 28.479 54.042 1.00 49.61 967 LEU A O 1
ATOM 4014 N N . THR A 1 501 ? 57.602 26.372 53.295 1.00 47.42 968 THR A N 1
ATOM 4015 C CA . THR A 1 501 ? 57.310 25.751 54.596 1.00 51.46 968 THR A CA 1
ATOM 4016 C C . THR A 1 501 ? 58.526 25.496 55.503 1.00 58.23 968 THR A C 1
ATOM 4017 O O . THR A 1 501 ? 59.634 25.280 55.006 1.00 57.98 968 THR A O 1
ATOM 4021 N N . ASP A 1 502 ? 58.315 25.512 56.822 1.00 65.64 969 ASP A N 1
ATOM 4022 C CA . ASP A 1 502 ? 59.416 25.461 57.790 1.00 66.09 969 ASP A CA 1
ATOM 4023 C C . ASP A 1 502 ? 60.179 24.153 57.770 1.00 68.41 969 ASP A C 1
ATOM 4024 O O . ASP A 1 502 ? 61.285 24.083 58.297 1.00 68.94 969 ASP A O 1
ATOM 4029 N N . GLU A 1 503 ? 59.592 23.110 57.194 1.00 67.48 970 GLU A N 1
ATOM 4030 C CA . GLU A 1 503 ? 60.274 21.824 57.163 1.00 65.44 970 GLU A CA 1
ATOM 4031 C C . GLU A 1 503 ? 61.519 21.989 56.301 1.00 69.03 970 GLU A C 1
ATOM 4032 O O . GLU A 1 503 ? 62.440 21.176 56.355 1.00 70.27 970 GLU A O 1
ATOM 4034 N N . LYS A 1 504 ? 61.541 23.067 55.520 1.00 61.99 971 LYS A N 1
ATOM 4035 C CA . LYS A 1 504 ? 62.706 23.416 54.722 1.00 64.16 971 LYS A CA 1
ATOM 4036 C C . LYS A 1 504 ? 63.284 24.753 55.195 1.00 64.74 971 LYS A C 1
ATOM 4037 O O . LYS A 1 504 ? 63.912 25.479 54.424 1.00 59.52 971 LYS A O 1
ATOM 4039 N N . HIS A 1 505 ? 63.065 25.060 56.472 1.00 63.53 972 HIS A N 1
ATOM 4040 C CA . HIS A 1 505 ? 63.632 26.240 57.132 1.00 56.58 972 HIS A CA 1
ATOM 4041 C C . HIS A 1 505 ? 63.316 27.594 56.498 1.00 53.41 972 HIS A C 1
ATOM 4042 O O . HIS A 1 505 ? 64.136 28.511 56.581 1.00 56.24 972 HIS A O 1
ATOM 4049 N N . GLN A 1 506 ? 62.136 27.729 55.892 1.00 55.00 973 GLN A N 1
ATOM 4050 C CA . GLN A 1 506 ? 61.672 29.023 55.386 1.00 50.64 973 GLN A CA 1
ATOM 4051 C C . GLN A 1 506 ? 62.724 29.668 54.476 1.00 49.03 973 GLN A C 1
ATOM 4052 O O . GLN A 1 506 ? 63.065 30.843 54.635 1.00 51.50 973 GLN A O 1
ATOM 4058 N N . LEU A 1 507 ? 63.275 28.886 53.551 1.00 44.80 974 LEU A N 1
ATOM 4059 C CA . LEU A 1 507 ? 64.377 29.375 52.727 1.00 34.39 974 LEU A CA 1
ATOM 4060 C C . LEU A 1 507 ? 63.943 30.600 51.925 1.00 37.17 974 LEU A C 1
ATOM 4061 O O . LEU A 1 507 ? 64.719 31.537 51.744 1.00 30.09 974 LEU A O 1
ATOM 4066 N N . ILE A 1 508 ? 62.703 30.596 51.450 1.00 31.49 975 ILE A N 1
ATOM 4067 C CA . ILE A 1 508 ? 62.199 31.720 50.673 1.00 30.02 975 ILE A CA 1
ATOM 4068 C C . ILE A 1 508 ? 60.947 32.302 51.336 1.00 34.08 975 ILE A C 1
ATOM 4069 O O . ILE A 1 508 ? 60.150 31.578 51.932 1.00 35.22 975 ILE A O 1
ATOM 4074 N N . LEU A 1 509 ? 60.800 33.619 51.244 1.00 29.95 976 LEU A N 1
ATOM 4075 C CA . LEU A 1 509 ? 59.591 34.319 51.670 1.00 33.42 976 LEU A CA 1
ATOM 4076 C C . LEU A 1 509 ? 58.395 34.145 50.746 1.00 35.85 976 LEU A C 1
ATOM 4077 O O . LEU A 1 509 ? 57.277 33.933 51.216 1.00 33.32 976 LEU A O 1
ATOM 4082 N N . ASP A 1 510 ? 58.621 34.237 49.439 1.00 35.29 977 ASP A N 1
ATOM 4083 C CA . ASP A 1 510 ? 57.491 34.217 48.509 1.00 33.34 977 ASP A CA 1
ATOM 4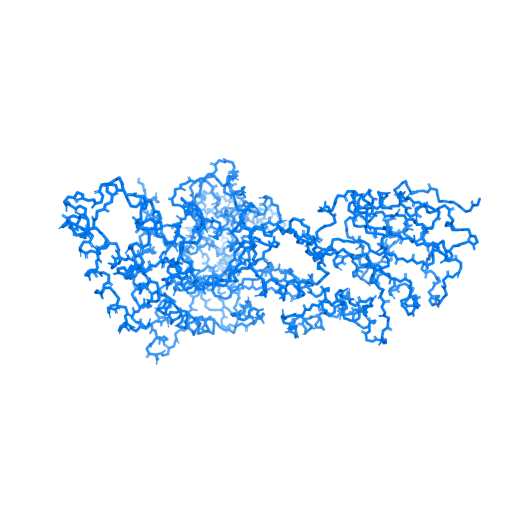084 C C . ASP A 1 510 ? 57.923 33.931 47.080 1.00 35.41 977 ASP A C 1
ATOM 4085 O O . ASP A 1 510 ? 59.088 34.032 46.760 1.00 34.39 977 ASP A O 1
ATOM 4090 N N . TYR A 1 511 ? 57.004 33.462 46.246 1.00 27.94 978 TYR A N 1
ATOM 4091 C CA . TYR A 1 511 ? 57.311 33.304 44.832 1.00 26.81 978 TYR A CA 1
ATOM 4092 C C . TYR A 1 511 ? 56.077 33.565 43.971 1.00 28.18 978 TYR A C 1
ATOM 4093 O O . TYR A 1 511 ? 54.949 33.305 44.388 1.00 30.48 978 TYR A O 1
ATOM 4102 N N . ILE A 1 512 ? 56.301 34.083 42.770 1.00 24.65 979 ILE A N 1
ATOM 4103 C CA . ILE A 1 512 ? 55.263 34.161 41.755 1.00 25.77 979 ILE A CA 1
ATOM 4104 C C . ILE A 1 512 ? 55.672 33.306 40.564 1.00 27.17 979 ILE A C 1
ATOM 4105 O O . ILE A 1 512 ? 56.796 33.410 40.074 1.00 26.31 979 ILE A O 1
ATOM 4110 N N . ASP A 1 513 ? 54.763 32.460 40.097 1.00 20.61 980 ASP A N 1
ATOM 4111 C CA . ASP A 1 513 ? 55.046 31.644 38.928 1.00 22.68 980 ASP A CA 1
ATOM 4112 C C . ASP A 1 513 ? 54.188 32.112 37.757 1.00 29.35 980 ASP A C 1
ATOM 4113 O O . ASP A 1 513 ? 52.970 31.938 37.761 1.00 26.08 980 ASP A O 1
ATOM 4118 N N . ASN A 1 514 ? 54.831 32.709 36.759 1.00 27.36 981 ASN A N 1
ATOM 4119 C CA . ASN A 1 514 ? 54.149 33.046 35.517 1.00 25.34 981 ASN A CA 1
ATOM 4120 C C . ASN A 1 514 ? 54.703 32.278 34.330 1.00 23.79 981 ASN A C 1
ATOM 4121 O O . ASN A 1 514 ? 54.679 32.764 33.199 1.00 28.55 981 ASN A O 1
ATOM 4126 N N . SER A 1 515 ? 55.219 31.082 34.593 1.00 20.23 982 SER A N 1
ATOM 4127 C CA . SER A 1 515 ? 55.701 30.236 33.515 1.00 25.45 982 SER A CA 1
ATOM 4128 C C . SER A 1 515 ? 54.549 29.944 32.565 1.00 25.76 982 SER A C 1
ATOM 4129 O O . SER A 1 515 ? 53.420 29.725 32.997 1.00 19.64 982 SER A O 1
ATOM 4132 N N . SER A 1 516 ? 54.842 29.932 31.272 1.00 21.19 983 SER A N 1
ATOM 4133 C CA . SER A 1 516 ? 53.832 29.646 30.265 1.00 22.79 983 SER A CA 1
ATOM 4134 C C . SER A 1 516 ? 53.795 28.149 30.018 1.00 22.95 983 SER A C 1
ATOM 4135 O O . SER A 1 516 ? 54.323 27.365 30.809 1.00 25.76 983 SER A O 1
ATOM 4138 N N . HIS A 1 517 ? 53.178 27.752 28.915 1.00 22.03 984 HIS A N 1
ATOM 4139 C CA . HIS A 1 517 ? 53.199 26.356 28.519 1.00 19.35 984 HIS A CA 1
ATOM 4140 C C . HIS A 1 517 ? 54.597 25.896 28.104 1.00 22.69 984 HIS A C 1
ATOM 4141 O O . HIS A 1 517 ? 54.922 24.714 28.233 1.00 22.55 984 HIS A O 1
ATOM 4148 N N . GLU A 1 518 ? 55.427 26.816 27.613 1.00 17.86 985 GLU A N 1
ATOM 4149 C CA . GLU A 1 518 ? 56.762 26.428 27.157 1.00 23.43 985 GLU A CA 1
ATOM 4150 C C . GLU A 1 518 ? 57.951 27.251 27.689 1.00 21.30 985 GLU A C 1
ATOM 4151 O O . GLU A 1 518 ? 59.099 26.851 27.491 1.00 20.75 985 GLU A O 1
ATOM 4157 N N . ASP A 1 519 ? 57.700 28.378 28.355 1.00 23.80 986 ASP A N 1
ATOM 4158 C CA . ASP A 1 519 ? 58.796 29.138 28.972 1.00 24.94 986 ASP A CA 1
ATOM 4159 C C . ASP A 1 519 ? 58.757 29.135 30.505 1.00 24.98 986 ASP A C 1
ATOM 4160 O O . ASP A 1 519 ? 57.746 28.780 31.112 1.00 27.76 986 ASP A O 1
ATOM 4165 N N . ILE A 1 520 ? 59.862 29.547 31.122 1.00 21.59 987 ILE A N 1
ATOM 4166 C CA . ILE A 1 520 ? 60.015 29.477 32.574 1.00 21.00 987 ILE A CA 1
ATOM 4167 C C . ILE A 1 520 ? 60.133 30.872 33.183 1.00 24.51 987 ILE A C 1
ATOM 4168 O O . ILE A 1 520 ? 60.989 31.660 32.789 1.00 26.00 987 ILE A O 1
ATOM 4173 N N . CYS A 1 521 ? 59.265 31.173 34.144 1.00 21.72 988 CYS A N 1
ATOM 4174 C CA . CYS A 1 521 ? 59.311 32.448 34.857 1.00 24.36 988 CYS A CA 1
ATOM 4175 C C . CYS A 1 521 ? 58.944 32.321 36.331 1.00 26.80 988 CYS A C 1
ATOM 4176 O O . CYS A 1 521 ? 57.770 32.412 36.689 1.00 27.24 988 CYS A O 1
ATOM 4179 N N . PHE A 1 522 ? 59.938 32.111 37.187 1.00 25.13 989 PHE A N 1
ATOM 4180 C CA . PHE A 1 522 ? 59.670 32.152 38.620 1.00 22.53 989 PHE A CA 1
ATOM 4181 C C . PHE A 1 522 ? 60.338 33.374 39.233 1.00 28.06 989 PHE A C 1
ATOM 4182 O O . PHE A 1 522 ? 61.514 33.617 39.008 1.00 30.61 989 PHE A O 1
ATOM 4190 N N . THR A 1 523 ? 59.587 34.154 40.000 1.00 25.27 990 THR A N 1
ATOM 4191 C CA . THR A 1 523 ? 60.169 35.286 40.707 1.00 24.55 990 THR A CA 1
ATOM 4192 C C . THR A 1 523 ? 60.130 34.993 42.197 1.00 27.61 990 THR A C 1
ATOM 4193 O O . THR A 1 523 ? 59.073 34.745 42.749 1.00 30.61 990 THR A O 1
ATOM 4197 N N . ILE A 1 524 ? 61.280 35.050 42.850 1.00 24.88 991 ILE A N 1
ATOM 4198 C CA . ILE A 1 524 ? 61.396 34.601 44.226 1.00 26.57 991 ILE A CA 1
ATOM 4199 C C . ILE A 1 524 ? 61.840 35.709 45.177 1.00 26.48 991 ILE A C 1
ATOM 4200 O O . ILE A 1 524 ? 62.742 36.481 44.873 1.00 28.43 991 ILE A O 1
ATOM 4205 N N . LYS A 1 525 ? 61.182 35.777 46.329 1.00 25.83 992 LYS A N 1
ATOM 4206 C CA . LYS A 1 525 ? 61.471 36.756 47.358 1.00 29.38 992 LYS A CA 1
ATOM 4207 C C . LYS A 1 525 ? 62.086 36.021 48.536 1.00 34.09 992 LYS A C 1
ATOM 4208 O O . LYS A 1 525 ? 61.507 35.043 49.043 1.00 33.44 992 LYS A O 1
ATOM 4214 N N . MET A 1 526 ? 63.202 36.564 49.017 1.00 27.80 993 MET A N 1
ATOM 4215 C CA . MET A 1 526 ? 64.022 35.954 50.060 1.00 31.25 993 MET A CA 1
ATOM 4216 C C . MET A 1 526 ? 64.457 36.942 51.132 1.00 32.69 993 MET A C 1
ATOM 4217 O O . MET A 1 526 ? 64.466 38.155 50.915 1.00 33.51 993 MET A O 1
ATOM 4222 N N . ASP A 1 527 ? 64.791 36.411 52.302 1.00 34.80 994 ASP A N 1
ATOM 4223 C CA . ASP A 1 527 ? 65.543 37.167 53.290 1.00 30.30 994 ASP A CA 1
ATOM 4224 C C . ASP A 1 527 ? 66.875 37.553 52.645 1.00 32.47 994 ASP A C 1
ATOM 4225 O O . ASP A 1 527 ? 67.535 36.707 52.038 1.00 32.78 994 ASP A O 1
ATOM 4230 N N . PRO A 1 528 ? 67.263 38.834 52.746 1.00 30.05 995 PRO A N 1
ATOM 4231 C CA . PRO A 1 528 ? 68.486 39.290 52.073 1.00 30.62 995 PRO A CA 1
ATOM 4232 C C . PRO A 1 528 ? 69.743 38.549 52.537 1.00 32.25 995 PRO A C 1
ATOM 4233 O O . PRO A 1 528 ? 70.605 38.214 51.720 1.00 32.79 995 PRO A O 1
ATOM 4237 N N . ALA A 1 529 ? 69.830 38.281 53.836 1.00 25.62 996 ALA A N 1
ATOM 4238 C CA . ALA A 1 529 ? 70.925 37.486 54.383 1.00 34.96 996 ALA A CA 1
ATOM 4239 C C . ALA A 1 529 ? 70.885 36.021 53.949 1.00 33.15 996 ALA A C 1
ATOM 4240 O O . ALA A 1 529 ? 71.923 35.425 53.622 1.00 40.16 996 ALA A O 1
ATOM 4242 N N . LYS A 1 530 ? 69.682 35.461 53.885 1.00 36.27 997 LYS A N 1
ATOM 4243 C CA . LYS A 1 530 ? 69.501 34.119 53.351 1.00 36.02 997 LYS A CA 1
ATOM 4244 C C . LYS A 1 530 ? 69.861 34.064 51.873 1.00 32.36 997 LYS A C 1
ATOM 4245 O O . LYS A 1 530 ? 70.478 33.097 51.414 1.00 32.40 997 LYS A O 1
ATOM 4251 N N . LEU A 1 531 ? 69.501 35.109 51.135 1.00 29.64 998 LEU A N 1
ATOM 4252 C CA . LEU A 1 531 ? 69.849 35.178 49.723 1.00 30.18 998 LEU A CA 1
ATOM 4253 C C . LEU A 1 531 ? 71.354 35.260 49.515 1.00 34.94 998 LEU A C 1
ATOM 4254 O O . LEU A 1 531 ? 71.895 34.607 48.624 1.00 34.28 998 LEU A O 1
ATOM 4259 N N . GLN A 1 532 ? 72.029 36.070 50.325 1.00 36.50 999 GLN A N 1
ATOM 4260 C CA . GLN A 1 532 ? 73.481 36.175 50.237 1.00 38.74 999 GLN A CA 1
ATOM 4261 C C . GLN A 1 532 ? 74.197 34.863 50.568 1.00 32.32 999 GLN A C 1
ATOM 4262 O O . GLN A 1 532 ? 75.133 34.449 49.857 1.00 30.24 999 GLN A O 1
ATOM 4268 N N . LYS A 1 533 ? 73.731 34.184 51.614 1.00 32.49 1000 LYS A N 1
ATOM 4269 C CA . LYS A 1 533 ? 74.322 32.902 51.981 1.00 37.31 1000 LYS A CA 1
ATOM 4270 C C . LYS A 1 533 ? 74.104 31.890 50.855 1.00 39.99 1000 LYS A C 1
ATOM 4271 O O . LYS A 1 533 ? 75.012 31.132 50.504 1.00 39.06 1000 LYS A O 1
ATOM 4277 N N . ALA A 1 534 ? 72.899 31.896 50.284 1.00 34.97 1001 ALA A N 1
ATOM 4278 C CA . ALA A 1 534 ? 72.593 31.025 49.156 1.00 28.58 1001 ALA A CA 1
ATOM 4279 C C . ALA A 1 534 ? 73.490 31.334 47.957 1.00 29.44 1001 ALA A C 1
ATOM 4280 O O . ALA A 1 534 ? 73.887 30.423 47.231 1.00 24.91 1001 ALA A O 1
ATOM 4282 N N . GLU A 1 535 ? 73.802 32.610 47.741 1.00 25.01 1002 GLU A N 1
ATOM 4283 C CA . GLU A 1 535 ? 74.725 32.973 46.669 1.00 28.70 1002 GLU A CA 1
ATOM 4284 C C . GLU A 1 535 ? 76.101 32.388 46.902 1.00 37.02 1002 GLU A C 1
ATOM 4285 O O . GLU A 1 535 ? 76.764 31.937 45.967 1.00 30.86 1002 GLU A O 1
ATOM 4291 N N . GLU A 1 536 ? 76.532 32.409 48.158 1.00 37.70 1003 GLU A N 1
ATOM 4292 C CA . GLU A 1 536 ? 77.822 31.821 48.502 1.00 42.08 1003 GLU A CA 1
ATOM 4293 C C . GLU A 1 536 ? 77.830 30.302 48.311 1.00 41.97 1003 GLU A C 1
ATOM 4294 O O . GLU A 1 536 ? 78.811 29.742 47.822 1.00 38.12 1003 GLU A O 1
ATOM 4300 N N . GLU A 1 537 ? 76.742 29.638 48.691 1.00 35.44 1004 GLU A N 1
ATOM 4301 C CA . GLU A 1 537 ? 76.615 28.200 48.456 1.00 35.45 1004 GLU A CA 1
ATOM 4302 C C . GLU A 1 537 ? 76.572 27.881 46.960 1.00 31.39 1004 GLU A C 1
ATOM 4303 O O . GLU A 1 537 ? 76.920 26.779 46.540 1.00 33.92 1004 GLU A O 1
ATOM 4309 N N . GLY A 1 538 ? 76.140 28.855 46.166 1.00 31.11 1005 GLY A N 1
ATOM 4310 C CA . GLY A 1 538 ? 75.862 28.653 44.755 1.00 34.17 1005 GLY A CA 1
ATOM 4311 C C . GLY A 1 538 ? 74.379 28.478 44.506 1.00 27.82 1005 GLY A C 1
ATOM 4312 O O . GLY A 1 538 ? 73.770 27.511 44.964 1.00 25.92 1005 GLY A O 1
ATOM 4313 N N . LEU A 1 539 ? 73.802 29.422 43.769 1.00 24.93 1006 LEU A N 1
ATOM 4314 C CA . LEU A 1 539 ? 72.357 29.479 43.575 1.00 25.66 1006 LEU A CA 1
ATOM 4315 C C . LEU A 1 539 ? 71.800 28.273 42.828 1.00 25.61 1006 LEU A C 1
ATOM 4316 O O . LEU A 1 539 ? 70.714 27.789 43.145 1.00 22.23 1006 LEU A O 1
ATOM 4321 N N . GLU A 1 540 ? 72.542 27.804 41.829 1.00 21.67 1007 GLU A N 1
ATOM 4322 C CA . GLU A 1 540 ? 72.109 26.671 41.019 1.00 26.22 1007 GLU A CA 1
ATOM 4323 C C . GLU A 1 540 ? 71.984 25.409 41.865 1.00 26.28 1007 GLU A C 1
ATOM 4324 O O . GLU A 1 540 ? 71.075 24.601 41.671 1.00 24.09 1007 GLU A O 1
ATOM 4330 N N . LYS A 1 541 ? 72.905 25.256 42.809 1.00 24.75 1008 LYS A N 1
ATOM 4331 C CA . LYS A 1 541 ? 72.918 24.106 43.701 1.00 26.17 1008 LYS A CA 1
ATOM 4332 C C . LYS A 1 541 ? 71.806 24.188 44.743 1.00 23.95 1008 LYS A C 1
ATOM 4333 O O . LYS A 1 541 ? 71.114 23.204 45.006 1.00 25.19 1008 LYS A O 1
ATOM 4339 N N . VAL A 1 542 ? 71.643 25.370 45.328 1.00 24.41 1009 VAL A N 1
ATOM 4340 C CA . VAL A 1 542 ? 70.627 25.597 46.350 1.00 27.51 1009 VAL A CA 1
ATOM 4341 C C . VAL A 1 542 ? 69.218 25.397 45.803 1.00 26.36 1009 VAL A C 1
ATOM 4342 O O . VAL A 1 542 ? 68.368 24.776 46.441 1.00 25.65 1009 VAL A O 1
ATOM 4346 N N . PHE A 1 543 ? 68.988 25.912 44.602 1.00 25.53 1010 PHE A N 1
ATOM 4347 C CA . PHE A 1 543 ? 67.675 25.843 43.979 1.00 22.41 1010 PHE A CA 1
ATOM 4348 C C . PHE A 1 543 ? 67.505 24.650 43.046 1.00 24.87 1010 PHE A C 1
ATOM 4349 O O . PHE A 1 543 ? 66.506 24.545 42.331 1.00 21.18 1010 PHE A O 1
ATOM 4357 N N . LYS A 1 544 ? 68.502 23.769 43.059 1.00 22.27 1011 LYS A N 1
ATOM 4358 C CA . LYS A 1 544 ? 68.451 22.500 42.339 1.00 22.65 1011 LYS A CA 1
ATOM 4359 C C . LYS A 1 544 ? 68.144 22.657 40.852 1.00 23.18 1011 LYS A C 1
ATOM 4360 O O . LYS A 1 544 ? 67.171 22.103 40.336 1.00 23.99 1011 LYS A O 1
ATOM 4366 N N . LEU A 1 545 ? 68.983 23.436 40.179 1.00 22.41 1012 LEU A N 1
ATOM 4367 C CA . LEU A 1 545 ? 68.772 23.788 38.783 1.00 21.32 1012 LEU A CA 1
ATOM 4368 C C . LEU A 1 545 ? 69.720 23.010 37.872 1.00 19.38 1012 LEU A C 1
ATOM 4369 O O . LEU A 1 545 ? 69.915 23.371 36.713 1.00 20.38 1012 LEU A O 1
ATOM 4374 N N . LYS A 1 546 ? 70.314 21.947 38.406 1.00 18.09 1013 LYS A N 1
ATOM 4375 C CA . LYS A 1 546 ? 71.165 21.066 37.611 1.00 21.78 1013 LYS A CA 1
ATOM 4376 C C . LYS A 1 546 ? 70.574 19.662 37.496 1.00 23.71 1013 LYS A C 1
ATOM 4377 O O . LYS A 1 546 ? 69.931 19.170 38.424 1.00 24.65 1013 LYS A O 1
ATOM 4383 N N . SER A 1 547 ? 70.805 19.024 36.351 1.00 20.05 1014 SER A N 1
ATOM 4384 C CA . SER A 1 547 ? 70.457 17.619 36.159 1.00 23.63 1014 SER A CA 1
ATOM 4385 C C . SER A 1 547 ? 71.610 16.896 35.465 1.00 28.78 1014 SER A C 1
ATOM 4386 O O . SER A 1 547 ? 72.454 17.530 34.834 1.00 27.23 1014 SER A O 1
ATOM 4389 N N . THR A 1 548 ? 71.651 15.572 35.584 1.00 23.57 1015 THR A N 1
ATOM 4390 C CA . THR A 1 548 ? 72.770 14.798 35.044 1.00 24.91 1015 THR A CA 1
ATOM 4391 C C . THR A 1 548 ? 72.396 13.887 33.872 1.00 24.18 1015 THR A C 1
ATOM 4392 O O . THR A 1 548 ? 71.482 13.069 33.973 1.00 25.06 1015 THR A O 1
ATOM 4396 N N . LEU A 1 549 ? 73.115 14.040 32.764 1.00 21.65 1016 LEU A N 1
ATOM 4397 C CA . LEU A 1 549 ? 73.031 13.121 31.640 1.00 17.78 1016 LEU A CA 1
ATOM 4398 C C . LEU A 1 549 ? 74.164 12.094 31.717 1.00 23.46 1016 LEU A C 1
ATOM 4399 O O . LEU A 1 549 ? 75.285 12.366 31.294 1.00 21.19 1016 LEU A O 1
ATOM 4404 N N . THR A 1 550 ? 73.866 10.921 32.264 1.00 24.56 1017 THR A N 1
ATOM 4405 C CA . THR A 1 550 ? 74.838 9.834 32.387 1.00 27.83 1017 THR A CA 1
ATOM 4406 C C . THR A 1 550 ? 75.042 9.094 31.055 1.00 27.75 1017 THR A C 1
ATOM 4407 O O . THR A 1 550 ? 74.071 8.718 30.400 1.00 30.19 1017 THR A O 1
ATOM 4411 N N . THR A 1 551 ? 76.297 8.878 30.663 1.00 23.27 1018 THR A N 1
ATOM 4412 C CA . THR A 1 551 ? 76.612 8.245 29.379 1.00 23.70 1018 THR A CA 1
ATOM 4413 C C . THR A 1 551 ? 77.257 6.868 29.544 1.00 21.78 1018 THR A C 1
ATOM 4414 O O . THR A 1 551 ? 77.725 6.276 28.569 1.00 21.00 1018 THR A O 1
ATOM 4418 N N . THR A 1 552 ? 77.272 6.355 30.771 1.00 21.94 1019 THR A N 1
ATOM 4419 C CA . THR A 1 552 ? 77.932 5.081 31.052 1.00 21.73 1019 THR A CA 1
ATOM 4420 C C . THR A 1 552 ? 77.051 3.849 30.820 1.00 22.13 1019 THR A C 1
ATOM 4421 O O . THR A 1 552 ? 77.527 2.719 30.928 1.00 19.28 1019 THR A O 1
ATOM 4425 N N . ASN A 1 553 ? 75.774 4.058 30.508 1.00 17.90 1020 ASN A N 1
ATOM 4426 C CA . ASN A 1 553 ? 74.875 2.934 30.260 1.00 22.65 1020 ASN A CA 1
ATOM 4427 C C . ASN A 1 553 ? 74.084 3.096 28.962 1.00 20.34 1020 ASN A C 1
ATOM 4428 O O . ASN A 1 553 ? 72.853 3.084 28.962 1.00 20.68 1020 ASN A O 1
ATOM 4433 N N . MET A 1 554 ? 74.793 3.266 27.855 1.00 18.23 1021 MET A N 1
ATOM 4434 C CA . MET A 1 554 ? 74.133 3.376 26.564 1.00 19.08 1021 MET A CA 1
ATOM 4435 C C . MET A 1 554 ? 73.928 1.991 25.979 1.00 19.79 1021 MET A C 1
ATOM 4436 O O . MET A 1 554 ? 74.776 1.470 25.266 1.00 19.80 1021 MET A O 1
ATOM 4441 N N . THR A 1 555 ? 72.770 1.416 26.271 1.00 16.96 1022 THR A N 1
ATOM 4442 C CA . THR A 1 555 ? 72.512 0.014 26.003 1.00 14.42 1022 THR A CA 1
ATOM 4443 C C . THR A 1 555 ? 71.464 -0.078 24.907 1.00 13.18 1022 THR A C 1
ATOM 4444 O O . THR A 1 555 ? 70.420 0.567 24.979 1.00 11.32 1022 THR A O 1
ATOM 4448 N N . LEU A 1 556 ? 71.747 -0.875 23.885 1.00 11.45 1023 LEU A N 1
ATOM 4449 C CA . LEU A 1 556 ? 70.840 -0.991 22.755 1.00 11.19 1023 LEU A CA 1
ATOM 4450 C C . LEU A 1 556 ? 70.880 -2.397 22.216 1.00 16.09 1023 LEU A C 1
ATOM 4451 O O . LEU A 1 556 ? 71.830 -3.130 22.465 1.00 17.04 1023 LEU A O 1
ATOM 4456 N N . PHE A 1 557 ? 69.853 -2.783 21.475 1.00 11.62 1024 PHE A N 1
ATOM 4457 C CA . PHE A 1 557 ? 69.961 -3.989 20.684 1.00 11.33 1024 PHE A CA 1
ATOM 4458 C C . PHE A 1 557 ? 70.830 -3.673 19.471 1.00 14.58 1024 PHE A C 1
ATOM 4459 O O . PHE A 1 557 ? 70.617 -2.661 18.799 1.00 14.42 1024 PHE A O 1
ATOM 4467 N N . ASP A 1 558 ? 71.796 -4.539 19.183 1.00 12.07 1025 ASP A N 1
ATOM 4468 C CA . ASP A 1 558 ? 72.678 -4.325 18.040 1.00 12.25 1025 ASP A CA 1
ATOM 4469 C C . ASP A 1 558 ? 71.960 -4.745 16.743 1.00 13.90 1025 ASP A C 1
ATOM 4470 O O . ASP A 1 558 ? 70.848 -5.271 16.808 1.00 16.02 1025 ASP A O 1
ATOM 4475 N N . PRO A 1 559 ? 72.576 -4.513 15.567 1.00 17.23 1026 PRO A N 1
ATOM 4476 C CA . PRO A 1 559 ? 71.887 -4.859 14.315 1.00 15.86 1026 PRO A CA 1
ATOM 4477 C C . PRO A 1 559 ? 71.577 -6.347 14.162 1.00 18.29 1026 PRO A C 1
ATOM 4478 O O . PRO A 1 559 ? 70.767 -6.719 13.313 1.00 16.57 1026 PRO A O 1
ATOM 4482 N N . ASN A 1 560 ? 72.219 -7.185 14.966 1.00 19.75 1027 ASN A N 1
ATOM 4483 C CA . ASN A 1 560 ? 71.960 -8.618 14.923 1.00 17.41 1027 ASN A CA 1
ATOM 4484 C C . ASN A 1 560 ? 70.982 -9.090 15.997 1.00 14.82 1027 ASN A C 1
ATOM 4485 O O . ASN A 1 560 ? 70.897 -10.282 16.291 1.00 19.25 1027 ASN A O 1
ATOM 4490 N N . LEU A 1 561 ? 70.276 -8.125 16.590 1.00 15.03 1028 LEU A N 1
ATOM 4491 C CA . LEU A 1 561 ? 69.269 -8.359 17.638 1.00 17.98 1028 LEU A CA 1
ATOM 4492 C C . LEU A 1 561 ? 69.824 -8.833 18.975 1.00 19.73 1028 LEU A C 1
ATOM 4493 O O . LEU A 1 561 ? 69.174 -9.592 19.695 1.00 16.64 1028 LEU A O 1
ATOM 4498 N N . LYS A 1 562 ? 71.021 -8.369 19.307 1.00 15.42 1029 LYS A N 1
ATOM 4499 C CA . LYS A 1 562 ? 71.676 -8.777 20.539 1.00 18.86 1029 LYS A CA 1
ATOM 4500 C C . LYS A 1 562 ? 72.015 -7.561 21.384 1.00 17.85 1029 LYS A C 1
ATOM 4501 O O . LYS A 1 562 ? 72.620 -6.608 20.895 1.00 20.52 1029 LYS A O 1
ATOM 4507 N N . LEU A 1 563 ? 71.621 -7.600 22.653 1.00 16.14 1030 LEU A N 1
ATOM 4508 C CA . LEU A 1 563 ? 71.871 -6.486 23.558 1.00 16.75 1030 LEU A CA 1
ATOM 4509 C C . LEU A 1 563 ? 73.361 -6.208 23.719 1.00 19.18 1030 LEU A C 1
ATOM 4510 O O . LEU A 1 563 ? 74.162 -7.119 23.914 1.00 18.90 1030 LEU A O 1
ATOM 4515 N N . GLN A 1 564 ? 73.714 -4.931 23.630 1.00 17.07 1031 GLN A N 1
ATOM 4516 C CA . GLN A 1 564 ? 75.084 -4.480 23.802 1.00 15.01 1031 GLN A CA 1
ATOM 4517 C C . GLN A 1 564 ? 75.103 -3.187 24.588 1.00 19.47 1031 GLN A C 1
ATOM 4518 O O . GLN A 1 564 ? 74.139 -2.416 24.553 1.00 16.76 1031 GLN A O 1
ATOM 4524 N N . ARG A 1 565 ? 76.200 -2.950 25.297 1.00 19.65 1032 ARG A N 1
ATOM 4525 C CA . ARG A 1 565 ? 76.464 -1.631 25.843 1.00 21.04 1032 ARG A CA 1
ATOM 4526 C C . ARG A 1 565 ? 77.558 -0.942 25.031 1.00 17.40 1032 ARG A C 1
ATOM 4527 O O . ARG A 1 565 ? 78.672 -1.451 24.903 1.00 22.30 1032 ARG A O 1
ATOM 4535 N N . TYR A 1 566 ? 77.226 0.216 24.479 1.00 18.75 1033 TYR A N 1
ATOM 4536 C CA . TYR A 1 566 ? 78.175 1.011 23.718 1.00 20.62 1033 TYR A CA 1
ATOM 4537 C C . TYR A 1 566 ? 78.830 2.036 24.630 1.00 17.57 1033 TYR A C 1
ATOM 4538 O O . TYR A 1 566 ? 78.146 2.760 25.352 1.00 20.95 1033 TYR A O 1
ATOM 4547 N N . SER A 1 567 ? 80.156 2.095 24.591 1.00 20.48 1034 SER A N 1
ATOM 4548 C CA . SER A 1 567 ? 80.902 2.974 25.483 1.00 18.37 1034 SER A CA 1
ATOM 4549 C C . SER A 1 567 ? 80.652 4.451 25.196 1.00 20.26 1034 SER A C 1
ATOM 4550 O O . SER A 1 567 ? 80.373 5.230 26.109 1.00 20.64 1034 SER A O 1
ATOM 4553 N N . THR A 1 568 ? 80.720 4.832 23.926 1.00 16.23 1035 THR A N 1
ATOM 4554 C CA . THR A 1 568 ? 80.453 6.215 23.543 1.00 18.92 1035 THR A CA 1
ATOM 4555 C C . THR A 1 568 ? 79.463 6.316 22.395 1.00 20.68 1035 THR A C 1
ATOM 4556 O O . THR A 1 568 ? 79.094 5.315 21.776 1.00 18.84 1035 THR A O 1
ATOM 4560 N N . GLU A 1 569 ? 79.026 7.541 22.134 1.00 15.51 1036 GLU A N 1
ATOM 4561 C CA . GLU A 1 569 ? 78.152 7.824 21.013 1.00 15.69 1036 GLU A CA 1
ATOM 4562 C C . GLU A 1 569 ? 78.837 7.542 19.678 1.00 15.57 1036 GLU A C 1
ATOM 4563 O O . GLU A 1 569 ? 78.174 7.191 18.701 1.00 16.15 1036 GLU A O 1
ATOM 4569 N N . LEU A 1 570 ? 80.157 7.689 19.628 1.00 15.24 1037 LEU A N 1
ATOM 4570 C CA . LEU A 1 570 ? 80.922 7.311 18.438 1.00 17.02 1037 LEU A CA 1
ATOM 4571 C C . LEU A 1 570 ? 80.876 5.812 18.110 1.00 14.60 1037 LEU A C 1
ATOM 4572 O O . LEU A 1 570 ? 80.858 5.446 16.940 1.00 17.83 1037 LEU A O 1
ATOM 4577 N N . ASP A 1 571 ? 80.879 4.944 19.119 1.00 17.30 1038 ASP A N 1
ATOM 4578 C CA . ASP A 1 571 ? 80.757 3.506 18.851 1.00 15.56 1038 ASP A CA 1
ATOM 4579 C C . ASP A 1 571 ? 79.404 3.162 18.205 1.00 17.84 1038 ASP A C 1
ATOM 4580 O O . ASP A 1 571 ? 79.328 2.387 17.222 1.00 19.11 1038 ASP A O 1
ATOM 4585 N N . ILE A 1 572 ? 78.359 3.823 18.704 1.00 14.58 1039 ILE A N 1
ATOM 4586 C CA . ILE A 1 572 ? 77.014 3.691 18.154 1.00 16.88 1039 ILE A CA 1
ATOM 4587 C C . ILE A 1 572 ? 76.997 4.196 16.723 1.00 13.84 1039 ILE A C 1
ATOM 4588 O O . ILE A 1 572 ? 76.461 3.536 15.810 1.00 13.93 1039 ILE A O 1
ATOM 4593 N N . LEU A 1 573 ? 77.624 5.347 16.507 1.00 13.92 1040 LEU A N 1
ATOM 4594 C CA . LEU A 1 573 ? 77.643 5.958 15.188 1.00 13.91 1040 LEU A CA 1
ATOM 4595 C C . LEU A 1 573 ? 78.374 5.098 14.170 1.00 17.16 1040 LEU A C 1
ATOM 4596 O O . LEU A 1 573 ? 77.903 4.935 13.055 1.00 15.26 1040 LEU A O 1
ATOM 4601 N N . LYS A 1 574 ? 79.527 4.563 14.564 1.00 11.57 1041 LYS A N 1
ATOM 4602 C CA . LYS A 1 574 ? 80.303 3.703 13.676 1.00 16.69 1041 LYS A CA 1
ATOM 4603 C C . LYS A 1 574 ? 79.572 2.432 13.268 1.00 17.85 1041 LYS A C 1
ATOM 4604 O O . LYS A 1 574 ? 79.546 2.071 12.075 1.00 15.81 1041 LYS A O 1
ATOM 4610 N N . GLU A 1 575 ? 78.946 1.772 14.243 1.00 14.61 1042 GLU A N 1
ATOM 4611 C CA . GLU A 1 575 ? 78.174 0.572 13.914 1.00 17.33 1042 GLU A CA 1
ATOM 4612 C C . GLU A 1 575 ? 77.019 0.894 12.960 1.00 15.94 1042 GLU A C 1
ATOM 4613 O O . GLU A 1 575 ? 76.789 0.185 11.947 1.00 15.30 1042 GLU A O 1
ATOM 4619 N N . PHE A 1 576 ? 76.347 2.010 13.241 1.00 14.83 1043 PHE A N 1
ATOM 4620 C CA . PHE A 1 576 ? 75.255 2.436 12.380 1.00 15.75 1043 PHE A CA 1
ATOM 4621 C C . PHE A 1 576 ? 75.738 2.717 10.969 1.00 18.23 1043 PHE A C 1
ATOM 4622 O O . PHE A 1 576 ? 75.086 2.333 10.013 1.00 12.98 1043 PHE A O 1
ATOM 4630 N N . CYS A 1 577 ? 76.861 3.415 10.840 1.00 13.43 1044 CYS A N 1
ATOM 4631 C CA . CYS A 1 577 ? 77.409 3.754 9.530 1.00 15.02 1044 CYS A CA 1
ATOM 4632 C C . CYS A 1 577 ? 77.797 2.531 8.705 1.00 17.23 1044 CYS A C 1
ATOM 4633 O O . CYS A 1 577 ? 77.534 2.482 7.498 1.00 12.30 1044 CYS A O 1
ATOM 4636 N N . TYR A 1 578 ? 78.398 1.539 9.357 1.00 15.91 1045 TYR A N 1
ATOM 4637 C CA . TYR A 1 578 ? 78.731 0.293 8.671 1.00 17.34 1045 TYR A CA 1
ATOM 4638 C C . TYR A 1 578 ? 77.487 -0.411 8.116 1.00 15.98 1045 TYR A C 1
ATOM 4639 O O . TYR A 1 578 ? 77.391 -0.727 6.897 1.00 15.95 1045 TYR A O 1
ATOM 4648 N N . GLN A 1 579 ? 76.475 -0.507 8.976 1.00 14.78 1046 GLN A N 1
ATOM 4649 C CA . GLN A 1 579 ? 75.215 -1.098 8.547 1.00 14.45 1046 GLN A CA 1
ATOM 4650 C C . GLN A 1 579 ? 74.474 -0.323 7.473 1.00 14.93 1046 GLN A C 1
ATOM 4651 O O . GLN A 1 579 ? 73.966 -0.916 6.519 1.00 17.24 1046 GLN A O 1
ATOM 4657 N N . ARG A 1 580 ? 74.444 0.995 7.616 1.00 14.37 1047 ARG A N 1
ATOM 4658 C CA . ARG A 1 580 ? 73.749 1.875 6.694 1.00 13.53 1047 ARG A CA 1
ATOM 4659 C C . ARG A 1 580 ? 74.423 1.800 5.304 1.00 18.98 1047 ARG A C 1
ATOM 4660 O O . ARG A 1 580 ? 73.740 1.744 4.289 1.00 15.52 1047 ARG A O 1
ATOM 4668 N N . LEU A 1 581 ? 75.753 1.755 5.268 1.00 16.51 1048 LEU A N 1
ATOM 4669 C CA . LEU A 1 581 ? 76.489 1.700 3.990 1.00 19.77 1048 LEU A CA 1
ATOM 4670 C C . LEU A 1 581 ? 76.174 0.405 3.242 1.00 18.97 1048 LEU A C 1
ATOM 4671 O O . LEU A 1 581 ? 75.881 0.388 2.009 1.00 18.69 1048 LEU A O 1
ATOM 4676 N N . LYS A 1 582 ? 76.114 -0.677 4.012 1.00 15.62 1049 L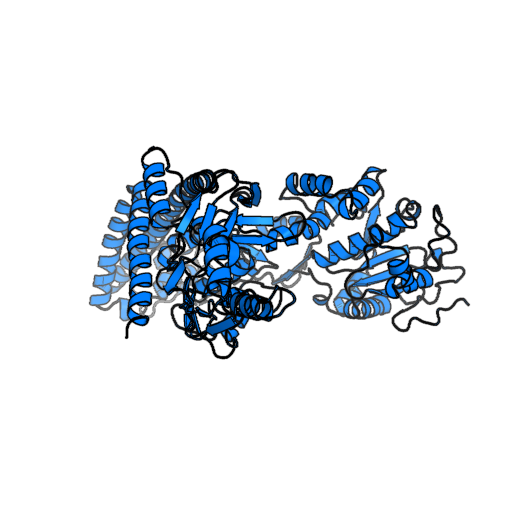YS A N 1
ATOM 4677 C CA . LYS A 1 582 ? 75.612 -1.913 3.421 1.00 20.39 1049 LYS A CA 1
ATOM 4678 C C . LYS A 1 582 ? 74.149 -1.823 2.956 1.00 22.93 1049 LYS A C 1
ATOM 4679 O O . LYS A 1 582 ? 73.800 -2.363 1.890 1.00 23.54 1049 LYS A O 1
ATOM 4685 N N . ALA A 1 583 ? 73.302 -1.148 3.731 1.00 17.03 1050 ALA A N 1
ATOM 4686 C CA . ALA A 1 583 ? 71.908 -0.983 3.335 1.00 17.11 1050 ALA A CA 1
ATOM 4687 C C . ALA A 1 583 ? 71.792 -0.239 2.010 1.00 16.01 1050 ALA A C 1
ATOM 4688 O O . ALA A 1 583 ? 70.909 -0.534 1.215 1.00 16.56 1050 ALA A O 1
ATOM 4690 N N . TYR A 1 584 ? 72.667 0.735 1.785 1.00 13.45 1051 TYR A N 1
ATOM 4691 C CA . TYR A 1 584 ? 72.731 1.407 0.489 1.00 16.39 1051 TYR A CA 1
ATOM 4692 C C . TYR A 1 584 ? 73.139 0.482 -0.649 1.00 21.12 1051 TYR A C 1
ATOM 4693 O O . TYR A 1 584 ? 72.617 0.605 -1.764 1.00 18.82 1051 TYR A O 1
ATOM 4702 N N . GLU A 1 585 ? 74.053 -0.454 -0.390 1.00 17.07 1052 GLU A N 1
ATOM 4703 C CA . GLU A 1 585 ? 74.299 -1.454 -1.440 1.00 20.08 1052 GLU A CA 1
ATOM 4704 C C . GLU A 1 585 ? 73.069 -2.322 -1.754 1.00 19.73 1052 GLU A C 1
ATOM 4705 O O . GLU A 1 585 ? 72.726 -2.537 -2.936 1.00 17.42 1052 GLU A O 1
ATOM 4711 N N . ASN A 1 586 ? 72.366 -2.763 -0.712 1.00 17.47 1053 ASN A N 1
ATOM 4712 C CA . ASN A 1 586 ? 71.116 -3.500 -0.920 1.00 18.56 1053 ASN A CA 1
ATOM 4713 C C . ASN A 1 586 ? 70.017 -2.706 -1.635 1.00 17.65 1053 ASN A C 1
ATOM 4714 O O . ASN A 1 586 ? 69.322 -3.239 -2.513 1.00 19.97 1053 ASN A O 1
ATOM 4719 N N . ARG A 1 587 ? 69.882 -1.430 -1.292 1.00 18.51 1054 ARG A N 1
ATOM 4720 C CA . ARG A 1 587 ? 68.934 -0.563 -1.981 1.00 18.59 1054 ARG A CA 1
ATOM 4721 C C . ARG A 1 587 ? 69.291 -0.391 -3.445 1.00 19.92 1054 ARG A C 1
ATOM 4722 O O . ARG A 1 587 ? 68.415 -0.426 -4.304 1.00 17.06 1054 ARG A O 1
ATOM 4730 N N . LYS A 1 588 ? 70.570 -0.175 -3.731 1.00 17.74 1055 LYS A N 1
ATOM 4731 C CA . LYS A 1 588 ? 70.982 -0.012 -5.119 1.00 19.70 1055 LYS A CA 1
ATOM 4732 C C . LYS A 1 588 ? 70.690 -1.239 -5.977 1.00 23.43 1055 LYS A C 1
ATOM 4733 O O . LYS A 1 588 ? 70.160 -1.126 -7.089 1.00 18.41 1055 LYS A O 1
ATOM 4739 N N . SER A 1 589 ? 71.028 -2.413 -5.448 1.00 19.97 1056 SER A N 1
ATOM 4740 C CA . SER A 1 589 ? 70.760 -3.649 -6.179 1.00 27.21 1056 SER A CA 1
ATOM 4741 C C . SER A 1 589 ? 69.254 -3.878 -6.373 1.00 21.44 1056 SER A C 1
ATOM 4742 O O . SER A 1 589 ? 68.806 -4.253 -7.481 1.00 19.71 1056 SER A O 1
ATOM 4745 N N . TYR A 1 590 ? 68.468 -3.574 -5.338 1.00 19.53 1057 TYR A N 1
ATOM 4746 C CA . TYR A 1 590 ? 67.020 -3.678 -5.459 1.00 20.91 1057 TYR A CA 1
ATOM 4747 C C . TYR A 1 590 ? 66.413 -2.720 -6.485 1.00 21.70 1057 TYR A C 1
ATOM 4748 O O . TYR A 1 590 ? 65.537 -3.110 -7.260 1.00 22.99 1057 TYR A O 1
ATOM 4757 N N . LEU A 1 591 ? 66.877 -1.475 -6.484 1.00 23.30 1058 LEU A N 1
ATOM 4758 C CA . LEU A 1 591 ? 66.364 -0.468 -7.408 1.00 20.82 1058 LEU A CA 1
ATOM 4759 C C . LEU A 1 591 ? 66.726 -0.811 -8.840 1.00 25.54 1058 LEU A C 1
ATOM 4760 O O . LEU A 1 591 ? 65.942 -0.575 -9.753 1.00 23.96 1058 LEU A O 1
ATOM 4765 N N . ILE A 1 592 ? 67.932 -1.333 -9.037 1.00 24.02 1059 ILE A N 1
ATOM 4766 C CA . ILE A 1 592 ? 68.349 -1.752 -10.369 1.00 24.50 1059 ILE A CA 1
ATOM 4767 C C . ILE A 1 592 ? 67.449 -2.880 -10.867 1.00 26.54 1059 ILE A C 1
ATOM 4768 O O . ILE A 1 592 ? 66.974 -2.847 -12.008 1.00 26.51 1059 ILE A O 1
ATOM 4773 N N . SER A 1 593 ? 67.203 -3.871 -10.013 1.00 29.23 1060 SER A N 1
ATOM 4774 C CA . SER A 1 593 ? 66.309 -4.961 -10.403 1.00 28.16 1060 SER A CA 1
ATOM 4775 C C . SER A 1 593 ? 64.867 -4.505 -10.699 1.00 28.37 1060 SER A C 1
ATOM 4776 O O . SER A 1 593 ? 64.246 -4.938 -11.691 1.00 28.57 1060 SER A O 1
ATOM 4779 N N . LYS A 1 594 ? 64.376 -3.562 -9.902 1.00 31.02 1061 LYS A N 1
ATOM 4780 C CA . LYS A 1 594 ? 63.069 -2.952 -10.148 1.00 29.69 1061 LYS A CA 1
ATOM 4781 C C . LYS A 1 594 ? 62.971 -2.144 -11.442 1.00 26.88 1061 LYS A C 1
ATOM 4782 O O . LYS A 1 594 ? 61.991 -2.254 -12.178 1.00 28.01 1061 LYS A O 1
ATOM 4788 N N . LEU A 1 595 ? 63.988 -1.335 -11.712 1.00 27.83 1062 LEU A N 1
ATOM 4789 C CA . LEU A 1 595 ? 64.062 -0.566 -12.952 1.00 30.45 1062 LEU A CA 1
ATOM 4790 C C . LEU A 1 595 ? 64.157 -1.452 -14.191 1.00 30.18 1062 LEU A C 1
ATOM 4791 O O . LEU A 1 595 ? 63.595 -1.129 -15.238 1.00 27.66 1062 LEU A O 1
ATOM 4796 N N . GLU A 1 596 ? 64.895 -2.551 -14.078 1.00 29.90 1063 GLU A N 1
ATOM 4797 C CA . GLU A 1 596 ? 64.982 -3.494 -15.177 1.00 30.49 1063 GLU A CA 1
ATOM 4798 C C . GLU A 1 596 ? 63.606 -4.112 -15.439 1.00 28.81 1063 GLU A C 1
ATOM 4799 O O . GLU A 1 596 ? 63.164 -4.232 -16.610 1.00 31.91 1063 GLU A O 1
ATOM 4805 N N . LYS A 1 597 ? 62.884 -4.453 -14.369 1.00 27.11 1064 LYS A N 1
ATOM 4806 C CA . LYS A 1 597 ? 61.528 -4.980 -14.547 1.00 31.08 1064 LYS A CA 1
ATOM 4807 C C . LYS A 1 597 ? 60.545 -3.962 -15.142 1.00 30.71 1064 LYS A C 1
ATOM 4808 O O . LYS A 1 597 ? 59.743 -4.303 -16.025 1.00 31.74 1064 LYS A O 1
ATOM 4814 N N . GLU A 1 598 ? 60.660 -2.709 -14.706 1.00 29.46 1065 GLU A N 1
ATOM 4815 C CA . GLU A 1 598 ? 59.779 -1.661 -15.211 1.00 32.72 1065 GLU A CA 1
ATOM 4816 C C . GLU A 1 598 ? 60.057 -1.401 -16.682 1.00 36.07 1065 GLU A C 1
ATOM 4817 O O . GLU A 1 598 ? 59.138 -1.174 -17.472 1.00 31.98 1065 GLU A O 1
ATOM 4823 N N . LYS A 1 599 ? 61.337 -1.423 -17.038 1.00 32.05 1066 LYS A N 1
ATOM 4824 C CA . LYS A 1 599 ? 61.764 -1.197 -18.407 1.00 36.14 1066 LYS A CA 1
ATOM 4825 C C . LYS A 1 599 ? 61.218 -2.270 -19.320 1.00 35.77 1066 LYS A C 1
ATOM 4826 O O . LYS A 1 599 ? 60.749 -1.985 -20.418 1.00 32.35 1066 LYS A O 1
ATOM 4832 N N . ARG A 1 600 ? 61.283 -3.514 -18.857 1.00 30.07 1067 ARG A N 1
ATOM 4833 C CA . ARG A 1 600 ? 60.761 -4.615 -19.656 1.00 29.11 1067 ARG A CA 1
ATOM 4834 C C . ARG A 1 600 ? 59.247 -4.521 -19.867 1.00 30.31 1067 ARG A C 1
ATOM 4835 O O . ARG A 1 600 ? 58.739 -4.718 -20.994 1.00 27.56 1067 ARG A O 1
ATOM 4843 N N . ILE A 1 601 ? 58.538 -4.140 -18.806 1.00 26.59 1068 ILE A N 1
ATOM 4844 C CA . ILE A 1 601 ? 57.101 -3.906 -18.921 1.00 29.46 1068 ILE A CA 1
ATOM 4845 C C . ILE A 1 601 ? 56.786 -2.771 -19.906 1.00 32.14 1068 ILE A C 1
ATOM 4846 O O . ILE A 1 601 ? 55.867 -2.888 -20.737 1.00 29.28 1068 ILE A O 1
ATOM 4851 N N . ILE A 1 602 ? 57.554 -1.686 -19.829 1.00 32.11 1069 ILE A N 1
ATOM 4852 C CA . ILE A 1 602 ? 57.347 -0.552 -20.722 1.00 36.93 1069 ILE A CA 1
ATOM 4853 C C . ILE A 1 602 ? 57.587 -1.001 -22.153 1.00 35.94 1069 ILE A C 1
ATOM 4854 O O . ILE A 1 602 ? 56.826 -0.658 -23.044 1.00 33.80 1069 ILE A O 1
ATOM 4859 N N . SER A 1 603 ? 58.652 -1.765 -22.369 1.00 35.09 1070 SER A N 1
ATOM 4860 C CA . SER A 1 603 ? 59.041 -2.172 -23.712 1.00 33.52 1070 SER A CA 1
ATOM 4861 C C . SER A 1 603 ? 57.930 -2.999 -24.353 1.00 28.72 1070 SER A C 1
ATOM 4862 O O . SER A 1 603 ? 57.572 -2.791 -25.530 1.00 28.54 1070 SER A O 1
ATOM 4865 N N . ASN A 1 604 ? 57.326 -3.876 -23.551 1.00 26.45 1071 ASN A N 1
ATOM 4866 C CA . ASN A 1 604 ? 56.200 -4.666 -24.052 1.00 27.83 1071 ASN A CA 1
ATOM 4867 C C . ASN A 1 604 ? 54.960 -3.817 -24.346 1.00 30.03 1071 ASN A C 1
ATOM 4868 O O . ASN A 1 604 ? 54.306 -4.009 -25.381 1.00 28.60 1071 ASN A O 1
ATOM 4873 N N . LYS A 1 605 ? 54.645 -2.871 -23.463 1.00 28.06 1072 LYS A N 1
ATOM 4874 C CA . LYS A 1 605 ? 53.503 -1.987 -23.716 1.00 26.79 1072 LYS A CA 1
ATOM 4875 C C . LYS A 1 605 ? 53.716 -1.110 -24.955 1.00 30.18 1072 LYS A C 1
ATOM 4876 O O . LYS A 1 605 ? 52.787 -0.892 -25.728 1.00 29.26 1072 LYS A O 1
ATOM 4882 N N . THR A 1 606 ? 54.935 -0.608 -25.128 1.00 28.43 1073 THR A N 1
ATOM 4883 C CA . THR A 1 606 ? 55.300 0.230 -26.266 1.00 25.80 1073 THR A CA 1
ATOM 4884 C C . THR A 1 606 ? 55.105 -0.540 -27.561 1.00 29.23 1073 THR A C 1
ATOM 4885 O O . THR A 1 606 ? 54.473 -0.049 -28.505 1.00 31.29 1073 THR A O 1
ATOM 4889 N N . LYS A 1 607 ? 55.621 -1.765 -27.593 1.00 26.67 1074 LYS A N 1
ATOM 4890 C CA . LYS A 1 607 ? 55.452 -2.611 -28.769 1.00 29.50 1074 LYS A CA 1
ATOM 4891 C C . LYS A 1 607 ? 53.976 -2.923 -29.061 1.00 31.17 1074 LYS A C 1
ATOM 4892 O O . LYS A 1 607 ? 53.531 -2.857 -30.211 1.00 29.16 1074 LYS A O 1
ATOM 4898 N N . PHE A 1 608 ? 53.222 -3.245 -28.014 1.00 27.28 1075 PHE A N 1
ATOM 4899 C CA . PHE A 1 608 ? 51.800 -3.567 -28.139 1.00 26.62 1075 PHE A CA 1
ATOM 4900 C C . PHE A 1 608 ? 50.931 -2.401 -28.658 1.00 29.34 1075 PHE A C 1
ATOM 4901 O O . PHE A 1 608 ? 50.165 -2.551 -29.637 1.00 29.00 1075 PHE A O 1
ATOM 4909 N N . ILE A 1 609 ? 51.119 -1.223 -28.066 1.00 23.49 1076 ILE A N 1
ATOM 4910 C CA . ILE A 1 609 ? 50.444 -0.003 -28.507 1.00 24.00 1076 ILE A CA 1
ATOM 4911 C C . ILE A 1 609 ? 50.822 0.450 -29.914 1.00 33.34 1076 ILE A C 1
ATOM 4912 O O . ILE A 1 609 ? 49.948 0.818 -30.707 1.00 32.90 1076 ILE A O 1
ATOM 4917 N N . LEU A 1 610 ? 52.116 0.408 -30.229 1.00 31.81 1077 LEU A N 1
ATOM 4918 C CA . LEU A 1 610 ? 52.570 0.785 -31.563 1.00 24.23 1077 LEU A CA 1
ATOM 4919 C C . LEU A 1 610 ? 52.007 -0.169 -32.603 1.00 29.67 1077 LEU A C 1
ATOM 4920 O O . LEU A 1 610 ? 51.579 0.259 -33.673 1.00 35.56 1077 LEU A O 1
ATOM 4925 N N . ALA A 1 611 ? 52.002 -1.460 -32.284 1.00 30.86 1078 ALA A N 1
ATOM 4926 C CA . ALA A 1 611 ? 51.483 -2.456 -33.212 1.00 30.79 1078 ALA A CA 1
ATOM 4927 C C . ALA A 1 611 ? 49.995 -2.266 -33.502 1.00 30.62 1078 ALA A C 1
ATOM 4928 O O . ALA A 1 611 ? 49.576 -2.350 -34.659 1.00 26.91 1078 ALA A O 1
ATOM 4930 N N . ILE A 1 612 ? 49.192 -2.001 -32.470 1.00 30.46 1079 ILE A N 1
ATOM 4931 C CA . ILE A 1 612 ? 47.783 -1.675 -32.734 1.00 28.64 1079 ILE A CA 1
ATOM 4932 C C . ILE A 1 612 ? 47.582 -0.374 -33.515 1.00 28.46 1079 ILE A C 1
ATOM 4933 O O . ILE A 1 612 ? 46.834 -0.323 -34.493 1.00 27.05 1079 ILE A O 1
ATOM 4938 N N . VAL A 1 613 ? 48.282 0.666 -33.078 1.00 30.18 1080 VAL A N 1
ATOM 4939 C CA . VAL A 1 613 ? 48.227 1.988 -33.692 1.00 28.73 1080 VAL A CA 1
ATOM 4940 C C . VAL A 1 613 ? 48.771 2.019 -35.127 1.00 38.28 1080 VAL A C 1
ATOM 4941 O O . VAL A 1 613 ? 48.318 2.819 -35.950 1.00 39.84 1080 VAL A O 1
ATOM 4945 N N . ASN A 1 614 ? 49.707 1.125 -35.439 1.00 39.84 1081 ASN A N 1
ATOM 4946 C CA . ASN A 1 614 ? 50.253 1.050 -36.794 1.00 35.16 1081 ASN A CA 1
ATOM 4947 C C . ASN A 1 614 ? 49.569 -0.018 -37.653 1.00 35.73 1081 ASN A C 1
ATOM 4948 O O . ASN A 1 614 ? 50.027 -0.315 -38.758 1.00 44.10 1081 ASN A O 1
ATOM 4953 N N . ASN A 1 615 ? 48.486 -0.590 -37.125 1.00 31.56 1082 ASN A N 1
ATOM 4954 C CA . ASN A 1 615 ? 47.688 -1.628 -37.797 1.00 36.10 1082 ASN A CA 1
ATOM 4955 C C . ASN A 1 615 ? 48.402 -2.954 -38.048 1.00 34.38 1082 ASN A C 1
ATOM 4956 O O . ASN A 1 615 ? 47.921 -3.785 -38.821 1.00 40.93 1082 ASN A O 1
ATOM 4961 N N . GLU A 1 616 ? 49.543 -3.157 -37.404 1.00 29.19 1083 GLU A N 1
ATOM 4962 C CA . GLU A 1 616 ? 50.164 -4.476 -37.378 1.00 33.20 1083 GLU A CA 1
ATOM 4963 C C . GLU A 1 616 ? 49.425 -5.474 -36.479 1.00 30.81 1083 GLU A C 1
ATOM 4964 O O . GLU A 1 616 ? 49.327 -6.652 -36.818 1.00 35.58 1083 GLU A O 1
ATOM 4970 N N . LEU A 1 617 ? 48.907 -5.020 -35.342 1.00 28.59 1084 LEU A N 1
ATOM 4971 C CA . LEU A 1 617 ? 48.142 -5.915 -34.481 1.00 30.34 1084 LEU A CA 1
ATOM 4972 C C . LEU A 1 617 ? 46.655 -5.552 -34.469 1.00 32.98 1084 LEU A C 1
ATOM 4973 O O . LEU A 1 617 ? 46.282 -4.421 -34.157 1.00 30.51 1084 LEU A O 1
ATOM 4978 N N . ILE A 1 618 ? 45.816 -6.527 -34.811 1.00 32.99 1085 ILE A N 1
ATOM 4979 C CA . ILE A 1 618 ? 44.366 -6.352 -34.823 1.00 31.41 1085 ILE A CA 1
ATOM 4980 C C . ILE A 1 618 ? 43.736 -6.961 -33.574 1.00 29.57 1085 ILE A C 1
ATOM 4981 O O . ILE A 1 618 ? 43.838 -8.165 -33.340 1.00 31.16 1085 ILE A O 1
ATOM 4986 N N . VAL A 1 619 ? 43.072 -6.124 -32.784 1.00 24.95 1086 VAL A N 1
ATOM 4987 C CA . VAL A 1 619 ? 42.320 -6.592 -31.623 1.00 25.63 1086 VAL A CA 1
ATOM 4988 C C . VAL A 1 619 ? 40.805 -6.603 -31.817 1.00 25.43 1086 VAL A C 1
ATOM 4989 O O . VAL A 1 619 ? 40.110 -7.356 -31.136 1.00 27.87 1086 VAL A O 1
ATOM 4993 N N . ASN A 1 620 ? 40.281 -5.773 -32.718 1.00 23.88 1087 ASN A N 1
ATOM 4994 C CA . ASN A 1 620 ? 38.832 -5.603 -32.786 1.00 28.14 1087 ASN A CA 1
ATOM 4995 C C . ASN A 1 620 ? 38.111 -6.864 -33.252 1.00 27.14 1087 ASN A C 1
ATOM 4996 O O . ASN A 1 620 ? 38.361 -7.384 -34.342 1.00 32.51 1087 ASN A O 1
ATOM 5001 N N . LYS A 1 621 ? 37.229 -7.350 -32.382 1.00 28.72 1088 LYS A N 1
ATOM 5002 C CA . LYS A 1 621 ? 36.425 -8.553 -32.605 1.00 31.74 1088 LYS A CA 1
ATOM 5003 C C . LYS A 1 621 ? 37.251 -9.824 -32.747 1.00 34.22 1088 LYS A C 1
ATOM 5004 O O . LYS A 1 621 ? 36.811 -10.784 -33.376 1.00 37.61 1088 LYS A O 1
ATOM 5010 N N . LYS A 1 622 ? 38.444 -9.832 -32.167 1.00 32.13 1089 LYS A N 1
ATOM 5011 C CA . LYS A 1 622 ? 39.282 -11.017 -32.214 1.00 26.65 1089 LYS A CA 1
ATOM 5012 C C . LYS A 1 622 ? 38.981 -11.863 -30.991 1.00 33.94 1089 LYS A C 1
ATOM 5013 O O . LYS A 1 622 ? 38.836 -11.339 -29.882 1.00 30.93 1089 LYS A O 1
ATOM 5019 N N . LYS A 1 623 ? 38.874 -13.172 -31.198 1.00 37.64 1090 LYS A N 1
ATOM 5020 C CA . LYS A 1 623 ? 38.643 -14.071 -30.085 1.00 33.62 1090 LYS A CA 1
ATOM 5021 C C . LYS A 1 623 ? 39.849 -13.943 -29.176 1.00 39.10 1090 LYS A C 1
ATOM 5022 O O . LYS A 1 623 ? 40.984 -13.830 -29.636 1.00 35.32 1090 LYS A O 1
ATOM 5028 N N . LYS A 1 624 ? 39.592 -13.958 -27.881 1.00 37.89 1091 LYS A N 1
ATOM 5029 C CA . LYS A 1 624 ? 40.622 -13.680 -26.901 1.00 36.68 1091 LYS A CA 1
ATOM 5030 C C . LYS A 1 624 ? 41.770 -14.682 -26.843 1.00 41.27 1091 LYS A C 1
ATOM 5031 O O . LYS A 1 624 ? 42.924 -14.291 -26.713 1.00 37.39 1091 LYS A O 1
ATOM 5037 N N . LYS A 1 625 ? 41.454 -15.966 -26.931 1.00 40.16 1092 LYS A N 1
ATOM 5038 C CA . LYS A 1 625 ? 42.465 -17.006 -26.935 1.00 43.52 1092 LYS A CA 1
ATOM 5039 C C . LYS A 1 625 ? 43.318 -16.912 -28.212 1.00 39.67 1092 LYS A C 1
ATOM 5040 O O . LYS A 1 625 ? 44.515 -17.197 -28.196 1.00 43.44 1092 LYS A O 1
ATOM 5046 N N . VAL A 1 626 ? 42.685 -16.504 -29.312 1.00 34.99 1093 VAL A N 1
ATOM 5047 C CA . VAL A 1 626 ? 43.375 -16.269 -30.581 1.00 38.34 1093 VAL A CA 1
ATOM 5048 C C . VAL A 1 626 ? 44.363 -15.111 -30.453 1.00 40.03 1093 VAL A C 1
ATOM 5049 O O . VAL A 1 626 ? 45.512 -15.208 -30.890 1.00 41.01 1093 VAL A O 1
ATOM 5053 N N . LEU A 1 627 ? 43.918 -14.030 -29.819 1.00 35.69 1094 LEU A N 1
ATOM 5054 C CA . LEU A 1 627 ? 44.773 -12.870 -29.582 1.00 33.34 1094 LEU A CA 1
ATOM 5055 C C . LEU A 1 627 ? 45.911 -13.140 -28.602 1.00 30.75 1094 LEU A C 1
ATOM 5056 O O . LEU A 1 627 ? 47.020 -12.657 -28.803 1.00 32.62 1094 LEU A O 1
ATOM 5061 N N . VAL A 1 628 ? 45.639 -13.902 -27.548 1.00 32.76 1095 VAL A N 1
ATOM 5062 C CA . VAL A 1 628 ? 46.670 -14.294 -26.589 1.00 36.24 1095 VAL A CA 1
ATOM 5063 C C . VAL A 1 628 ? 47.700 -15.215 -27.239 1.00 37.44 1095 VAL A C 1
ATOM 5064 O O . VAL A 1 628 ? 48.914 -15.072 -27.022 1.00 30.56 1095 VAL A O 1
ATOM 5068 N N . GLU A 1 629 ? 47.213 -16.125 -28.078 1.00 41.15 1096 GLU A N 1
ATOM 5069 C CA . GLU A 1 629 ? 48.097 -17.000 -28.829 1.00 37.99 1096 GLU A CA 1
ATOM 5070 C C . GLU A 1 629 ? 48.979 -16.177 -29.749 1.00 38.73 1096 GLU A C 1
ATOM 5071 O O . GLU A 1 629 ? 50.177 -16.425 -29.849 1.00 40.00 1096 GLU A O 1
ATOM 5077 N N . GLU A 1 630 ? 48.384 -15.192 -30.412 1.00 33.94 1097 GLU A N 1
ATOM 5078 C CA . GLU A 1 630 ? 49.139 -14.320 -31.301 1.00 30.24 1097 GLU A CA 1
ATOM 5079 C C . GLU A 1 630 ? 50.163 -13.442 -30.573 1.00 34.23 1097 GLU A C 1
ATOM 5080 O O . GLU A 1 630 ? 51.259 -13.216 -31.087 1.00 33.92 1097 GLU A O 1
ATOM 5086 N N . LEU A 1 631 ? 49.819 -12.955 -29.383 1.00 30.87 1098 LEU A N 1
ATOM 5087 C CA . LEU A 1 631 ? 50.766 -12.165 -28.600 1.00 33.33 1098 LEU A CA 1
ATOM 5088 C C . LEU A 1 631 ? 51.945 -13.025 -28.196 1.00 35.34 1098 LEU A C 1
ATOM 5089 O O . LEU A 1 631 ? 53.089 -12.573 -28.211 1.00 28.86 1098 LEU A O 1
ATOM 5094 N N . TYR A 1 632 ? 51.657 -14.268 -27.824 1.00 36.04 1099 TYR A N 1
ATOM 5095 C CA . TYR A 1 632 ? 52.715 -15.186 -27.419 1.00 32.96 1099 TYR A CA 1
ATOM 5096 C C . TYR A 1 632 ? 53.622 -15.575 -28.578 1.00 38.73 1099 TYR A C 1
ATOM 5097 O O . TYR A 1 632 ? 54.845 -15.586 -28.448 1.00 43.15 1099 TYR A O 1
ATOM 5106 N N . ARG A 1 633 ? 53.013 -15.911 -29.708 1.00 40.04 1100 ARG A N 1
ATOM 5107 C CA . ARG A 1 633 ? 53.762 -16.262 -30.908 1.00 37.15 1100 ARG A CA 1
ATOM 5108 C C . ARG A 1 633 ? 54.614 -15.116 -31.436 1.00 33.66 1100 ARG A C 1
ATOM 5109 O O . ARG A 1 633 ? 55.674 -15.350 -32.011 1.00 39.78 1100 ARG A O 1
ATOM 5117 N N . LYS A 1 634 ? 54.147 -13.882 -31.266 1.00 32.67 1101 LYS A N 1
ATOM 5118 C CA . LYS A 1 634 ? 54.837 -12.735 -31.851 1.00 32.31 1101 LYS A CA 1
ATOM 5119 C C . LYS A 1 634 ? 55.935 -12.196 -30.932 1.00 34.02 1101 LYS A C 1
ATOM 5120 O O . LYS A 1 634 ? 56.600 -11.217 -31.267 1.00 30.03 1101 LYS A O 1
ATOM 5126 N N . GLY A 1 635 ? 56.116 -12.838 -29.779 1.00 30.42 1102 GLY A N 1
ATOM 5127 C CA . GLY A 1 635 ? 57.185 -12.486 -28.857 1.00 36.05 1102 GLY A CA 1
ATOM 5128 C C . GLY A 1 635 ? 56.929 -11.600 -27.650 1.00 38.71 1102 GLY A C 1
ATOM 5129 O O . GLY A 1 635 ? 57.877 -11.162 -27.000 1.00 37.32 1102 GLY A O 1
ATOM 5130 N N . TYR A 1 636 ? 55.666 -11.328 -27.344 1.00 33.73 1103 TYR A N 1
ATOM 5131 C CA . TYR A 1 636 ? 55.327 -10.551 -26.155 1.00 30.09 1103 TYR A CA 1
ATOM 5132 C C . TYR A 1 636 ? 55.557 -11.376 -24.888 1.00 32.35 1103 TYR A C 1
ATOM 5133 O O . TYR A 1 636 ? 55.207 -12.555 -24.843 1.00 32.13 1103 TYR A O 1
ATOM 5142 N N . ASP A 1 637 ? 56.149 -10.766 -23.864 1.00 30.31 1104 ASP A N 1
ATOM 5143 C CA . ASP A 1 637 ? 56.396 -11.487 -22.621 1.00 30.96 1104 ASP A CA 1
ATOM 5144 C C . ASP A 1 637 ? 55.125 -11.605 -21.799 1.00 35.14 1104 ASP A C 1
ATOM 5145 O O . ASP A 1 637 ? 54.473 -10.601 -21.512 1.00 35.44 1104 ASP A O 1
ATOM 5150 N N . PRO A 1 638 ? 54.769 -12.838 -21.411 1.00 33.15 1105 PRO A N 1
ATOM 5151 C CA . PRO A 1 638 ? 53.696 -12.967 -20.427 1.00 33.92 1105 PRO A CA 1
ATOM 5152 C C . PRO A 1 638 ? 54.231 -12.406 -19.118 1.00 35.87 1105 PRO A C 1
ATOM 5153 O O . PRO A 1 638 ? 55.449 -12.390 -18.947 1.00 38.14 1105 PRO A O 1
ATOM 5157 N N . TYR A 1 639 ? 53.365 -11.943 -18.227 1.00 33.87 1106 TYR A N 1
ATOM 5158 C CA . TYR A 1 639 ? 53.837 -11.171 -17.083 1.00 35.49 1106 TYR A CA 1
ATOM 5159 C C . TYR A 1 639 ? 54.786 -11.965 -16.179 1.00 35.58 1106 TYR A C 1
ATOM 5160 O O . TYR A 1 639 ? 55.797 -11.439 -15.712 1.00 29.94 1106 TYR A O 1
ATOM 5169 N N . LYS A 1 640 ? 54.444 -13.226 -15.938 1.00 36.21 1107 LYS A N 1
ATOM 5170 C CA . LYS A 1 640 ? 55.237 -14.111 -15.085 1.00 39.36 1107 LYS A CA 1
ATOM 5171 C C . LYS A 1 640 ? 56.698 -14.283 -15.510 1.00 39.28 1107 LYS A C 1
ATOM 5172 O O . LYS A 1 640 ? 57.548 -14.603 -14.681 1.00 39.32 1107 LYS A O 1
ATOM 5178 N N . ASP A 1 641 ? 56.996 -14.061 -16.786 1.00 39.19 1108 ASP A N 1
ATOM 5179 C CA . ASP A 1 641 ? 58.387 -14.063 -17.233 1.00 36.72 1108 ASP A CA 1
ATOM 5180 C C . ASP A 1 641 ? 59.152 -12.805 -16.813 1.00 39.37 1108 ASP A C 1
ATOM 5181 O O . ASP A 1 641 ? 60.376 -12.845 -16.671 1.00 39.28 1108 ASP A O 1
ATOM 5186 N N . ILE A 1 642 ? 58.443 -11.698 -16.611 1.00 39.28 1109 ILE A N 1
ATOM 5187 C CA . ILE A 1 642 ? 59.085 -10.473 -16.142 1.00 43.24 1109 ILE A CA 1
ATOM 5188 C C . ILE A 1 642 ? 59.071 -10.404 -14.618 1.00 48.59 1109 ILE A C 1
ATOM 5189 O O . ILE A 1 642 ? 60.001 -9.882 -14.003 1.00 46.59 1109 ILE A O 1
ATOM 5194 N N . ASN A 1 643 ? 58.021 -10.951 -14.012 1.00 44.88 1110 ASN A N 1
ATOM 5195 C CA . ASN A 1 643 ? 57.887 -10.928 -12.560 1.00 50.77 1110 ASN A CA 1
ATOM 5196 C C . ASN A 1 643 ? 58.640 -12.066 -11.880 1.00 65.99 1110 ASN A C 1
ATOM 5197 O O . ASN A 1 643 ? 58.043 -13.075 -11.501 1.00 69.77 1110 ASN A O 1
ATOM 5199 N N . LYS A 1 644 ? 59.950 -11.892 -11.728 1.00 61.17 1111 LYS A N 1
ATOM 5200 C CA . LYS A 1 644 ? 60.793 -12.867 -11.047 1.00 67.88 1111 LYS A CA 1
ATOM 5201 C C . LYS A 1 644 ? 60.368 -13.036 -9.592 1.00 78.44 1111 LYS A C 1
ATOM 5202 O O . LYS A 1 644 ? 59.567 -13.913 -9.265 1.00 75.86 1111 LYS A O 1
ATOM 5204 N N . GLU A 1 648 ? 61.287 -12.946 -2.506 1.00 61.10 1115 GLU A N 1
ATOM 5205 C CA . GLU A 1 648 ? 59.960 -12.419 -2.212 1.00 66.67 1115 GLU A CA 1
ATOM 5206 C C . GLU A 1 648 ? 59.250 -13.243 -1.141 1.00 72.49 1115 GLU A C 1
ATOM 5207 O O . GLU A 1 648 ? 58.490 -14.159 -1.458 1.00 77.31 1115 GLU A O 1
ATOM 5209 N N . GLU A 1 649 ? 59.520 -12.925 0.124 1.00 67.05 1116 GLU A N 1
ATOM 5210 C CA . GLU A 1 649 ? 58.969 -13.675 1.252 1.00 68.77 1116 GLU A CA 1
ATOM 5211 C C . GLU A 1 649 ? 57.445 -13.661 1.171 1.00 63.73 1116 GLU A C 1
ATOM 5212 O O . GLU A 1 649 ? 56.854 -12.681 0.717 1.00 57.37 1116 GLU A O 1
ATOM 5218 N N . ILE A 1 650 ? 56.811 -14.749 1.597 1.00 63.17 1117 ILE A N 1
ATOM 5219 C CA . ILE A 1 650 ? 55.382 -14.897 1.402 1.00 67.81 1117 ILE A CA 1
ATOM 5220 C C . ILE A 1 650 ? 54.652 -14.742 2.725 1.00 59.91 1117 ILE A C 1
ATOM 5221 O O . ILE A 1 650 ? 54.941 -15.441 3.696 1.00 57.26 1117 ILE A O 1
ATOM 5226 N N . PHE A 1 651 ? 53.704 -13.812 2.760 1.00 57.36 1118 PHE A N 1
ATOM 5227 C CA . PHE A 1 651 ? 52.896 -13.601 3.950 1.00 55.25 1118 PHE A CA 1
ATOM 5228 C C . PHE A 1 651 ? 51.484 -14.091 3.671 1.00 56.21 1118 PHE A C 1
ATOM 5229 O O . PHE A 1 651 ? 50.867 -13.672 2.692 1.00 56.95 1118 PHE A O 1
ATOM 5237 N N . GLU A 1 652 ? 50.983 -14.985 4.519 1.00 56.91 1119 GLU A N 1
ATOM 5238 C CA . GLU A 1 652 ? 49.793 -15.764 4.189 1.00 50.05 1119 GLU A CA 1
ATOM 5239 C C . GLU A 1 652 ? 48.565 -14.899 3.904 1.00 53.70 1119 GLU A C 1
ATOM 5240 O O . GLU A 1 652 ? 47.790 -15.189 2.992 1.00 51.48 1119 GLU A O 1
ATOM 5246 N N . GLN A 1 653 ? 48.393 -13.841 4.693 1.00 53.04 1120 GLN A N 1
ATOM 5247 C CA . GLN A 1 653 ? 47.167 -13.048 4.649 1.00 53.31 1120 GLN A CA 1
ATOM 5248 C C . GLN A 1 653 ? 47.136 -12.101 3.453 1.00 55.05 1120 GLN A C 1
ATOM 5249 O O . GLN A 1 653 ? 46.222 -11.290 3.309 1.00 54.01 1120 GLN A O 1
ATOM 5255 N N . GLU A 1 654 ? 48.141 -12.220 2.594 1.00 57.57 1121 GLU A N 1
ATOM 5256 C CA . GLU A 1 654 ? 48.236 -11.393 1.404 1.00 58.72 1121 GLU A CA 1
ATOM 5257 C C . GLU A 1 654 ? 47.911 -12.292 0.223 1.00 63.27 1121 GLU A C 1
ATOM 5258 O O . GLU A 1 654 ? 48.570 -12.254 -0.815 1.00 66.13 1121 GLU A O 1
ATOM 5264 N N . LEU A 1 655 ? 46.878 -13.110 0.412 1.00 68.07 1122 LEU A N 1
ATOM 5265 C CA . LEU A 1 655 ? 46.407 -14.030 -0.611 1.00 68.01 1122 LEU A CA 1
ATOM 5266 C C . LEU A 1 655 ? 44.960 -14.442 -0.349 1.00 68.70 1122 LEU A C 1
ATOM 5267 O O . LEU A 1 655 ? 44.446 -14.279 0.759 1.00 59.55 1122 LEU A O 1
ATOM 5269 N N . GLU A 1 663 ? 39.918 -13.202 -18.145 1.00 62.08 1130 GLU A N 1
ATOM 5270 C CA . GLU A 1 663 ? 39.312 -14.010 -19.191 1.00 54.98 1130 GLU A CA 1
ATOM 5271 C C . GLU A 1 663 ? 39.858 -15.439 -19.152 1.00 69.87 1130 GLU A C 1
ATOM 5272 O O . GLU A 1 663 ? 40.358 -15.962 -20.153 1.00 75.13 1130 GLU A O 1
ATOM 5274 N N . ASP A 1 664 ? 39.804 -16.009 -17.945 1.00 73.60 1131 ASP A N 1
ATOM 5275 C CA . ASP A 1 664 ? 40.066 -17.405 -17.579 1.00 69.76 1131 ASP A CA 1
ATOM 5276 C C . ASP A 1 664 ? 41.565 -17.681 -17.395 1.00 71.99 1131 ASP A C 1
ATOM 5277 O O . ASP A 1 664 ? 42.401 -16.898 -17.847 1.00 63.08 1131 ASP A O 1
ATOM 5282 N N . ASN A 1 665 ? 41.908 -18.808 -16.777 1.00 76.14 1132 ASN A N 1
ATOM 5283 C CA . ASN A 1 665 ? 43.308 -19.210 -16.596 1.00 67.31 1132 ASN A CA 1
ATOM 5284 C C . ASN A 1 665 ? 43.521 -20.485 -17.384 1.00 67.26 1132 ASN A C 1
ATOM 5285 O O . ASN A 1 665 ? 44.377 -21.299 -17.040 1.00 69.56 1132 ASN A O 1
ATOM 5290 N N . GLU A 1 666 ? 42.735 -20.654 -18.437 1.00 67.49 1133 GLU A N 1
ATOM 5291 C CA . GLU A 1 666 ? 42.759 -21.870 -19.233 1.00 65.18 1133 GLU A CA 1
ATOM 5292 C C . GLU A 1 666 ? 43.935 -21.798 -20.194 1.00 69.53 1133 GLU A C 1
ATOM 5293 O O . GLU A 1 666 ? 44.027 -20.862 -20.986 1.00 67.44 1133 GLU A O 1
ATOM 5295 N N . GLU A 1 667 ? 44.835 -22.773 -20.107 1.00 68.88 1134 GLU A N 1
ATOM 5296 C CA . GLU A 1 667 ? 46.101 -22.671 -20.806 1.00 64.90 1134 GLU A CA 1
ATOM 5297 C C . GLU A 1 667 ? 45.863 -22.764 -22.306 1.00 65.14 1134 GLU A C 1
ATOM 5298 O O . GLU A 1 667 ? 45.432 -23.804 -22.804 1.00 69.03 1134 GLU A O 1
ATOM 5304 N N . ILE A 1 668 ? 46.163 -21.689 -23.031 1.00 58.58 1135 ILE A N 1
ATOM 5305 C CA . ILE A 1 668 ? 46.092 -21.731 -24.485 1.00 56.73 1135 ILE A CA 1
ATOM 5306 C C . ILE A 1 668 ? 47.211 -22.557 -25.110 1.00 54.79 1135 ILE A C 1
ATOM 5307 O O . ILE A 1 668 ? 46.960 -23.371 -26.003 1.00 60.77 1135 ILE A O 1
ATOM 5312 N N . ILE A 1 669 ? 48.412 -22.403 -24.551 1.00 57.57 1136 ILE A N 1
ATOM 5313 C CA . ILE A 1 669 ? 49.696 -22.749 -25.190 1.00 58.95 1136 ILE A CA 1
ATOM 5314 C C . ILE A 1 669 ? 50.832 -21.880 -24.651 1.00 57.51 1136 ILE A C 1
ATOM 5315 O O . ILE A 1 669 ? 50.615 -20.732 -24.330 1.00 64.93 1136 ILE A O 1
ATOM 5320 N N . ALA A 1 670 ? 52.040 -22.422 -24.561 1.00 63.21 1137 ALA A N 1
ATOM 5321 C CA . ALA A 1 670 ? 52.194 -23.802 -24.148 1.00 59.65 1137 ALA A CA 1
ATOM 5322 C C . ALA A 1 670 ? 51.737 -23.852 -22.691 1.00 64.47 1137 ALA A C 1
ATOM 5323 O O . ALA A 1 670 ? 50.968 -24.728 -22.293 1.00 68.20 1137 ALA A O 1
ATOM 5325 N N . GLY A 1 671 ? 52.241 -22.903 -21.900 1.00 50.77 1138 GLY A N 1
ATOM 5326 C CA . GLY A 1 671 ? 51.742 -22.681 -20.555 1.00 52.46 1138 GLY A CA 1
ATOM 5327 C C . GLY A 1 671 ? 51.006 -21.364 -20.347 1.00 62.31 1138 GLY A C 1
ATOM 5328 O O . GLY A 1 671 ? 50.712 -20.991 -19.212 1.00 57.76 1138 GLY A O 1
ATOM 5329 N N . ILE A 1 672 ? 50.700 -20.666 -21.437 1.00 60.43 1139 ILE A N 1
ATOM 5330 C CA . ILE A 1 672 ? 50.159 -19.302 -21.371 1.00 52.52 1139 ILE A CA 1
ATOM 5331 C C . ILE A 1 672 ? 48.644 -19.281 -21.178 1.00 51.73 1139 ILE A C 1
ATOM 5332 O O . ILE A 1 672 ? 47.917 -20.099 -21.743 1.00 55.03 1139 ILE A O 1
ATOM 5337 N N . THR A 1 673 ? 48.189 -18.340 -20.360 1.00 51.60 1140 THR A N 1
ATOM 5338 C CA . THR A 1 673 ? 46.774 -18.113 -20.115 1.00 48.05 1140 THR A CA 1
ATOM 5339 C C . THR A 1 673 ? 46.443 -16.694 -20.565 1.00 47.09 1140 THR A C 1
ATOM 5340 O O . THR A 1 673 ? 47.341 -15.929 -20.915 1.00 41.95 1140 THR A O 1
ATOM 5344 N N . VAL A 1 674 ? 45.163 -16.341 -20.577 1.00 45.79 1141 VAL A N 1
ATOM 5345 C CA . VAL A 1 674 ? 44.780 -14.969 -20.894 1.00 41.41 1141 VAL A CA 1
ATOM 5346 C C . VAL A 1 674 ? 45.267 -13.992 -19.829 1.00 37.66 1141 VAL A C 1
ATOM 5347 O O . VAL A 1 674 ? 45.682 -12.875 -20.147 1.00 37.38 1141 VAL A O 1
ATOM 5351 N N . LYS A 1 675 ? 45.230 -14.414 -18.570 1.00 36.09 1142 LYS A N 1
ATOM 5352 C CA . LYS A 1 675 ? 45.634 -13.539 -17.477 1.00 34.19 1142 LYS A CA 1
ATOM 5353 C C . LYS A 1 675 ? 47.100 -13.133 -17.612 1.00 35.07 1142 LYS A C 1
ATOM 5354 O O . LYS A 1 675 ? 47.492 -12.050 -17.166 1.00 37.39 1142 LYS A O 1
ATOM 5356 N N . ASP A 1 676 ? 47.880 -13.957 -18.311 1.00 39.34 1143 ASP A N 1
ATOM 5357 C CA . ASP A 1 676 ? 49.319 -13.748 -18.433 1.00 34.44 1143 ASP A CA 1
ATOM 5358 C C . ASP A 1 676 ? 49.604 -12.446 -19.163 1.00 32.84 1143 ASP A C 1
ATOM 5359 O O . ASP A 1 676 ? 50.668 -11.850 -19.005 1.00 32.09 1143 ASP A O 1
ATOM 5364 N N . TYR A 1 677 ? 48.643 -12.015 -19.971 1.00 31.69 1144 TYR A N 1
ATOM 5365 C CA . TYR A 1 677 ? 48.798 -10.811 -20.772 1.00 30.64 1144 TYR A CA 1
ATOM 5366 C C . TYR A 1 677 ? 47.860 -9.694 -20.328 1.00 32.79 1144 TYR A C 1
ATOM 5367 O O . TYR A 1 677 ? 47.672 -8.716 -21.062 1.00 26.46 1144 TYR A O 1
ATOM 5376 N N . ASP A 1 678 ? 47.320 -9.801 -19.113 1.00 29.93 1145 ASP A N 1
ATOM 5377 C CA . ASP A 1 678 ? 46.366 -8.794 -18.651 1.00 31.15 1145 ASP A CA 1
ATOM 5378 C C . ASP A 1 678 ? 47.000 -7.407 -18.609 1.00 27.10 1145 ASP A C 1
ATOM 5379 O O . ASP A 1 678 ? 46.384 -6.434 -19.051 1.00 26.73 1145 ASP A O 1
ATOM 5384 N N . TYR A 1 679 ? 48.286 -7.355 -18.275 1.00 22.13 1146 TYR A N 1
ATOM 5385 C CA . TYR A 1 679 ? 48.998 -6.090 -18.126 1.00 26.10 1146 TYR A CA 1
ATOM 5386 C C . TYR A 1 679 ? 48.999 -5.330 -19.447 1.00 30.45 1146 TYR A C 1
ATOM 5387 O O . TYR A 1 679 ? 49.120 -4.102 -19.463 1.00 26.34 1146 TYR A O 1
ATOM 5396 N N . LEU A 1 680 ? 48.872 -6.055 -20.553 1.00 24.64 1147 LEU A N 1
ATOM 5397 C CA . LEU A 1 680 ? 48.682 -5.388 -21.832 1.00 23.08 1147 LEU A CA 1
ATOM 5398 C C . LEU A 1 680 ? 47.204 -5.173 -22.151 1.00 21.36 1147 LEU A C 1
ATOM 5399 O O . LEU A 1 680 ? 46.801 -4.065 -22.500 1.00 26.45 1147 LEU A O 1
ATOM 5404 N N . LEU A 1 681 ? 46.403 -6.230 -22.061 1.00 24.23 1148 LEU A N 1
ATOM 5405 C CA . LEU A 1 681 ? 44.986 -6.127 -22.423 1.00 26.24 1148 LEU A CA 1
ATOM 5406 C C . LEU A 1 681 ? 44.181 -5.173 -21.537 1.00 25.12 1148 LEU A C 1
ATOM 5407 O O . LEU A 1 681 ? 43.201 -4.571 -21.980 1.00 22.31 1148 LEU A O 1
ATOM 5412 N N . SER A 1 682 ? 44.604 -5.050 -20.284 1.00 25.42 1149 SER A N 1
ATOM 5413 C CA . SER A 1 682 ? 43.989 -4.148 -19.311 1.00 26.82 1149 SER A CA 1
ATOM 5414 C C . SER A 1 682 ? 44.121 -2.665 -19.662 1.00 24.28 1149 SER A C 1
ATOM 5415 O O . SER A 1 682 ? 43.302 -1.862 -19.212 1.00 25.26 1149 SER A O 1
ATOM 5418 N N . MET A 1 683 ? 45.127 -2.297 -20.459 1.00 22.88 1150 MET A N 1
ATOM 5419 C CA . MET A 1 683 ? 45.419 -0.879 -20.677 1.00 23.97 1150 MET A CA 1
ATOM 5420 C C . MET A 1 683 ? 44.202 -0.244 -21.321 1.00 28.28 1150 MET A C 1
ATOM 5421 O O . MET A 1 683 ? 43.602 -0.813 -22.231 1.00 26.93 1150 MET A O 1
ATOM 5426 N N . PRO A 1 684 ? 43.844 0.953 -20.843 1.00 29.10 1151 PRO A N 1
ATOM 5427 C CA . PRO A 1 684 ? 42.657 1.653 -21.333 1.00 26.45 1151 PRO A CA 1
ATOM 5428 C C . PRO A 1 684 ? 42.773 2.019 -22.795 1.00 25.62 1151 PRO A C 1
ATOM 5429 O O . PRO A 1 684 ? 43.875 2.187 -23.316 1.00 21.22 1151 PRO A O 1
ATOM 5433 N N . ILE A 1 685 ? 41.625 2.118 -23.447 1.00 25.29 1152 ILE A N 1
ATOM 5434 C CA . ILE A 1 685 ? 41.554 2.439 -24.858 1.00 20.41 1152 ILE A CA 1
ATOM 5435 C C . ILE A 1 685 ? 42.189 3.817 -25.053 1.00 21.38 1152 ILE A C 1
ATOM 5436 O O . ILE A 1 685 ? 42.733 4.138 -26.118 1.00 23.74 1152 ILE A O 1
ATOM 5441 N N . PHE A 1 686 ? 42.189 4.599 -23.975 1.00 26.93 1153 PHE A N 1
ATOM 5442 C CA . PHE A 1 686 ? 42.771 5.947 -23.977 1.00 24.82 1153 PHE A CA 1
ATOM 5443 C C . PHE A 1 686 ? 44.274 5.927 -24.273 1.00 28.47 1153 PHE A C 1
ATOM 5444 O O . PHE A 1 686 ? 44.841 6.949 -24.680 1.00 29.38 1153 PHE A O 1
ATOM 5452 N N . SER A 1 687 ? 44.908 4.768 -24.076 1.00 23.92 1154 SER A N 1
ATOM 5453 C CA . SER A 1 687 ? 46.337 4.654 -24.301 1.00 30.34 1154 SER A CA 1
ATOM 5454 C C . SER A 1 687 ? 46.639 4.782 -25.778 1.00 29.33 1154 SER A C 1
ATOM 5455 O O . SER A 1 687 ? 47.751 5.145 -26.166 1.00 27.57 1154 SER A O 1
ATOM 5458 N N . LEU A 1 688 ? 45.642 4.487 -26.611 1.00 28.08 1155 LEU A N 1
ATOM 5459 C CA . LEU A 1 688 ? 45.847 4.568 -28.058 1.00 22.86 1155 LEU A CA 1
ATOM 5460 C C . LEU A 1 688 ? 45.799 5.983 -28.628 1.00 27.29 1155 LEU A C 1
ATOM 5461 O O . LEU A 1 688 ? 46.198 6.196 -29.767 1.00 26.76 1155 LEU A O 1
ATOM 5466 N N . THR A 1 689 ? 45.320 6.938 -27.836 1.00 29.43 1156 THR A N 1
ATOM 5467 C CA . THR A 1 689 ? 45.259 8.333 -28.269 1.00 31.06 1156 THR A CA 1
ATOM 5468 C C . THR A 1 689 ? 46.668 8.947 -28.330 1.00 33.46 1156 THR A C 1
ATOM 5469 O O . THR A 1 689 ? 47.588 8.465 -27.669 1.00 34.76 1156 THR A O 1
ATOM 5473 N N . LEU A 1 690 ? 46.819 10.026 -29.098 1.00 36.88 1157 LEU A N 1
ATOM 5474 C CA . LEU A 1 690 ? 48.137 10.531 -29.508 1.00 39.39 1157 LEU A CA 1
ATOM 5475 C C . LEU A 1 690 ? 49.100 10.953 -28.389 1.00 35.61 1157 LEU A C 1
ATOM 5476 O O . LEU A 1 690 ? 50.273 10.560 -28.396 1.00 40.98 1157 LEU A O 1
ATOM 5481 N N . GLU A 1 691 ? 48.626 11.771 -27.453 1.00 39.11 1158 GLU A N 1
ATOM 5482 C CA . GLU A 1 691 ? 49.473 12.255 -26.364 1.00 40.73 1158 GLU A CA 1
ATOM 5483 C C . GLU A 1 691 ? 49.938 11.084 -25.514 1.00 44.80 1158 GLU A C 1
ATOM 5484 O O . GLU A 1 691 ? 51.080 11.036 -25.068 1.00 46.65 1158 GLU A O 1
ATOM 5490 N N . LYS A 1 692 ? 49.020 10.155 -25.278 1.00 39.99 1159 LYS A N 1
ATOM 5491 C CA . LYS A 1 692 ? 49.298 8.950 -24.511 1.00 36.68 1159 LYS A CA 1
ATOM 5492 C C . LYS A 1 692 ? 50.348 8.040 -25.162 1.00 36.96 1159 LYS A C 1
ATOM 5493 O O . LYS A 1 692 ? 51.243 7.513 -24.486 1.00 39.03 1159 LYS A O 1
ATOM 5499 N N . VAL A 1 693 ? 50.279 7.923 -26.484 1.00 35.38 1160 VAL A N 1
ATOM 5500 C CA . VAL A 1 693 ? 51.290 7.203 -27.254 1.00 35.09 1160 VAL A CA 1
ATOM 5501 C C . VAL A 1 693 ? 52.652 7.884 -27.188 1.00 41.33 1160 VAL A C 1
ATOM 5502 O O . VAL A 1 693 ? 53.689 7.229 -27.004 1.00 40.23 1160 VAL A O 1
ATOM 5506 N N . GLU A 1 694 ? 52.632 9.208 -27.277 1.00 43.27 1161 GLU A N 1
ATOM 5507 C CA . GLU A 1 694 ? 53.849 10.002 -27.170 1.00 44.51 1161 GLU A CA 1
ATOM 5508 C C . GLU A 1 694 ? 54.517 9.884 -25.793 1.00 42.53 1161 GLU A C 1
ATOM 5509 O O . GLU A 1 694 ? 55.739 9.717 -25.694 1.00 41.01 1161 GLU A O 1
ATOM 5515 N N . ASP A 1 695 ? 53.713 9.940 -24.735 1.00 41.39 1162 ASP A N 1
ATOM 5516 C CA . ASP A 1 695 ? 54.219 9.761 -23.378 1.00 48.14 1162 ASP A CA 1
ATOM 5517 C C . ASP A 1 695 ? 54.770 8.362 -23.140 1.00 47.85 1162 ASP A C 1
ATOM 5518 O O . ASP A 1 695 ? 55.802 8.188 -22.471 1.00 54.35 1162 ASP A O 1
ATOM 5523 N N . LEU A 1 696 ? 54.111 7.375 -23.742 1.00 42.87 1163 LEU A N 1
ATOM 5524 C CA . LEU A 1 696 ? 54.569 6.003 -23.624 1.00 43.60 1163 LEU A CA 1
ATOM 5525 C C . LEU A 1 696 ? 55.922 5.854 -24.267 1.00 46.29 1163 LEU A C 1
ATOM 5526 O O . LEU A 1 696 ? 56.810 5.190 -23.732 1.00 47.35 1163 LEU A O 1
ATOM 5531 N N . LEU A 1 697 ? 56.072 6.487 -25.422 1.00 42.16 1164 LEU A N 1
ATOM 5532 C CA . LEU A 1 697 ? 57.336 6.440 -26.120 1.00 43.95 1164 LEU A CA 1
ATOM 5533 C C . LEU A 1 697 ? 58.409 7.138 -25.263 1.00 48.84 1164 LEU A C 1
ATOM 5534 O O . LEU A 1 697 ? 59.556 6.700 -25.225 1.00 49.61 1164 LEU A O 1
ATOM 5539 N N . THR A 1 698 ? 58.029 8.224 -24.586 1.00 51.03 1165 THR A N 1
ATOM 5540 C CA . THR A 1 698 ? 58.957 9.009 -23.754 1.00 51.89 1165 THR A CA 1
ATOM 5541 C C . THR A 1 698 ? 59.488 8.159 -22.590 1.00 57.29 1165 THR A C 1
ATOM 5542 O O . THR A 1 698 ? 60.660 8.265 -22.149 1.00 58.91 1165 THR A O 1
ATOM 5546 N N . GLN A 1 699 ? 58.598 7.297 -22.113 1.00 56.79 1166 GLN A N 1
ATOM 5547 C CA . GLN A 1 699 ? 58.805 6.555 -20.885 1.00 51.69 1166 GLN A CA 1
ATOM 5548 C C . GLN A 1 699 ? 60.001 5.615 -20.950 1.00 54.32 1166 GLN A C 1
ATOM 5549 O O . GLN A 1 699 ? 60.749 5.509 -19.985 1.00 52.62 1166 GLN A O 1
ATOM 5555 N N . LEU A 1 700 ? 60.193 4.931 -22.077 1.00 48.68 1167 LEU A N 1
ATOM 5556 C CA . LEU A 1 700 ? 61.335 4.018 -22.192 1.00 47.51 1167 LEU A CA 1
ATOM 5557 C C . LEU A 1 700 ? 62.706 4.701 -22.232 1.00 55.35 1167 LEU A C 1
ATOM 5558 O O . LEU A 1 700 ? 63.672 4.210 -21.611 1.00 56.18 1167 LEU A O 1
ATOM 5563 N N . LYS A 1 701 ? 62.781 5.865 -22.874 1.00 55.68 1168 LYS A N 1
ATOM 5564 C CA . LYS A 1 701 ? 64.031 6.613 -22.938 1.00 54.33 1168 LYS A CA 1
ATOM 5565 C C . LYS A 1 701 ? 64.357 7.048 -21.513 1.00 52.10 1168 LYS A C 1
ATOM 5566 O O . LYS A 1 701 ? 65.475 6.845 -21.036 1.00 47.50 1168 LYS A O 1
ATOM 5572 N N . GLU A 1 702 ? 63.346 7.607 -20.841 1.00 51.53 1169 GLU A N 1
ATOM 5573 C CA . GLU A 1 702 ? 63.551 8.041 -19.463 1.00 49.52 1169 GLU A CA 1
ATOM 5574 C C . GLU A 1 702 ? 63.937 6.885 -18.528 1.00 46.71 1169 GLU A C 1
ATOM 5575 O O . GLU A 1 702 ? 64.805 7.044 -17.660 1.00 49.25 1169 GLU A O 1
ATOM 5581 N N . LYS A 1 703 ? 63.317 5.724 -18.716 1.00 48.34 1170 LYS A N 1
ATOM 5582 C CA . LYS A 1 703 ? 63.623 4.564 -17.883 1.00 41.88 1170 LYS A CA 1
ATOM 5583 C C . LYS A 1 703 ? 65.064 4.068 -18.068 1.00 42.42 1170 LYS A C 1
ATOM 5584 O O . LYS A 1 703 ? 65.743 3.770 -17.081 1.00 45.86 1170 LYS A O 1
ATOM 5590 N N . GLU A 1 704 ? 65.537 3.984 -19.313 1.00 41.37 1171 GLU A N 1
ATOM 5591 C CA . GLU A 1 704 ? 66.940 3.608 -19.541 1.00 42.09 1171 GLU A CA 1
ATOM 5592 C C . GLU A 1 704 ? 67.969 4.640 -19.085 1.00 41.75 1171 GLU A C 1
ATOM 5593 O O . GLU A 1 704 ? 69.035 4.268 -18.594 1.00 42.02 1171 GLU A O 1
ATOM 5599 N N . ARG A 1 705 ? 67.660 5.927 -19.208 1.00 47.25 1172 ARG A N 1
ATOM 5600 C CA . ARG A 1 705 ? 68.597 6.912 -18.673 1.00 42.35 1172 ARG A CA 1
ATOM 5601 C C . ARG A 1 705 ? 68.693 6.783 -17.159 1.00 38.24 1172 ARG A C 1
ATOM 5602 O O . ARG A 1 705 ? 69.791 6.809 -16.584 1.00 41.47 1172 ARG A O 1
ATOM 5610 N N . GLU A 1 706 ? 67.538 6.639 -16.517 1.00 35.00 1173 GLU A N 1
ATOM 5611 C CA . GLU A 1 706 ? 67.491 6.518 -15.066 1.00 38.17 1173 GLU A CA 1
ATOM 5612 C C . GLU A 1 706 ? 68.231 5.255 -14.593 1.00 38.91 1173 GLU A C 1
ATOM 5613 O O . GLU A 1 706 ? 68.977 5.283 -13.600 1.00 33.25 1173 GLU A O 1
ATOM 5619 N N . LEU A 1 707 ? 68.052 4.159 -15.326 1.00 38.20 1174 LEU A N 1
ATOM 5620 C CA . LEU A 1 707 ? 68.766 2.919 -15.030 1.00 31.78 1174 LEU A CA 1
ATOM 5621 C C . LEU A 1 707 ? 70.280 3.034 -15.221 1.00 37.31 1174 LEU A C 1
ATOM 5622 O O . LEU A 1 707 ? 71.050 2.549 -14.388 1.00 33.70 1174 LEU A O 1
ATOM 5627 N N . GLU A 1 708 ? 70.710 3.667 -16.310 1.00 39.90 1175 GLU A N 1
ATOM 5628 C CA . GLU A 1 708 ? 72.140 3.838 -16.560 1.00 42.47 1175 GLU A CA 1
ATOM 5629 C C . GLU A 1 708 ? 72.801 4.690 -15.488 1.00 40.91 1175 GLU A C 1
ATOM 5630 O O . GLU A 1 708 ? 73.926 4.412 -15.065 1.00 40.49 1175 GLU A O 1
ATOM 5636 N N . ILE A 1 709 ? 72.098 5.736 -15.064 1.00 37.59 1176 ILE A N 1
ATOM 5637 C CA . ILE A 1 709 ? 72.609 6.608 -14.016 1.00 39.57 1176 ILE A CA 1
ATOM 5638 C C . ILE A 1 709 ? 72.712 5.844 -12.701 1.00 37.11 1176 ILE A C 1
ATOM 5639 O O . ILE A 1 709 ? 73.709 5.959 -11.987 1.00 37.98 1176 ILE A O 1
ATOM 5644 N N . LEU A 1 710 ? 71.686 5.056 -12.389 1.00 34.81 1177 LEU A N 1
ATOM 5645 C CA . LEU A 1 710 ? 71.711 4.243 -11.175 1.00 35.14 1177 LEU A CA 1
ATOM 5646 C C . LEU A 1 710 ? 72.839 3.207 -11.178 1.00 35.62 1177 LEU A C 1
ATOM 5647 O O . LEU A 1 710 ? 73.438 2.944 -10.135 1.00 34.85 1177 LEU A O 1
ATOM 5652 N N . ARG A 1 711 ? 73.129 2.621 -12.339 1.00 33.03 1178 ARG A N 1
ATOM 5653 C CA . ARG A 1 711 ? 74.149 1.572 -12.413 1.00 31.56 1178 ARG A CA 1
ATOM 5654 C C . ARG A 1 711 ? 75.531 2.070 -11.991 1.00 32.25 1178 ARG A C 1
ATOM 5655 O O . ARG A 1 711 ? 76.296 1.335 -11.369 1.00 34.32 1178 ARG A O 1
ATOM 5663 N N . ASN A 1 712 ? 75.847 3.317 -12.324 1.00 31.30 1179 ASN A N 1
ATOM 5664 C CA . ASN A 1 712 ? 77.186 3.846 -12.078 1.00 32.99 1179 ASN A CA 1
ATOM 5665 C C . ASN A 1 712 ? 77.344 4.704 -10.818 1.00 31.59 1179 ASN A C 1
ATOM 5666 O O . ASN A 1 712 ? 78.456 5.119 -10.491 1.00 30.54 1179 ASN A O 1
ATOM 5671 N N . ILE A 1 713 ? 76.246 4.979 -10.119 1.00 32.03 1180 ILE A N 1
ATOM 5672 C CA . ILE A 1 713 ? 76.322 5.733 -8.868 1.00 26.45 1180 ILE A CA 1
ATOM 5673 C C . ILE A 1 713 ? 76.933 4.889 -7.746 1.00 24.82 1180 ILE A C 1
ATOM 5674 O O . ILE A 1 713 ? 76.689 3.682 -7.651 1.00 28.69 1180 ILE A O 1
ATOM 5679 N N . THR A 1 714 ? 77.772 5.520 -6.930 1.00 25.82 1181 THR A N 1
ATOM 5680 C CA . THR A 1 714 ? 78.328 4.871 -5.747 1.00 26.92 1181 THR A CA 1
ATOM 5681 C C . THR A 1 714 ? 77.386 5.007 -4.553 1.00 25.74 1181 THR A C 1
ATOM 5682 O O . THR A 1 714 ? 76.520 5.883 -4.532 1.00 21.34 1181 THR A O 1
ATOM 5686 N N . VAL A 1 715 ? 77.561 4.135 -3.562 1.00 24.48 1182 VAL A N 1
ATOM 5687 C CA . VAL A 1 715 ? 76.778 4.195 -2.331 1.00 21.44 1182 VAL A CA 1
ATOM 5688 C C . VAL A 1 715 ? 77.048 5.476 -1.538 1.00 27.73 1182 VAL A C 1
ATOM 5689 O O . VAL A 1 715 ? 76.133 6.036 -0.924 1.00 28.81 1182 VAL A O 1
ATOM 5693 N N . GLU A 1 716 ? 78.294 5.945 -1.562 1.00 23.07 1183 GLU A N 1
ATOM 5694 C CA . GLU A 1 716 ? 78.642 7.187 -0.878 1.00 21.51 1183 GLU A CA 1
ATOM 5695 C C . GLU A 1 716 ? 77.905 8.379 -1.484 1.00 24.76 1183 GLU A C 1
ATOM 5696 O O . GLU A 1 716 ? 77.445 9.256 -0.759 1.00 24.53 1183 GLU A O 1
ATOM 5702 N N . THR A 1 717 ? 77.799 8.424 -2.808 1.00 22.53 1184 THR A N 1
ATOM 5703 C CA . THR A 1 717 ? 77.041 9.490 -3.460 1.00 21.25 1184 THR A CA 1
ATOM 5704 C C . THR A 1 717 ? 75.537 9.432 -3.144 1.00 22.47 1184 THR A C 1
ATOM 5705 O O . THR A 1 717 ? 74.899 10.473 -2.932 1.00 23.62 1184 THR A O 1
ATOM 5709 N N . MET A 1 718 ? 74.984 8.222 -3.075 1.00 21.54 1185 MET A N 1
ATOM 5710 C CA . MET A 1 718 ? 73.571 8.033 -2.734 1.00 20.48 1185 MET A CA 1
ATOM 5711 C C . MET A 1 718 ? 73.251 8.508 -1.319 1.00 22.27 1185 MET A C 1
ATOM 5712 O O . MET A 1 718 ? 72.282 9.254 -1.084 1.00 22.10 1185 MET A O 1
ATOM 5717 N N . TRP A 1 719 ? 74.127 8.130 -0.395 1.00 18.52 1186 TRP A N 1
ATOM 5718 C CA . TRP A 1 719 ? 74.030 8.571 0.985 1.00 19.31 1186 TRP A CA 1
ATOM 5719 C C . TRP A 1 719 ? 74.197 10.056 1.164 1.00 18.73 1186 TRP A C 1
ATOM 5720 O O . TRP A 1 719 ? 73.436 10.692 1.884 1.00 17.49 1186 TRP A O 1
ATOM 5731 N N . LEU A 1 720 ? 75.216 10.596 0.519 1.00 18.91 1187 LEU A N 1
ATOM 5732 C CA . LEU A 1 720 ? 75.521 12.001 0.632 1.00 20.32 1187 LEU A CA 1
ATOM 5733 C C . LEU A 1 720 ? 74.342 12.845 0.097 1.00 19.70 1187 LEU A C 1
ATOM 5734 O O . LEU A 1 720 ? 73.954 13.864 0.692 1.00 20.10 1187 LEU A O 1
ATOM 5739 N N . LYS A 1 721 ? 73.745 12.378 -1.000 1.00 17.54 1188 LYS A N 1
ATOM 5740 C CA . LYS A 1 721 ? 72.568 13.022 -1.602 1.00 22.70 1188 LYS A CA 1
ATOM 5741 C C . LYS A 1 721 ? 71.329 12.988 -0.681 1.00 19.05 1188 LYS A C 1
ATOM 5742 O O . LYS A 1 721 ? 70.614 13.999 -0.492 1.00 19.68 1188 LYS A O 1
ATOM 5748 N N . ASP A 1 722 ? 71.124 11.828 -0.056 1.00 17.29 1189 ASP A N 1
ATOM 5749 C CA . ASP A 1 722 ? 70.042 11.678 0.918 1.00 21.31 1189 ASP A CA 1
ATOM 5750 C C . ASP A 1 722 ? 70.246 12.552 2.145 1.00 18.36 1189 ASP A C 1
ATOM 5751 O O . ASP A 1 722 ? 69.290 13.080 2.695 1.00 17.52 1189 ASP A O 1
ATOM 5756 N N . ILE A 1 723 ? 71.493 12.674 2.580 1.00 17.91 1190 ILE A N 1
ATOM 5757 C CA . ILE A 1 723 ? 71.849 13.521 3.711 1.00 18.71 1190 ILE A CA 1
ATOM 5758 C C . ILE A 1 723 ? 71.523 14.969 3.360 1.00 21.09 1190 ILE A C 1
ATOM 5759 O O . ILE A 1 723 ? 71.052 15.740 4.204 1.00 23.59 1190 ILE A O 1
ATOM 5764 N N . GLU A 1 724 ? 71.749 15.331 2.102 1.00 21.71 1191 GLU A N 1
ATOM 5765 C CA . GLU A 1 724 ? 71.404 16.673 1.646 1.00 24.19 1191 GLU A CA 1
ATOM 5766 C C . GLU A 1 724 ? 69.905 16.942 1.787 1.00 20.39 1191 GLU A C 1
ATOM 5767 O O . GLU A 1 724 ? 69.465 17.971 2.362 1.00 22.04 1191 GLU A O 1
ATOM 5773 N N . LYS A 1 725 ? 69.119 15.964 1.347 1.00 18.25 1192 LYS A N 1
ATOM 5774 C CA . LYS A 1 725 ? 67.666 16.070 1.483 1.00 23.66 1192 LYS A CA 1
ATOM 5775 C C . LYS A 1 725 ? 67.183 16.085 2.938 1.00 22.19 1192 LYS A C 1
ATOM 5776 O O . LYS A 1 725 ? 66.222 16.782 3.274 1.00 21.15 1192 LYS A O 1
ATOM 5782 N N . VAL A 1 726 ? 67.841 15.305 3.788 1.00 20.78 1193 VAL A N 1
ATOM 5783 C CA . VAL A 1 726 ? 67.540 15.273 5.217 1.00 19.43 1193 VAL A CA 1
ATOM 5784 C C . VAL A 1 726 ? 67.819 16.613 5.903 1.00 21.19 1193 VAL A C 1
ATOM 5785 O O . VAL A 1 726 ? 67.025 17.071 6.731 1.00 19.08 1193 VAL A O 1
ATOM 5789 N N . GLU A 1 727 ? 68.938 17.243 5.553 1.00 18.27 1194 GLU A N 1
ATOM 5790 C CA . GLU A 1 727 ? 69.273 18.548 6.114 1.00 19.77 1194 GLU A CA 1
ATOM 5791 C C . GLU A 1 727 ? 68.233 19.586 5.713 1.00 18.84 1194 GLU A C 1
ATOM 5792 O O . GLU A 1 727 ? 67.748 20.366 6.559 1.00 22.59 1194 GLU A O 1
ATOM 5798 N N . GLU A 1 728 ? 67.829 19.550 4.444 1.00 17.39 1195 GLU A N 1
ATOM 5799 C CA . GLU A 1 728 ? 66.768 20.459 4.011 1.00 19.93 1195 GLU A CA 1
ATOM 5800 C C . GLU A 1 728 ? 65.432 20.211 4.721 1.00 21.71 1195 GLU A C 1
ATOM 5801 O O . GLU A 1 728 ? 64.773 21.158 5.164 1.00 16.64 1195 GLU A O 1
ATOM 5807 N N . ALA A 1 729 ? 65.034 18.946 4.830 1.00 16.92 1196 ALA A N 1
ATOM 5808 C CA . ALA A 1 729 ? 63.780 18.607 5.502 1.00 22.24 1196 ALA A CA 1
ATOM 5809 C C . ALA A 1 729 ? 63.741 18.983 6.986 1.00 17.51 1196 ALA A C 1
ATOM 5810 O O . ALA A 1 729 ? 62.739 19.524 7.471 1.00 16.39 1196 ALA A O 1
ATOM 5812 N N . ILE A 1 730 ? 64.828 18.709 7.704 1.00 18.87 1197 ILE A N 1
ATOM 5813 C CA . ILE A 1 730 ? 64.895 19.072 9.117 1.00 21.33 1197 ILE A CA 1
ATOM 5814 C C . ILE A 1 730 ? 64.828 20.581 9.288 1.00 22.05 1197 ILE A C 1
ATOM 5815 O O . ILE A 1 730 ? 64.095 21.089 10.145 1.00 18.96 1197 ILE A O 1
ATOM 5820 N N . GLU A 1 731 ? 65.578 21.298 8.456 1.00 23.81 1198 GLU A N 1
ATOM 5821 C CA . GLU A 1 731 ? 65.568 22.755 8.544 1.00 24.44 1198 GLU A CA 1
ATOM 5822 C C . GLU A 1 731 ? 64.190 23.349 8.223 1.00 24.24 1198 GLU A C 1
ATOM 5823 O O . GLU A 1 731 ? 63.754 24.289 8.886 1.00 22.53 1198 GLU A O 1
ATOM 5829 N N . PHE A 1 732 ? 63.508 22.807 7.217 1.00 19.90 1199 PHE A N 1
ATOM 5830 C CA . PHE A 1 732 ? 62.148 23.246 6.887 1.00 18.12 1199 PHE A CA 1
ATOM 5831 C C . PHE A 1 732 ? 61.151 22.988 8.025 1.00 19.89 1199 PHE A C 1
ATOM 5832 O O . PHE A 1 732 ? 60.345 23.866 8.377 1.00 20.05 1199 PHE A O 1
ATOM 5840 N N . GLN A 1 733 ? 61.217 21.793 8.607 1.00 18.89 1200 GLN A N 1
ATOM 5841 C CA . GLN A 1 733 ? 60.346 21.455 9.732 1.00 25.97 1200 GLN A CA 1
ATOM 5842 C C . GLN A 1 733 ? 60.572 22.379 10.932 1.00 18.71 1200 GLN A C 1
ATOM 5843 O O . GLN A 1 733 ? 59.616 22.903 11.534 1.00 17.66 1200 GLN A O 1
ATOM 5849 N N . ARG A 1 734 ? 61.843 22.629 11.233 1.00 17.87 1201 ARG A N 1
ATOM 5850 C CA . ARG A 1 734 ? 62.196 23.555 12.305 1.00 19.04 1201 ARG A CA 1
ATOM 5851 C C . ARG A 1 734 ? 61.736 24.986 12.032 1.00 23.43 1201 ARG A C 1
ATOM 5852 O O . ARG A 1 734 ? 61.228 25.660 12.933 1.00 22.79 1201 ARG A O 1
ATOM 5860 N N . ASN A 1 735 ? 61.908 25.448 10.798 1.00 22.02 1202 ASN A N 1
ATOM 5861 C CA . ASN A 1 735 ? 61.469 26.792 10.435 1.00 23.92 1202 ASN A CA 1
ATOM 5862 C C . ASN A 1 735 ? 59.964 26.952 10.557 1.00 24.46 1202 ASN A C 1
ATOM 5863 O O . ASN A 1 735 ? 59.477 28.022 10.912 1.00 27.07 1202 ASN A O 1
ATOM 5868 N N . VAL A 1 736 ? 59.227 25.897 10.226 1.00 21.82 1203 VAL A N 1
ATOM 5869 C CA . VAL A 1 736 ? 57.780 25.914 10.413 1.00 19.67 1203 VAL A CA 1
ATOM 5870 C C . VAL A 1 736 ? 57.420 25.973 11.902 1.00 24.19 1203 VAL A C 1
ATOM 5871 O O . VAL A 1 736 ? 56.520 26.727 12.297 1.00 26.20 1203 VAL A O 1
ATOM 5875 N N . GLU A 1 737 ? 58.150 25.235 12.738 1.00 22.34 1204 GLU A N 1
ATOM 5876 C CA . GLU A 1 737 ? 57.903 25.308 14.182 1.00 22.11 1204 GLU A CA 1
ATOM 5877 C C . GLU A 1 737 ? 58.163 26.728 14.722 1.00 22.68 1204 GLU A C 1
ATOM 5878 O O . GLU A 1 737 ? 57.346 27.279 15.484 1.00 26.08 1204 GLU A O 1
ATOM 5884 N N . LEU A 1 738 ? 59.262 27.341 14.288 1.00 23.61 1205 LEU A N 1
ATOM 5885 C CA . LEU A 1 738 ? 59.573 28.719 14.677 1.00 27.98 1205 LEU A CA 1
ATOM 5886 C C . LEU A 1 738 ? 58.574 29.759 14.154 1.00 31.07 1205 LEU A C 1
ATOM 5887 O O . LEU A 1 738 ? 58.208 30.678 14.886 1.00 29.79 1205 LEU A O 1
ATOM 5892 N N . SER A 1 739 ? 58.161 29.637 12.894 1.00 26.17 1206 SER A N 1
ATOM 5893 C CA . SER A 1 739 ? 57.160 30.543 12.333 1.00 30.59 1206 SER A CA 1
ATOM 5894 C C . SER A 1 739 ? 55.847 30.446 13.089 1.00 29.91 1206 SER A C 1
ATOM 5895 O O . SER A 1 739 ? 55.194 31.458 13.341 1.00 35.79 1206 SER A O 1
ATOM 5898 N N . ASN A 1 740 ? 55.452 29.224 13.434 1.00 29.50 1207 ASN A N 1
ATOM 5899 C CA . ASN A 1 740 ? 54.240 29.029 14.220 1.00 32.89 1207 ASN A CA 1
ATOM 5900 C C . ASN A 1 740 ? 54.369 29.673 15.594 1.00 35.94 1207 ASN A C 1
ATOM 5901 O O . ASN A 1 740 ? 53.408 30.234 16.121 1.00 33.86 1207 ASN A O 1
ATOM 5906 N N . ARG A 1 741 ? 55.565 29.598 16.170 1.00 39.67 1208 ARG A N 1
ATOM 5907 C CA . ARG A 1 741 ? 55.794 30.184 17.491 1.00 39.60 1208 ARG A CA 1
ATOM 5908 C C . ARG A 1 741 ? 55.664 31.718 17.512 1.00 38.36 1208 ARG A C 1
ATOM 5909 O O . ARG A 1 741 ? 55.182 32.289 18.491 1.00 39.48 1208 ARG A O 1
ATOM 5917 N N . GLU A 1 742 ? 56.085 32.379 16.436 1.00 40.12 1209 GLU A N 1
ATOM 5918 C CA . GLU A 1 742 ? 56.052 33.844 16.358 1.00 45.94 1209 GLU A CA 1
ATOM 5919 C C . GLU A 1 742 ? 54.640 34.433 16.266 1.00 54.72 1209 GLU A C 1
ATOM 5920 O O . GLU A 1 742 ? 53.736 33.820 15.699 1.00 57.95 1209 GLU A O 1
ATOM 5922 N N . GLU A 1 743 ? 54.463 35.627 16.828 1.00 64.90 1210 GLU A N 1
ATOM 5923 C CA . GLU A 1 743 ? 53.169 36.305 16.832 1.00 66.63 1210 GLU A CA 1
ATOM 5924 C C . GLU A 1 743 ? 52.703 36.633 15.415 1.00 66.27 1210 GLU A C 1
ATOM 5925 O O . GLU A 1 743 ? 51.548 36.398 15.059 1.00 62.08 1210 GLU A O 1
#

Solvent-accessible surface area: 35822 Å² total; per-residue (Å²): 137,107,179,32,143,44,13,131,97,20,39,44,3,101,28,3,25,35,178,110,13,75,109,0,22,0,0,0,0,40,21,66,85,3,27,85,13,0,40,18,0,1,79,88,58,31,90,72,67,33,0,0,6,3,4,161,53,86,12,48,39,3,34,45,23,57,150,141,94,14,74,84,38,166,42,0,46,32,5,3,105,0,1,43,10,68,59,137,78,47,133,41,72,54,21,67,75,6,16,0,7,29,5,2,0,0,4,33,27,43,90,66,0,8,25,3,5,2,6,0,2,0,3,3,29,99,14,3,55,22,0,3,123,64,110,26,1,1,6,0,4,2,4,5,20,0,40,2,72,34,72,83,58,132,95,61,14,48,10,69,39,84,0,64,128,40,36,130,121,49,85,59,85,70,48,137,40,108,23,11,68,25,11,73,51,8,81,79,171,24,0,87,91,5,3,77,63,30,62,67,18,64,5,36,4,64,41,60,29,112,115,0,7,76,4,1,35,14,13,19,4,122,185,47,77,114,68,50,55,125,28,27,57,106,30,131,98,60,20,105,15,60,27,62,98,107,69,11,12,1,74,44,1,2,30,69,23,3,2,54,67,31,43,61,67,8,60,94,16,2,0,8,0,0,1,12,18,52,26,15,40,12,26,0,0,14,0,0,19,104,93,70,6,168,119,92,9,55,0,39,107,0,10,42,43,0,47,122,39,0,8,20,131,68,40,120,82,39,2,48,80,24,0,10,67,6,0,12,40,26,12,13,23,27,12,8,13,4,0,62,39,24,53,96,5,14,9,8,72,69,21,2,149,47,27,45,62,9,153,136,5,68,0,52,14,6,72,0,0,56,26,0,4,24,106,122,3,25,64,44,16,109,24,67,56,49,73,1,39,55,6,5,0,57,32,5,23,0,0,0,0,4,1,0,0,31,8,17,107,2,135,13,130,35,35,45,3,33,2,0,8,1,21,26,113,55,0,3,61,2,0,71,71,64,33,87,186,88,112,30,88,91,6,74,3,98,8,19,41,28,123,19,160,36,74,70,54,67,181,59,8,39,45,0,22,6,54,17,64,91,94,62,100,60,6,0,49,0,42,0,0,2,4,67,90,42,2,56,57,2,68,102,30,0,89,101,15,47,70,109,102,26,140,68,35,0,102,67,29,99,42,109,22,38,112,69,59,7,49,0,44,0,86,1,52,68,68,69,2,104,126,2,69,136,95,25,19,60,134,23,0,128,0,89,27,78,2,49,23,77,33,0,6,0,27,14,8,106,48,96,13,68,154,23,86,57,15,25,57,0,0,95,53,0,0,114,37,0,34,100,3,0,80,86,8,45,72,78,19,31,67,73,9,75,81,44,63,97,24,15,51,9,55,15,96,10,2,52,9,29,62,81,124,119,3,108,45,122,213,59,163,91,79,75,14,0,58,36,0,85,169,98,56,7,32,6,77,105,79,12,38,148,143,99,115,12,29,115,118,130,78,89,115,44,120,37,60,82,33,10,17,7,48,17,0,81,27,0,60,69,38,88,149,124,8,58,56,118,120,89,15,100,72,15,82,56,78,62,100,88,34,65,133,79,0,98,111,22,108,118,46,71,21,62,69,13,0,74,93,17,1,81,91,0,55,94,18,10,83,125,28,59,70,65,42,71,80,118,105,71,157

Sequence (731 aa):
RERIIGIPKLEDANDAGSKYSQECTLILTEGDSAKTSCLAGLSIVGRDKYGVFPLKGKLLNVRDASFKQLMDNKEIQNIFRIMGLDITDKNKDDIKGLRYGSLMIMTDQDYDGSHIKGLLINMIHKFWPSLLKHKGFLSEFVTPIVKVQKGSQEYSFFTIAEYEQWKENTNLLGWKIKYYKGLGTSTDREFKQYFSDIKNHKIMFLWTGDRDGDSIDMAFSKKRIEDRKLWLQNFILGSYVDHKEKDLSYYDFVNKELIYYSRYDTERSIPNIMDGWKPGQRKVLYGCFKRNLRNECKVAQLVGYIAEHSAYHHGESSLQQTIINMAQTFVGSNNINFLEPCGQFGSRKEGGKDASAARYIFTKLASSTRSIFNEYDDPILKYLNEEGQKIEPQYYIPVIPTILVNGCEGIGTGYSSFIPNYNYKDIIDNIKRYINKEPLIPMVPWYKDFKGRIESNGKTGYETIGIINKIDNDTLEITELPIKKWTQDYKEFLEELLTDEKHQLILDYIDNSSHEDICFTIKMDPAKLQKAEEEGLEKVFKLKSTLTTTNMTLFDPNLKLQRYSTELDILKEFCYQRLKAYENRKSYLISKLEKEKRIISNKTKFILAIVNNELIVNKKKKKVLVEELYRKGYDPYKDINKEEIFEQELEDNEEIIAGITVKDYDYLLSMPIFSLTLEKVEDLLTQLKEKERELEILRNITVETMWLKDIEKVEEAIEFQRNVELSNREE

CATH classification: 3.90.199.10 (+1 more: 3.30.1360.40)

B-factor: mean 31.45, std 14.4, range [7.65, 101.45]

Secondary structure (DSSP, 8-state):
-----S-TT-B--TTTTSTTGGG-EEEEEEHHHHHHHHHHHHHHH-SSSEEEEEEPS----TTT--HHHHHH-HHHHHHHHHHT--SS--S--S-TT-S-SEEEEE--SSHHHHHHHHHHHHHHHHH-HHHHHSTTSEEEE---SEEEEESEEEEEESSHHHHHHHHHTS--SS-EEEE--SGGGS-HHHHHHHHHTGGGGEEEEE--SHHHHHHHHHHH-TT-HHHHHHHHHT--TT----TTSSEEEHHHHIIIIIHHHHHHHHHHHS-BTTT---HHHHHHHHHHHHHT--S-EEHHHHHHHHHHHS---S-HHHHHHHHHHHH--STTS-SS-SB--BS----TTTTTTTPPPTTT-EE-B-TTHHHHTTGGGGGGS-EEEETTEEEEES----SS-HHHHH-EEEE-SS-EEEE--B-HHHHHHHHHHHHTTPPP----B--TT--SEEEE-SSSEEEEE-EEEE-SSSEEEEEEPPTT--HHHHHHHHHHHHSGGGTT--SEEEE---SS---EEEE--HHHHHHHHHH-HHHHTT-EEEEE-S-EEEE-TTS-EEEESSHHHHHHHHHHHHHHHHHHHHHHHHHHHHHHHHHHHHHHHHHHHHHTTSS--TT--HHHHHHHHHHTTPPPHHHH------TT--------BTTB-SGGGHHHHTS-GGGGSHHHHHHHHHHHHHHHHHHHHHHH--HHHHHHHHHHHHHHHHHHHHHHHHHHH--